Protein AF-0000000075708381 (afdb_homodimer)

Solvent-accessible surface area (backbone atoms only — not comparable to full-atom values): 40534 Å² total; per-residue (Å²): 134,83,78,74,68,80,77,70,70,53,79,58,69,74,66,65,50,57,57,73,77,46,51,72,67,40,28,51,31,21,21,29,15,35,40,36,51,61,50,32,32,35,39,34,37,26,31,60,67,79,34,85,86,51,59,45,77,50,74,77,26,81,30,55,39,35,65,50,54,56,59,46,47,54,48,47,49,50,54,30,59,76,69,57,42,32,56,55,13,19,21,38,25,27,48,57,70,62,53,97,57,34,34,50,38,75,69,30,90,56,57,75,78,41,27,43,43,54,59,85,72,51,56,52,73,64,40,32,84,93,29,53,48,78,41,28,33,64,49,22,23,51,41,12,51,53,47,31,49,77,66,69,44,44,73,78,33,38,43,64,57,60,90,49,92,73,75,60,78,93,66,81,73,58,21,32,33,39,36,34,42,35,93,45,32,48,36,33,35,39,33,69,45,91,86,45,96,53,74,42,75,45,60,31,44,42,26,67,24,73,49,76,79,68,49,81,86,42,92,58,26,69,59,48,52,52,50,49,50,49,49,10,37,74,74,47,71,59,76,40,73,44,31,36,29,62,38,37,8,49,62,16,29,35,49,41,34,51,49,59,37,43,75,73,70,51,79,71,94,66,81,65,49,64,68,58,39,48,52,30,30,76,66,65,72,31,72,56,34,44,49,15,50,53,54,22,46,40,47,40,28,45,50,46,52,38,56,32,23,48,56,54,34,45,32,36,40,38,34,44,73,58,41,29,70,45,43,83,56,42,75,80,46,29,67,62,36,48,51,50,42,38,68,51,92,60,30,75,65,46,61,69,37,46,46,30,33,28,60,45,91,71,63,31,38,54,50,7,24,38,48,49,14,34,53,51,37,51,52,51,53,54,51,62,71,72,103,135,81,77,73,69,82,74,70,83,51,70,68,58,75,65,64,59,56,54,73,77,46,50,70,67,40,27,50,31,21,23,30,15,36,39,37,51,62,52,33,33,36,40,36,37,25,31,62,68,79,34,87,86,51,58,44,77,51,74,74,39,80,30,56,41,35,66,50,54,57,59,42,47,54,43,49,50,51,52,29,58,75,69,57,41,31,54,55,13,19,21,37,25,28,48,55,70,63,54,96,56,35,34,51,38,75,70,30,90,56,56,74,80,39,27,44,45,52,58,85,73,50,56,52,71,64,39,32,88,92,30,52,47,77,41,27,34,64,51,23,23,52,42,12,52,53,49,32,50,78,67,68,44,45,74,77,32,39,42,65,57,59,90,47,92,72,72,59,78,93,64,80,73,60,22,32,34,40,37,33,43,35,94,45,30,45,37,32,34,40,34,68,46,92,87,44,97,51,74,42,73,44,61,32,46,41,26,68,23,72,48,75,78,69,48,81,85,41,91,56,26,69,59,51,51,53,50,50,50,50,48,12,38,74,75,47,72,59,76,39,72,44,30,36,30,62,38,37,7,49,63,16,30,35,48,42,34,52,48,60,37,42,76,71,68,49,81,71,95,64,81,65,50,64,68,58,38,48,50,30,30,76,66,65,71,30,73,57,34,43,49,14,51,53,54,23,46,41,49,40,28,46,50,47,52,41,56,33,24,48,58,55,36,44,31,35,40,38,36,43,73,58,41,30,71,45,45,83,56,43,76,81,45,29,68,62,37,48,52,48,42,38,68,50,95,59,31,74,65,46,62,71,37,47,45,29,34,28,60,45,93,72,63,33,37,53,50,7,22,38,49,49,14,32,53,50,37,53,52,51,52,55,52,55,68,71,98

Structure (mmCIF, N/CA/C/O backbone):
data_AF-0000000075708381-model_v1
#
loop_
_entity.id
_entity.type
_entity.pdbx_description
1 polymer 'Uncharacterized protein'
#
loop_
_atom_site.group_PDB
_atom_site.id
_atom_site.type_symbol
_atom_site.label_atom_id
_atom_site.label_alt_id
_atom_site.label_comp_id
_atom_site.label_asym_id
_atom_site.label_entity_id
_atom_site.label_seq_id
_atom_site.pdbx_PDB_ins_code
_atom_site.Cartn_x
_atom_site.Cartn_y
_atom_site.Cartn_z
_atom_site.occupancy
_atom_site.B_iso_or_equiv
_atom_site.auth_seq_id
_atom_site.auth_comp_id
_atom_site.auth_asym_id
_atom_site.auth_atom_id
_atom_site.pdbx_PDB_model_num
ATOM 1 N N . MET A 1 1 ? -8.891 58.406 8.219 1 24.89 1 MET A N 1
ATOM 2 C CA . MET A 1 1 ? -8.266 57.344 9.008 1 24.89 1 MET A CA 1
ATOM 3 C C . MET A 1 1 ? -7.633 56.281 8.102 1 24.89 1 MET A C 1
ATOM 5 O O . MET A 1 1 ? -8.32 55.656 7.293 1 24.89 1 MET A O 1
ATOM 9 N N . ASN A 1 2 ? -6.406 56.562 7.586 1 24.08 2 ASN A N 1
ATOM 10 C CA . ASN A 1 2 ? -5.543 55.875 6.625 1 24.08 2 ASN A CA 1
ATOM 11 C C . ASN A 1 2 ? -5.27 54.438 7.047 1 24.08 2 ASN A C 1
ATOM 13 O O . ASN A 1 2 ? -4.719 54.188 8.125 1 24.08 2 ASN A O 1
ATOM 17 N N . PHE A 1 3 ? -6.18 53.469 6.691 1 25.67 3 PHE A N 1
ATOM 18 C CA . PHE A 1 3 ? -6.148 52.031 6.973 1 25.67 3 PHE A CA 1
ATOM 19 C C . PHE A 1 3 ? -4.773 51.438 6.68 1 25.67 3 PHE A C 1
ATOM 21 O O . PHE A 1 3 ? -4.297 51.5 5.543 1 25.67 3 PHE A O 1
ATOM 28 N N . GLY A 1 4 ? -3.811 51.656 7.57 1 26.77 4 GLY A N 1
ATOM 29 C CA . GLY A 1 4 ? -2.479 51.062 7.551 1 26.77 4 GLY A CA 1
ATOM 30 C C . GLY A 1 4 ? -2.455 49.656 7.004 1 26.77 4 GLY A C 1
ATOM 31 O O . GLY A 1 4 ? -3.279 48.812 7.387 1 26.77 4 GLY A O 1
ATOM 32 N N . GLY A 1 5 ? -2.041 49.5 5.805 1 28.27 5 GLY A N 1
ATOM 33 C CA . GLY A 1 5 ? -1.905 48.312 4.973 1 28.27 5 GLY A CA 1
ATOM 34 C C . GLY A 1 5 ? -1.371 47.094 5.727 1 28.27 5 GLY A C 1
ATOM 35 O O . GLY A 1 5 ? -0.687 47.25 6.742 1 28.27 5 GLY A O 1
ATOM 36 N N . ALA A 1 6 ? -2.148 46.125 5.797 1 33.56 6 ALA A N 1
ATOM 37 C CA . ALA A 1 6 ? -1.763 44.812 6.316 1 33.56 6 ALA A CA 1
ATOM 38 C C . ALA A 1 6 ? -0.282 44.562 6.07 1 33.56 6 ALA A C 1
ATOM 40 O O . ALA A 1 6 ? 0.17 44.531 4.922 1 33.56 6 ALA A O 1
ATOM 41 N N . ARG A 1 7 ? 0.598 44.906 6.887 1 35 7 ARG A N 1
ATOM 42 C CA . ARG A 1 7 ? 2.012 44.531 6.879 1 35 7 ARG A CA 1
ATOM 43 C C . ARG A 1 7 ? 2.201 43.094 6.441 1 35 7 ARG A C 1
ATOM 45 O O . ARG A 1 7 ? 1.681 42.188 7.078 1 35 7 ARG A O 1
ATOM 52 N N . THR A 1 8 ? 2.391 42.781 5.215 1 37.25 8 THR A N 1
ATOM 53 C CA . THR A 1 8 ? 2.787 41.531 4.602 1 37.25 8 THR A CA 1
ATOM 54 C C . THR A 1 8 ? 3.91 40.875 5.398 1 37.25 8 THR A C 1
ATOM 56 O O . THR A 1 8 ? 4.953 41.5 5.637 1 37.25 8 THR A O 1
ATOM 59 N N . ALA A 1 9 ? 3.682 40.125 6.41 1 37.41 9 ALA A N 1
ATOM 60 C CA . ALA A 1 9 ? 4.645 39.375 7.203 1 37.41 9 ALA A CA 1
ATOM 61 C C . ALA A 1 9 ? 5.828 38.938 6.355 1 37.41 9 ALA A C 1
ATOM 63 O O . ALA A 1 9 ? 5.664 38.188 5.395 1 37.41 9 ALA A O 1
ATOM 64 N N . SER A 1 10 ? 6.676 39.875 5.801 1 43.28 10 SER A N 1
ATOM 65 C CA . SER A 1 10 ? 7.953 39.625 5.148 1 43.28 10 SER A CA 1
ATOM 66 C C . SER A 1 10 ? 8.859 38.75 6.023 1 43.28 10 SER A C 1
ATOM 68 O O . SER A 1 10 ? 8.703 38.719 7.246 1 43.28 10 SER A O 1
ATOM 70 N N . PHE A 1 11 ? 9.383 37.594 5.488 1 48.47 11 PHE A N 1
ATOM 71 C CA . PHE A 1 11 ? 10.477 36.938 6.203 1 48.47 11 PHE A CA 1
ATOM 72 C C . PHE A 1 11 ? 11.32 37.969 6.949 1 48.47 11 PHE A C 1
ATOM 74 O O . PHE A 1 11 ? 12.172 38.625 6.352 1 48.47 11 PHE A O 1
ATOM 81 N N . CYS A 1 12 ? 10.602 38.906 7.555 1 42.19 12 CYS A N 1
ATOM 82 C CA . CYS A 1 12 ? 11.242 40 8.258 1 42.19 12 CYS A CA 1
ATOM 83 C C . CYS A 1 12 ? 12.539 39.562 8.914 1 42.19 12 CYS A C 1
ATOM 85 O O . CYS A 1 12 ? 12.734 38.375 9.164 1 42.19 12 CYS A O 1
ATOM 87 N N . ASP A 1 13 ? 13.516 40.5 9.422 1 44.38 13 ASP A N 1
ATOM 88 C CA . ASP A 1 13 ? 14.867 40.781 9.883 1 44.38 13 ASP A CA 1
ATOM 89 C C . ASP A 1 13 ? 15.273 39.812 11.008 1 44.38 13 ASP A C 1
ATOM 91 O O . ASP A 1 13 ? 16.453 39.562 11.195 1 44.38 13 ASP A O 1
ATOM 95 N N . THR A 1 14 ? 14.367 39.531 11.797 1 48.94 14 THR A N 1
ATOM 96 C CA . THR A 1 14 ? 14.953 39.188 13.094 1 48.94 14 THR A CA 1
ATOM 97 C C . THR A 1 14 ? 15.57 37.781 13.062 1 48.94 14 THR A C 1
ATOM 99 O O . THR A 1 14 ? 16.641 37.562 13.617 1 48.94 14 THR A O 1
ATOM 102 N N . LYS A 1 15 ? 15.031 36.75 12.25 1 62.66 15 LYS A N 1
ATOM 103 C CA . LYS A 1 15 ? 15.648 35.438 12.477 1 62.66 15 LYS A CA 1
ATOM 104 C C . LYS A 1 15 ? 16.75 35.188 11.453 1 62.66 15 LYS A C 1
ATOM 106 O O . LYS A 1 15 ? 17.703 34.469 11.742 1 62.66 15 LYS A O 1
ATOM 111 N N . VAL A 1 16 ? 16.641 35.969 10.344 1 65.38 16 VAL A N 1
ATOM 112 C CA . VAL A 1 16 ? 17.719 35.812 9.375 1 65.38 16 VAL A CA 1
ATOM 113 C C . VAL A 1 16 ? 19 36.438 9.914 1 65.38 16 VAL A C 1
ATOM 115 O O . VAL A 1 16 ? 20.094 36.125 9.461 1 65.38 16 VAL A O 1
ATOM 118 N N . ASP A 1 17 ? 18.75 37.156 10.93 1 70.88 17 ASP A N 1
ATOM 119 C CA . ASP A 1 17 ? 19.906 37.781 11.539 1 70.88 17 ASP A CA 1
ATOM 120 C C . ASP A 1 17 ? 20.828 36.75 12.18 1 70.88 17 ASP A C 1
ATOM 122 O O . ASP A 1 17 ? 22.031 36.938 12.273 1 70.88 17 ASP A O 1
ATOM 126 N N . ALA A 1 18 ? 20.188 35.656 12.477 1 78.06 18 ALA A N 1
ATOM 127 C CA . ALA A 1 18 ? 20.969 34.562 13.086 1 78.06 18 ALA A CA 1
ATOM 128 C C . ALA A 1 18 ? 22.016 34.031 12.102 1 78.06 18 ALA A C 1
ATOM 130 O O . ALA A 1 18 ? 23 33.438 12.516 1 78.06 18 ALA A O 1
ATOM 131 N N . LEU A 1 19 ? 21.828 34.312 10.859 1 84.5 19 LEU A N 1
ATOM 132 C CA . LEU A 1 19 ? 22.734 33.844 9.82 1 84.5 19 LEU A CA 1
ATOM 133 C C . LEU A 1 19 ? 24.109 34.5 9.953 1 84.5 19 LEU A C 1
ATOM 135 O O . LEU A 1 19 ? 25.109 33.969 9.516 1 84.5 19 LEU A O 1
ATOM 139 N N . LYS A 1 20 ? 24.109 35.656 10.602 1 80.5 20 LYS A N 1
ATOM 140 C CA . LYS A 1 20 ? 25.359 36.406 10.766 1 80.5 20 LYS A CA 1
ATOM 141 C C . LYS A 1 20 ? 26.344 35.625 11.625 1 80.5 20 LYS A C 1
ATOM 143 O O . LYS A 1 20 ? 27.562 35.812 11.492 1 80.5 20 LYS A O 1
ATOM 148 N N . ASP A 1 21 ? 25.766 34.781 12.438 1 84.38 21 ASP A N 1
ATOM 149 C CA . ASP A 1 21 ? 26.594 34.031 13.367 1 84.38 21 ASP A CA 1
ATOM 150 C C . ASP A 1 21 ? 27.125 32.75 12.719 1 84.38 21 ASP A C 1
ATOM 152 O O . ASP A 1 21 ? 27.922 32.031 13.32 1 84.38 21 ASP A O 1
ATOM 156 N N . TRP A 1 22 ? 26.672 32.469 11.516 1 89.19 22 TRP A N 1
ATOM 157 C CA . TRP A 1 22 ? 27.172 31.281 10.789 1 89.19 22 TRP A CA 1
ATOM 158 C C . TRP A 1 22 ? 28.516 31.562 10.148 1 89.19 22 TRP A C 1
ATOM 160 O O . TRP A 1 22 ? 28.812 32.719 9.766 1 89.19 22 TRP A O 1
ATOM 170 N N . THR A 1 23 ? 29.344 30.547 10.047 1 91.31 23 THR A N 1
ATOM 171 C CA . THR A 1 23 ? 30.594 30.672 9.289 1 91.31 23 THR A CA 1
ATOM 172 C C . THR A 1 23 ? 30.297 30.812 7.801 1 91.31 23 THR A C 1
ATOM 174 O O . THR A 1 23 ? 29.188 30.516 7.348 1 91.31 23 THR A O 1
ATOM 177 N N . GLU A 1 24 ? 31.312 31.281 7.133 1 91.88 24 GLU A N 1
ATOM 178 C CA . GLU A 1 24 ? 31.172 31.406 5.684 1 91.88 24 GLU A CA 1
ATOM 179 C C . GLU A 1 24 ? 30.859 30.062 5.047 1 91.88 24 GLU A C 1
ATOM 181 O O . GLU A 1 24 ? 30.047 29.969 4.129 1 91.88 24 GLU A O 1
ATOM 186 N N . GLU A 1 25 ? 31.469 29.062 5.531 1 91.5 25 GLU A N 1
ATOM 187 C CA . GLU A 1 25 ? 31.234 27.719 5.012 1 91.5 25 GLU A CA 1
ATOM 188 C C . GLU A 1 25 ? 29.781 27.281 5.238 1 91.5 25 GLU A C 1
ATOM 190 O O . GLU A 1 25 ? 29.172 26.672 4.355 1 91.5 25 GLU A O 1
ATOM 195 N N . GLU A 1 26 ? 29.312 27.578 6.375 1 91.5 26 GLU A N 1
ATOM 196 C CA . GLU A 1 26 ? 27.938 27.219 6.707 1 91.5 26 GLU A CA 1
ATOM 197 C C . GLU A 1 26 ? 26.938 27.984 5.828 1 91.5 26 GLU A C 1
ATOM 199 O O . GLU A 1 26 ? 25.969 27.406 5.352 1 91.5 26 GLU A O 1
ATOM 204 N N . ARG A 1 27 ? 27.219 29.234 5.602 1 92 27 ARG A N 1
ATOM 205 C CA . ARG A 1 27 ? 26.328 30.078 4.797 1 92 27 ARG A CA 1
ATOM 206 C C . ARG A 1 27 ? 26.344 29.641 3.336 1 92 27 ARG A C 1
ATOM 208 O O . ARG A 1 27 ? 25.328 29.719 2.652 1 92 27 ARG A O 1
ATOM 215 N N . LYS A 1 28 ? 27.438 29.094 2.906 1 93.25 28 LYS A N 1
ATOM 216 C CA . LYS A 1 28 ? 27.578 28.688 1.512 1 93.25 28 LYS A CA 1
ATOM 217 C C . LYS A 1 28 ? 27.031 27.266 1.291 1 93.25 28 LYS A C 1
ATOM 219 O O . LYS A 1 28 ? 26.922 26.812 0.151 1 93.25 28 LYS A O 1
ATOM 224 N N . ASN A 1 29 ? 26.719 26.609 2.406 1 92.88 29 ASN A N 1
ATOM 225 C CA . ASN A 1 29 ? 26.172 25.25 2.357 1 92.88 29 ASN A CA 1
ATOM 226 C C . ASN A 1 29 ? 24.844 25.172 3.121 1 92.88 29 ASN A C 1
ATOM 228 O O . ASN A 1 29 ? 24.703 24.344 4.023 1 92.88 29 ASN A O 1
ATOM 232 N N . LEU A 1 30 ? 23.938 25.938 2.635 1 93.25 30 LEU A N 1
ATOM 233 C CA . LEU A 1 30 ? 22.672 26.094 3.322 1 93.25 30 LEU A CA 1
ATOM 234 C C . LEU A 1 30 ? 21.625 25.141 2.762 1 93.25 30 LEU A C 1
ATOM 236 O O . LEU A 1 30 ? 21.5 25 1.543 1 93.25 30 LEU A O 1
ATOM 240 N N . CYS A 1 31 ? 20.922 24.438 3.66 1 95.31 31 CYS A N 1
ATOM 241 C CA . CYS A 1 31 ? 19.734 23.656 3.32 1 95.31 31 CYS A CA 1
ATOM 242 C C . CYS A 1 31 ? 18.469 24.375 3.746 1 95.31 31 CYS A C 1
ATOM 244 O O . CYS A 1 31 ? 18.422 24.984 4.816 1 95.31 31 CYS A O 1
ATOM 246 N N . ILE A 1 32 ? 17.484 24.344 2.889 1 94.88 32 ILE A N 1
ATOM 247 C CA . ILE A 1 32 ? 16.25 25.062 3.191 1 94.88 32 ILE A CA 1
ATOM 248 C C . ILE A 1 32 ? 15.055 24.156 2.938 1 94.88 32 ILE A C 1
ATOM 250 O O . ILE A 1 32 ? 15.125 23.234 2.107 1 94.88 32 ILE A O 1
ATOM 254 N N . THR A 1 33 ? 14.031 24.297 3.73 1 96.12 33 THR A N 1
ATOM 255 C CA . THR A 1 33 ? 12.734 23.672 3.48 1 96.12 33 THR A CA 1
ATOM 256 C C . THR A 1 33 ? 11.617 24.703 3.623 1 96.12 33 THR A C 1
ATOM 258 O O . THR A 1 33 ? 11.703 25.609 4.449 1 96.12 33 THR A O 1
ATOM 261 N N . ILE A 1 34 ? 10.672 24.609 2.758 1 95.25 34 ILE A N 1
ATOM 262 C CA . ILE A 1 34 ? 9.492 25.469 2.781 1 95.25 34 ILE A CA 1
ATOM 263 C C . ILE A 1 34 ? 8.234 24.609 2.828 1 95.25 34 ILE A C 1
ATOM 265 O O . ILE A 1 34 ? 8.078 23.688 2.023 1 95.25 34 ILE A O 1
ATOM 269 N N . TRP A 1 35 ? 7.371 24.859 3.744 1 94.44 35 TRP A N 1
ATOM 270 C CA . TRP A 1 35 ? 6.094 24.172 3.879 1 94.44 35 TRP A CA 1
ATOM 271 C C . TRP A 1 35 ? 4.93 25.109 3.611 1 94.44 35 TRP A C 1
ATOM 273 O O . TRP A 1 35 ? 4.762 26.109 4.316 1 94.44 35 TRP A O 1
ATOM 283 N N . VAL A 1 36 ? 4.16 24.812 2.588 1 92.06 36 VAL A N 1
ATOM 284 C CA . VAL A 1 36 ? 2.994 25.609 2.221 1 92.06 36 VAL A CA 1
ATOM 285 C C . VAL A 1 36 ? 1.718 24.828 2.518 1 92.06 36 VAL A C 1
ATOM 287 O O . VAL A 1 36 ? 1.463 23.781 1.907 1 92.06 36 VAL A O 1
ATOM 290 N N . ASP A 1 37 ? 0.934 25.266 3.445 1 85.94 37 ASP A N 1
ATOM 291 C CA . ASP A 1 37 ? -0.351 24.625 3.736 1 85.94 37 ASP A CA 1
ATOM 292 C C . ASP A 1 37 ? -1.51 25.5 3.25 1 85.94 37 ASP A C 1
ATOM 294 O O . ASP A 1 37 ? -1.344 26.312 2.34 1 85.94 37 ASP A O 1
ATOM 298 N N . SER A 1 38 ? -2.725 25.297 3.682 1 81.81 38 SER A N 1
ATOM 299 C CA . SER A 1 38 ? -3.914 25.969 3.158 1 81.81 38 SER A CA 1
ATOM 300 C C . SER A 1 38 ? -3.949 27.438 3.566 1 81.81 38 SER A C 1
ATOM 302 O O . SER A 1 38 ? -4.668 28.234 2.965 1 81.81 38 SER A O 1
ATOM 304 N N . LYS A 1 39 ? -3.111 27.797 4.547 1 84.88 39 LYS A N 1
ATOM 305 C CA . LYS A 1 39 ? -3.24 29.156 5.066 1 84.88 39 LYS A CA 1
ATOM 306 C C . LYS A 1 39 ? -1.877 29.828 5.188 1 84.88 39 LYS A C 1
ATOM 308 O O . LYS A 1 39 ? -1.789 31.062 5.23 1 84.88 39 LYS A O 1
ATOM 313 N N . ASN A 1 40 ? -0.876 29.016 5.262 1 87.94 40 ASN A N 1
ATOM 314 C CA . ASN A 1 40 ? 0.412 29.578 5.641 1 87.94 40 ASN A CA 1
ATOM 315 C C . ASN A 1 40 ? 1.561 28.938 4.871 1 87.94 40 ASN A C 1
ATOM 317 O O . ASN A 1 40 ? 1.396 27.859 4.297 1 87.94 40 ASN A O 1
ATOM 321 N N . MET A 1 41 ? 2.561 29.672 4.879 1 91.62 41 MET A N 1
ATOM 322 C CA . MET A 1 41 ? 3.863 29.156 4.473 1 91.62 41 MET A CA 1
ATOM 323 C C . MET A 1 41 ? 4.867 29.25 5.613 1 91.62 41 MET A C 1
ATOM 325 O O . MET A 1 41 ? 4.859 30.219 6.371 1 91.62 41 MET A O 1
ATOM 329 N N . ARG A 1 42 ? 5.684 28.281 5.809 1 92 42 ARG A N 1
ATOM 330 C CA . ARG A 1 42 ? 6.734 28.234 6.816 1 92 42 ARG A CA 1
ATOM 331 C C . ARG A 1 42 ? 8.078 27.859 6.195 1 92 42 ARG A C 1
ATOM 333 O O . ARG A 1 42 ? 8.125 27.109 5.219 1 92 42 ARG A O 1
ATOM 340 N N . VAL A 1 43 ? 9.117 28.406 6.82 1 92.69 43 VAL A N 1
ATOM 341 C CA . VAL A 1 43 ? 10.453 28.188 6.281 1 92.69 43 VAL A CA 1
ATOM 342 C C . VAL A 1 43 ? 11.398 27.766 7.402 1 92.69 43 VAL A C 1
ATOM 344 O O . VAL A 1 43 ? 11.312 28.266 8.523 1 92.69 43 VAL A O 1
ATOM 347 N N . ALA A 1 44 ? 12.219 26.812 7.121 1 91.88 44 ALA A N 1
ATOM 348 C CA . ALA A 1 44 ? 13.312 26.438 8.016 1 91.88 44 ALA A CA 1
ATOM 349 C C . ALA A 1 44 ? 14.617 26.25 7.238 1 91.88 44 ALA A C 1
ATOM 351 O O . ALA A 1 44 ? 14.602 25.859 6.066 1 91.88 44 ALA A O 1
ATOM 352 N N . LEU A 1 45 ? 15.75 26.562 7.852 1 92.5 45 LEU A N 1
ATOM 353 C CA . LEU A 1 45 ? 17.062 26.438 7.211 1 92.5 45 LEU A CA 1
ATOM 354 C C . LEU A 1 45 ? 18.094 25.922 8.195 1 92.5 45 LEU A C 1
ATOM 356 O O . LEU A 1 45 ? 17.984 26.125 9.398 1 92.5 45 LEU A O 1
ATOM 360 N N . CYS A 1 46 ? 19.047 25.266 7.699 1 92.06 46 CYS A N 1
ATOM 361 C CA . CYS A 1 46 ? 20.172 24.781 8.484 1 92.06 46 CYS A CA 1
ATOM 362 C C . CYS A 1 46 ? 21.406 24.578 7.609 1 92.06 46 CYS A C 1
ATOM 364 O O . CYS A 1 46 ? 21.297 24.453 6.387 1 92.06 46 CYS A O 1
ATOM 366 N N . PRO A 1 47 ? 22.547 24.609 8.266 1 91.5 47 PRO A N 1
ATOM 367 C CA . PRO A 1 47 ? 23.734 24.219 7.5 1 91.5 47 PRO A CA 1
ATOM 368 C C . PRO A 1 47 ? 23.766 22.734 7.176 1 91.5 47 PRO A C 1
ATOM 370 O O . PRO A 1 47 ? 23.141 21.922 7.879 1 91.5 47 PRO A O 1
ATOM 373 N N . THR A 1 48 ? 24.406 22.359 6.141 1 89.81 48 THR A N 1
ATOM 374 C CA . THR A 1 48 ? 24.516 20.969 5.73 1 89.81 48 THR A CA 1
ATOM 375 C C . THR A 1 48 ? 25.219 20.141 6.801 1 89.81 48 THR A C 1
ATOM 377 O O . THR A 1 48 ? 24.812 19.016 7.094 1 89.81 48 THR A O 1
ATOM 380 N N . LYS A 1 49 ? 26.219 20.734 7.293 1 81.56 49 LYS A N 1
ATOM 381 C CA . LYS A 1 49 ? 27 20.047 8.32 1 81.56 49 LYS A CA 1
ATOM 382 C C . LYS A 1 49 ? 26.609 20.516 9.719 1 81.56 49 LYS A C 1
ATOM 384 O O . LYS A 1 49 ? 26.359 21.719 9.93 1 81.56 49 LYS A O 1
ATOM 389 N N . GLU A 1 50 ? 26.5 19.688 10.672 1 69.06 50 GLU A N 1
ATOM 390 C CA . GLU A 1 50 ? 26.281 19.938 12.094 1 69.06 50 GLU A CA 1
ATOM 391 C C . GLU A 1 50 ? 25.047 20.797 12.32 1 69.06 50 GLU A C 1
ATOM 393 O O . GLU A 1 50 ? 25.125 21.875 12.906 1 69.06 50 GLU A O 1
ATOM 398 N N . PRO A 1 51 ? 23.891 20.297 11.891 1 66 51 PRO A N 1
ATOM 399 C CA . PRO A 1 51 ? 22.672 21.125 11.898 1 66 51 PRO A CA 1
ATOM 400 C C . PRO A 1 51 ? 22.156 21.375 13.312 1 66 51 PRO A C 1
ATOM 402 O O . PRO A 1 51 ? 21.391 22.312 13.531 1 66 51 PRO A O 1
ATOM 405 N N . LYS A 1 52 ? 22.406 20.547 14.266 1 63.47 52 LYS A N 1
ATOM 406 C CA . LYS A 1 52 ? 21.672 20.5 15.523 1 63.47 52 LYS A CA 1
ATOM 407 C C . LYS A 1 52 ? 21.656 21.875 16.188 1 63.47 52 LYS A C 1
ATOM 409 O O . LYS A 1 52 ? 20.625 22.297 16.719 1 63.47 52 LYS A O 1
ATOM 414 N N . LYS A 1 53 ? 22.719 22.594 16.125 1 64.75 53 LYS A N 1
ATOM 415 C CA . LYS A 1 53 ? 22.703 23.812 16.938 1 64.75 53 LYS A CA 1
ATOM 416 C C . LYS A 1 53 ? 22.469 25.031 16.062 1 64.75 53 LYS A C 1
ATOM 418 O O . LYS A 1 53 ? 22.359 26.156 16.578 1 64.75 53 LYS A O 1
ATOM 423 N N . LYS A 1 54 ? 22.031 24.719 14.891 1 79.62 54 LYS A N 1
ATOM 424 C CA . LYS A 1 54 ? 22.031 25.922 14.07 1 79.62 54 LYS A CA 1
ATOM 425 C C . LYS A 1 54 ? 20.797 25.984 13.172 1 79.62 54 LYS A C 1
ATOM 427 O O . LYS A 1 54 ? 20.688 26.844 12.305 1 79.62 54 LYS A O 1
ATOM 432 N N . THR A 1 55 ? 19.859 25.125 13.469 1 85.62 55 THR A N 1
ATOM 433 C CA . THR A 1 55 ? 18.641 25.156 12.664 1 85.62 55 THR A CA 1
ATOM 434 C C . THR A 1 55 ? 17.812 26.391 12.992 1 85.62 55 THR A C 1
ATOM 436 O O . THR A 1 55 ? 17.625 26.719 14.164 1 85.62 55 THR A O 1
ATOM 439 N N . ILE A 1 56 ? 17.328 27.109 11.984 1 85.94 56 ILE A N 1
ATOM 440 C CA . ILE A 1 56 ? 16.484 28.281 12.133 1 85.94 56 ILE A CA 1
ATOM 441 C C . ILE A 1 56 ? 15.078 27.969 11.625 1 85.94 56 ILE A C 1
ATOM 443 O O . ILE A 1 56 ? 14.914 27.484 10.508 1 85.94 56 ILE A O 1
ATOM 447 N N . TYR A 1 57 ? 14.125 28.172 12.43 1 83.88 57 TYR A N 1
ATOM 448 C CA . TYR A 1 57 ? 12.719 28.141 12.023 1 83.88 57 TYR A CA 1
ATOM 449 C C . TYR A 1 57 ? 12.164 29.547 11.883 1 83.88 57 TYR A C 1
ATOM 451 O O . TYR A 1 57 ? 12.172 30.328 12.836 1 83.88 57 TYR A O 1
ATOM 459 N N . MET A 1 58 ? 11.703 29.781 10.703 1 79.25 58 MET A N 1
ATOM 460 C CA . MET A 1 58 ? 11.219 31.141 10.445 1 79.25 58 MET A CA 1
ATOM 461 C C . MET A 1 58 ? 9.75 31.281 10.836 1 79.25 58 MET A C 1
ATOM 463 O O . MET A 1 58 ? 9.078 30.281 11.094 1 79.25 58 MET A O 1
ATOM 467 N N . GLN A 1 59 ? 9.328 32.5 10.938 1 73.94 59 GLN A N 1
ATOM 468 C CA . GLN A 1 59 ? 7.949 32.812 11.32 1 73.94 59 GLN A CA 1
ATOM 469 C C . GLN A 1 59 ? 6.965 32.312 10.258 1 73.94 59 GLN A C 1
ATOM 471 O O . GLN A 1 59 ? 7.285 32.312 9.07 1 73.94 59 GLN A O 1
ATOM 476 N N . LYS A 1 60 ? 5.883 32.062 10.68 1 84.44 60 LYS A N 1
ATOM 477 C CA . LYS A 1 60 ? 4.754 31.688 9.828 1 84.44 60 LYS A CA 1
ATOM 478 C C . LYS A 1 60 ? 4.246 32.875 9.031 1 84.44 60 LYS A C 1
ATOM 480 O O . LYS A 1 60 ? 4.109 33.969 9.578 1 84.44 60 LYS A O 1
ATOM 485 N N . ILE A 1 61 ? 4.094 32.688 7.715 1 88.31 61 ILE A N 1
ATOM 486 C CA . ILE A 1 61 ? 3.609 33.75 6.832 1 88.31 61 ILE A CA 1
ATOM 487 C C . ILE A 1 61 ? 2.283 33.312 6.203 1 88.31 61 ILE A C 1
ATOM 489 O O . ILE A 1 61 ? 2.172 32.25 5.641 1 88.31 61 ILE A O 1
ATOM 493 N N . ARG A 1 62 ? 1.344 34.188 6.242 1 90.06 62 ARG A N 1
ATOM 494 C CA . ARG A 1 62 ? 0.047 33.906 5.637 1 90.06 62 ARG A CA 1
ATOM 495 C C . ARG A 1 62 ? 0.133 33.969 4.113 1 90.06 62 ARG A C 1
ATOM 497 O O . ARG A 1 62 ? 0.686 34.906 3.545 1 90.06 62 ARG A O 1
ATOM 504 N N . VAL A 1 63 ? -0.323 32.938 3.488 1 91.19 63 VAL A N 1
ATOM 505 C CA . VAL A 1 63 ? -0.396 32.875 2.033 1 91.19 63 VAL A CA 1
ATOM 506 C C . VAL A 1 63 ? -1.757 32.312 1.609 1 91.19 63 VAL A C 1
ATOM 508 O O . VAL A 1 63 ? -2.316 31.453 2.275 1 91.19 63 VAL A O 1
ATOM 511 N N . SER A 1 64 ? -2.34 32.875 0.489 1 91 64 SER A N 1
ATOM 512 C CA . SER A 1 64 ? -3.66 32.438 0.05 1 91 64 SER A CA 1
ATOM 513 C C . SER A 1 64 ? -3.689 32.188 -1.455 1 91 64 SER A C 1
ATOM 515 O O . SER A 1 64 ? -4.727 31.828 -2.008 1 91 64 SER A O 1
ATOM 517 N N . LYS A 1 65 ? -2.664 32.438 -2.096 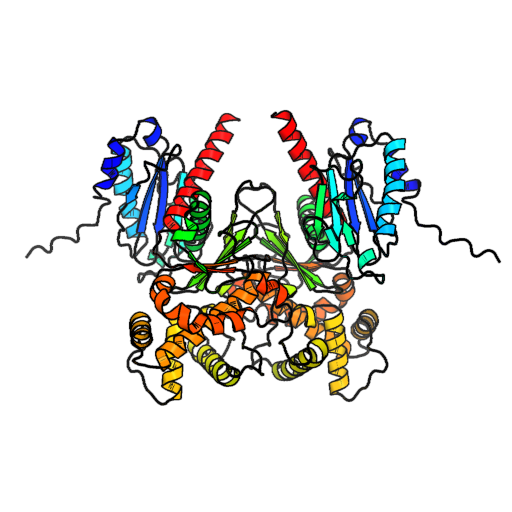1 92.62 65 LYS A N 1
ATOM 518 C CA . LYS A 1 65 ? -2.529 32.188 -3.529 1 92.62 65 LYS A CA 1
ATOM 519 C C . LYS A 1 65 ? -1.063 32.062 -3.928 1 92.62 65 LYS A C 1
ATOM 521 O O . LYS A 1 65 ? -0.168 32.375 -3.141 1 92.62 65 LYS A O 1
ATOM 526 N N . ALA A 1 66 ? -0.801 31.641 -5.16 1 91.69 66 ALA A N 1
ATOM 527 C CA . ALA A 1 66 ? 0.54 31.359 -5.668 1 91.69 66 ALA A CA 1
ATOM 528 C C . ALA A 1 66 ? 1.414 32.594 -5.625 1 91.69 66 ALA A C 1
ATOM 530 O O . ALA A 1 66 ? 2.592 32.531 -5.266 1 91.69 66 ALA A O 1
ATOM 531 N N . ASP A 1 67 ? 0.848 33.719 -5.898 1 90.75 67 ASP A N 1
ATOM 532 C CA . ASP A 1 67 ? 1.598 34.969 -5.926 1 90.75 67 ASP A CA 1
ATOM 533 C C . ASP A 1 67 ? 2.111 35.344 -4.535 1 90.75 67 ASP A C 1
ATOM 535 O O . ASP A 1 67 ? 3.188 35.906 -4.398 1 90.75 67 ASP A O 1
ATOM 539 N N . ASP A 1 68 ? 1.31 35 -3.525 1 90.5 68 ASP A N 1
ATOM 540 C CA . ASP A 1 68 ? 1.751 35.25 -2.154 1 90.5 68 ASP A CA 1
ATOM 541 C C . ASP A 1 68 ? 3.037 34.5 -1.852 1 90.5 68 ASP A C 1
ATOM 543 O O . ASP A 1 68 ? 3.941 35.031 -1.203 1 90.5 68 ASP A O 1
ATOM 547 N N . VAL A 1 69 ? 3.088 33.344 -2.332 1 89.5 69 VAL A N 1
ATOM 548 C CA . VAL A 1 69 ? 4.242 32.469 -2.088 1 89.5 69 VAL A CA 1
ATOM 549 C C . VAL A 1 69 ? 5.469 33.031 -2.803 1 89.5 69 VAL A C 1
ATOM 551 O O . VAL A 1 69 ? 6.527 33.219 -2.191 1 89.5 69 VAL A O 1
ATOM 554 N N . THR A 1 70 ? 5.363 33.375 -4.051 1 87.31 70 THR A N 1
ATOM 555 C CA . THR A 1 70 ? 6.469 33.844 -4.875 1 87.31 70 THR A CA 1
ATOM 556 C C . THR A 1 70 ? 7 35.188 -4.367 1 87.31 70 THR A C 1
ATOM 558 O O . THR A 1 70 ? 8.203 35.438 -4.402 1 87.31 70 THR A O 1
ATOM 561 N N . ASN A 1 71 ? 6.105 36.031 -3.947 1 87 71 ASN A N 1
ATOM 562 C CA . ASN A 1 71 ? 6.504 37.344 -3.418 1 87 71 ASN A CA 1
ATOM 563 C C . ASN A 1 71 ? 7.375 37.188 -2.174 1 87 71 ASN A C 1
ATOM 565 O O . ASN A 1 71 ? 8.258 38 -1.931 1 87 71 ASN A O 1
ATOM 569 N N . ASN A 1 72 ? 7.098 36.25 -1.469 1 88.06 72 ASN A N 1
ATOM 570 C CA . ASN A 1 72 ? 7.867 36 -0.252 1 88.06 72 ASN A CA 1
ATOM 571 C C . ASN A 1 72 ? 9.25 35.469 -0.563 1 88.06 72 ASN A C 1
ATOM 573 O O . ASN A 1 72 ? 10.172 35.562 0.253 1 88.06 72 ASN A O 1
ATOM 577 N N . PHE A 1 73 ? 9.461 34.906 -1.705 1 90.38 73 PHE A N 1
ATOM 578 C CA . PHE A 1 73 ? 10.766 34.375 -2.088 1 90.38 73 PHE A CA 1
ATOM 579 C C . PHE A 1 73 ? 11.758 35.531 -2.322 1 90.38 73 PHE A C 1
ATOM 581 O O . PHE A 1 73 ? 12.945 35.375 -2.031 1 90.38 73 PHE A O 1
ATOM 588 N N . ASP A 1 74 ? 11.281 36.625 -2.768 1 85.38 74 ASP A N 1
ATOM 589 C CA . ASP A 1 74 ? 12.156 37.75 -3.02 1 85.38 74 ASP A CA 1
ATOM 590 C C . ASP A 1 74 ? 12.797 38.25 -1.725 1 85.38 74 ASP A C 1
ATOM 592 O O . ASP A 1 74 ? 13.992 38.562 -1.69 1 85.38 74 ASP A O 1
ATOM 596 N N . SER A 1 75 ? 11.945 38.312 -0.751 1 82.19 75 SER A N 1
ATOM 597 C CA . SER A 1 75 ? 12.453 38.75 0.547 1 82.19 75 SER A CA 1
ATOM 598 C C . SER A 1 75 ? 13.508 37.781 1.071 1 82.19 75 SER A C 1
ATOM 600 O O . SER A 1 75 ? 14.531 38.188 1.621 1 82.19 75 SER A O 1
ATOM 602 N N . LEU A 1 76 ? 13.289 36.594 0.92 1 86.81 76 LEU A N 1
ATOM 603 C CA . LEU A 1 76 ? 14.211 35.562 1.368 1 86.81 76 LEU A CA 1
ATOM 604 C C . LEU A 1 76 ? 15.516 35.594 0.577 1 86.81 76 LEU A C 1
ATOM 606 O O . LEU A 1 76 ? 16.594 35.5 1.153 1 86.81 76 LEU A O 1
ATOM 610 N N . ARG A 1 77 ? 15.414 35.781 -0.644 1 90.19 77 ARG A N 1
ATOM 611 C CA . ARG A 1 77 ? 16.562 35.844 -1.533 1 90.19 77 ARG A CA 1
ATOM 612 C C . ARG A 1 77 ? 17.438 37.062 -1.185 1 90.19 77 ARG A C 1
ATOM 614 O O . ARG A 1 77 ? 18.672 36.938 -1.171 1 90.19 77 ARG A O 1
ATOM 621 N N . ASN A 1 78 ? 16.812 38.125 -0.938 1 86.81 78 ASN A N 1
ATOM 622 C CA . ASN A 1 78 ? 17.547 39.344 -0.559 1 86.81 78 ASN A CA 1
ATOM 623 C C . ASN A 1 78 ? 18.312 39.125 0.739 1 86.81 78 ASN A C 1
ATOM 625 O O . ASN A 1 78 ? 19.469 39.562 0.857 1 86.81 78 ASN A O 1
ATOM 629 N N . ALA A 1 79 ? 17.641 38.5 1.609 1 83.94 79 ALA A N 1
ATOM 630 C CA . ALA A 1 79 ? 18.297 38.219 2.881 1 83.94 79 ALA A CA 1
ATOM 631 C C . ALA A 1 79 ? 19.5 37.312 2.68 1 83.94 79 ALA A C 1
ATOM 633 O O . ALA A 1 79 ? 20.547 37.5 3.293 1 83.94 79 ALA A O 1
ATOM 634 N N . PHE A 1 80 ? 19.359 36.312 1.897 1 90.5 80 PHE A N 1
ATOM 635 C CA . PHE A 1 80 ? 20.438 35.375 1.632 1 90.5 80 PHE A CA 1
ATOM 636 C C . PHE A 1 80 ? 21.609 36.062 0.928 1 90.5 80 PHE A C 1
ATOM 638 O O . PHE A 1 80 ? 22.766 35.844 1.253 1 90.5 80 PHE A O 1
ATOM 645 N N . ALA A 1 81 ? 21.266 36.906 0.017 1 89.5 81 ALA A N 1
ATOM 646 C CA . ALA A 1 81 ? 22.297 37.656 -0.696 1 89.5 81 ALA A CA 1
ATOM 647 C C . ALA A 1 81 ? 23.062 38.594 0.255 1 89.5 81 ALA A C 1
ATOM 649 O O . ALA A 1 81 ? 24.281 38.688 0.157 1 89.5 81 ALA A O 1
ATOM 650 N N . ALA A 1 82 ? 22.391 39.188 1.141 1 87.75 82 ALA A N 1
ATOM 651 C CA . ALA A 1 82 ? 22.984 40.125 2.084 1 87.75 82 ALA A CA 1
ATOM 652 C C . ALA A 1 82 ? 23.984 39.406 3.004 1 87.75 82 ALA A C 1
ATOM 654 O O . ALA A 1 82 ? 24.969 40.031 3.438 1 87.75 82 ALA A O 1
ATOM 655 N N . HIS A 1 83 ? 23.797 38.188 3.258 1 89.62 83 HIS A N 1
ATOM 656 C CA . HIS A 1 83 ? 24.656 37.469 4.191 1 89.62 83 HIS A CA 1
ATOM 657 C C . HIS A 1 83 ? 25.562 36.469 3.461 1 89.62 83 HIS A C 1
ATOM 659 O O . HIS A 1 83 ? 26.25 35.688 4.094 1 89.62 83 HIS A O 1
ATOM 665 N N . GLY A 1 84 ? 25.453 36.5 2.139 1 91.31 84 GLY A N 1
ATOM 666 C CA . GLY A 1 84 ? 26.297 35.625 1.346 1 91.31 84 GLY A CA 1
ATOM 667 C C . GLY A 1 84 ? 25.938 34.156 1.466 1 91.31 84 GLY A C 1
ATOM 668 O O . GLY A 1 84 ? 26.812 33.281 1.536 1 91.31 84 GLY A O 1
ATOM 669 N N . CYS A 1 85 ? 24.672 33.906 1.551 1 92.5 85 CYS A N 1
ATOM 670 C CA . CYS A 1 85 ? 24.203 32.531 1.7 1 92.5 85 CYS A CA 1
ATOM 671 C C . CYS A 1 85 ? 23.969 31.875 0.341 1 92.5 85 CYS A C 1
ATOM 673 O O . CYS A 1 85 ? 23.547 32.531 -0.605 1 92.5 85 CYS A O 1
ATOM 675 N N . GLN A 1 86 ? 24.234 30.609 0.255 1 94.56 86 GLN A N 1
ATOM 676 C CA . GLN A 1 86 ? 23.969 29.797 -0.93 1 94.56 86 GLN A CA 1
ATOM 677 C C . GLN A 1 86 ? 23.203 28.531 -0.565 1 94.56 86 GLN A C 1
ATOM 679 O O . GLN A 1 86 ? 23.641 27.766 0.294 1 94.56 86 GLN A O 1
ATOM 684 N N . VAL A 1 87 ? 22.125 28.344 -1.256 1 95.5 87 VAL A N 1
ATOM 685 C CA . VAL A 1 87 ? 21.328 27.141 -1.025 1 95.5 87 VAL A CA 1
ATOM 686 C C . VAL A 1 87 ? 21.906 25.969 -1.803 1 95.5 87 VAL A C 1
ATOM 688 O O . VAL A 1 87 ? 22.094 26.047 -3.02 1 95.5 87 VAL A O 1
ATOM 691 N N . VAL A 1 88 ? 22.172 24.875 -1.122 1 95.25 88 VAL A N 1
ATOM 692 C CA . VAL A 1 88 ? 22.734 23.719 -1.793 1 95.25 88 VAL A CA 1
ATOM 693 C C . VAL A 1 88 ? 21.641 22.688 -2.082 1 95.25 88 VAL A C 1
ATOM 695 O O . VAL A 1 88 ? 21.781 21.875 -2.99 1 95.25 88 VAL A O 1
ATOM 698 N N . PHE A 1 89 ? 20.625 22.734 -1.262 1 96.06 89 PHE A N 1
ATOM 699 C CA . PHE A 1 89 ? 19.469 21.875 -1.53 1 96.06 89 PHE A CA 1
ATOM 700 C C . PHE A 1 89 ? 18.203 22.469 -0.916 1 96.06 89 PHE A C 1
ATOM 702 O O . PHE A 1 89 ? 18.234 23 0.197 1 96.06 89 PHE A O 1
ATOM 709 N N . ALA A 1 90 ? 17.156 22.344 -1.639 1 96.75 90 ALA A N 1
ATOM 710 C CA . ALA A 1 90 ? 15.883 22.906 -1.186 1 96.75 90 ALA A CA 1
ATOM 711 C C . ALA A 1 90 ? 14.758 21.891 -1.293 1 96.75 90 ALA A C 1
ATOM 713 O O . ALA A 1 90 ? 14.688 21.125 -2.268 1 96.75 90 ALA A O 1
ATOM 714 N N . THR A 1 91 ? 13.953 21.781 -0.29 1 96.31 91 THR A N 1
ATOM 715 C CA . THR A 1 91 ? 12.719 21.016 -0.365 1 96.31 91 THR A CA 1
ATOM 716 C C . THR A 1 91 ? 11.5 21.922 -0.157 1 96.31 91 THR A C 1
ATOM 718 O O . THR A 1 91 ? 11.594 22.938 0.515 1 96.31 91 THR A O 1
ATOM 721 N N . MET A 1 92 ? 10.461 21.578 -0.759 1 95.75 92 MET A N 1
ATOM 722 C CA . MET A 1 92 ? 9.195 22.266 -0.57 1 95.75 92 MET A CA 1
ATOM 723 C C . MET A 1 92 ? 8.039 21.281 -0.474 1 95.75 92 MET A C 1
ATOM 725 O O . MET A 1 92 ? 8 20.297 -1.22 1 95.75 92 MET A O 1
ATOM 729 N N . SER A 1 93 ? 7.215 21.438 0.483 1 95.25 93 SER A N 1
ATOM 730 C CA . SER A 1 93 ? 6.07 20.547 0.674 1 95.25 93 SER A CA 1
ATOM 731 C C . SER A 1 93 ? 4.758 21.328 0.642 1 95.25 93 SER A C 1
ATOM 733 O O . SER A 1 93 ? 4.723 22.5 0.996 1 95.25 93 SER A O 1
ATOM 735 N N . PHE A 1 94 ? 3.727 20.688 0.184 1 92.31 94 PHE A N 1
ATOM 736 C CA . PHE A 1 94 ? 2.445 21.328 -0.07 1 92.31 94 PHE A CA 1
ATOM 737 C C . PHE A 1 94 ? 1.294 20.469 0.441 1 92.31 94 PHE A C 1
ATOM 739 O O . PHE A 1 94 ? 1.4 19.25 0.485 1 92.31 94 PHE A O 1
ATOM 746 N N . ALA A 1 95 ? 0.201 21.188 0.737 1 84.38 95 ALA A N 1
ATOM 747 C CA . ALA A 1 95 ? -1.054 20.469 0.961 1 84.38 95 ALA A CA 1
ATOM 748 C C . ALA A 1 95 ? -1.636 19.953 -0.353 1 84.38 95 ALA A C 1
ATOM 750 O O . ALA A 1 95 ? -1.646 20.672 -1.356 1 84.38 95 ALA A O 1
ATOM 751 N N . GLY A 1 96 ? -1.956 18.672 -0.454 1 76.5 96 GLY A N 1
ATOM 752 C CA . GLY A 1 96 ? -2.57 18.125 -1.649 1 76.5 96 GLY A CA 1
ATOM 753 C C . GLY A 1 96 ? -1.595 17.344 -2.514 1 76.5 96 GLY A C 1
ATOM 754 O O . GLY A 1 96 ? -0.409 17.25 -2.191 1 76.5 96 GLY A O 1
ATOM 755 N N . PRO A 1 97 ? -2.088 16.922 -3.633 1 77.56 97 PRO A N 1
ATOM 756 C CA . PRO A 1 97 ? -1.253 16.125 -4.543 1 77.56 97 PRO A CA 1
ATOM 757 C C . PRO A 1 97 ? -0.22 16.969 -5.281 1 77.56 97 PRO A C 1
ATOM 759 O O . PRO A 1 97 ? -0.517 18.094 -5.688 1 77.56 97 PRO A O 1
ATOM 762 N N . VAL A 1 98 ? 0.963 16.484 -5.434 1 86.88 98 VAL A N 1
ATOM 763 C CA . VAL A 1 98 ? 2.059 17.188 -6.09 1 86.88 98 VAL A CA 1
ATOM 764 C C . VAL A 1 98 ? 2.391 16.5 -7.414 1 86.88 98 VAL A C 1
ATOM 766 O O . VAL A 1 98 ? 2.648 15.289 -7.449 1 86.88 98 VAL A O 1
ATOM 769 N N . SER A 1 99 ? 2.344 17.25 -8.477 1 84.12 99 SER A N 1
ATOM 770 C CA . SER A 1 99 ? 2.744 16.781 -9.805 1 84.12 99 SER A CA 1
ATOM 771 C C . SER A 1 99 ? 4.234 17 -10.039 1 84.12 99 SER A C 1
ATOM 773 O O . SER A 1 99 ? 4.895 17.703 -9.266 1 84.12 99 SER A O 1
ATOM 775 N N . PRO A 1 100 ? 4.766 16.406 -11.094 1 80.94 100 PRO A N 1
ATOM 776 C CA . PRO A 1 100 ? 6.191 16.562 -11.383 1 80.94 100 PRO A CA 1
ATOM 777 C C . PRO A 1 100 ? 6.578 18.016 -11.68 1 80.94 100 PRO A C 1
ATOM 779 O O . PRO A 1 100 ? 7.695 18.438 -11.359 1 80.94 100 PRO A O 1
ATOM 782 N N . ASP A 1 101 ? 5.625 18.75 -12.227 1 89.88 101 ASP A N 1
ATOM 783 C CA . ASP A 1 101 ? 6.051 20.062 -12.703 1 89.88 101 ASP A CA 1
ATOM 784 C C . ASP A 1 101 ? 5.281 21.172 -12 1 89.88 101 ASP A C 1
ATOM 786 O O . ASP A 1 101 ? 5.617 22.344 -12.141 1 89.88 101 ASP A O 1
ATOM 790 N N . HIS A 1 102 ? 4.258 20.781 -11.305 1 91.94 102 HIS A N 1
ATOM 791 C CA . HIS A 1 102 ? 3.453 21.797 -10.648 1 91.94 102 HIS A CA 1
ATOM 792 C C . HIS A 1 102 ? 2.676 21.219 -9.477 1 91.94 102 HIS A C 1
ATOM 794 O O . HIS A 1 102 ? 2.693 20.016 -9.25 1 91.94 102 HIS A O 1
ATOM 800 N N . VAL A 1 103 ? 2.111 22.109 -8.695 1 91.62 103 VAL A N 1
ATOM 801 C CA . VAL A 1 103 ? 1.18 21.734 -7.641 1 91.62 103 VAL A CA 1
ATOM 802 C C . VAL A 1 103 ? -0.043 22.656 -7.676 1 91.62 103 VAL A C 1
ATOM 804 O O . VAL A 1 103 ? 0.06 23.812 -8.055 1 91.62 103 VAL A O 1
ATOM 807 N N . VAL A 1 104 ? -1.162 22.109 -7.453 1 87.81 104 VAL A N 1
ATOM 808 C CA . VAL A 1 104 ? -2.398 22.859 -7.258 1 87.81 104 VAL A CA 1
ATOM 809 C C . VAL A 1 104 ? -2.805 22.812 -5.785 1 87.81 104 VAL A C 1
ATOM 811 O O . VAL A 1 104 ? -3.156 21.75 -5.266 1 87.81 104 VAL A O 1
ATOM 814 N N . VAL A 1 105 ? -2.748 23.922 -5.164 1 86.69 105 VAL A N 1
ATOM 815 C CA . VAL A 1 105 ? -3.193 23.984 -3.775 1 86.69 105 VAL A CA 1
ATOM 816 C C . VAL A 1 105 ? -4.703 24.203 -3.729 1 86.69 105 VAL A C 1
ATOM 818 O O . VAL A 1 105 ? -5.168 25.344 -3.793 1 86.69 105 VAL A O 1
ATOM 821 N N . THR A 1 106 ? -5.422 23.172 -3.484 1 76.25 106 THR A N 1
ATOM 822 C CA . THR A 1 106 ? -6.863 23.156 -3.721 1 76.25 106 THR A CA 1
ATOM 823 C C . THR A 1 106 ? -7.605 23.906 -2.619 1 76.25 106 THR A C 1
ATOM 825 O O . THR A 1 106 ? -8.703 24.422 -2.844 1 76.25 106 THR A O 1
ATOM 828 N N . ASN A 1 107 ? -7.016 24.062 -1.505 1 78.19 107 ASN A N 1
ATOM 829 C CA . ASN A 1 107 ? -7.742 24.625 -0.367 1 78.19 107 ASN A CA 1
ATOM 830 C C . ASN A 1 107 ? -7.691 26.141 -0.362 1 78.19 107 ASN A C 1
ATOM 832 O O . ASN A 1 107 ? -8.352 26.797 0.454 1 78.19 107 ASN A O 1
ATOM 836 N N . TRP A 1 108 ? -6.91 26.734 -1.229 1 85.5 108 TRP A N 1
ATOM 837 C CA . TRP A 1 108 ? -6.875 28.203 -1.312 1 85.5 108 TRP A CA 1
ATOM 838 C C . TRP A 1 108 ? -8.164 28.734 -1.929 1 85.5 108 TRP A C 1
ATOM 840 O O . TRP A 1 108 ? -8.633 28.234 -2.949 1 85.5 108 TRP A O 1
ATOM 850 N N . LYS A 1 109 ? -8.727 29.688 -1.199 1 83.81 109 LYS A N 1
ATOM 851 C CA . LYS A 1 109 ? -9.961 30.312 -1.678 1 83.81 109 LYS A CA 1
ATOM 852 C C . LYS A 1 109 ? -9.656 31.406 -2.688 1 83.81 109 LYS A C 1
ATOM 854 O O . LYS A 1 109 ? -9.82 32.594 -2.387 1 83.81 109 LYS A O 1
ATOM 859 N N . CYS A 1 110 ? -9.172 31.141 -3.789 1 88.69 110 CYS A N 1
ATOM 860 C CA . CYS A 1 110 ? -8.852 32.062 -4.883 1 88.69 110 CYS A CA 1
ATOM 861 C C . CYS A 1 110 ? -9.195 31.422 -6.23 1 88.69 110 CYS A C 1
ATOM 863 O O . CYS A 1 110 ? -9.797 30.359 -6.285 1 88.69 110 CYS A O 1
ATOM 865 N N . GLU A 1 111 ? -8.93 32.156 -7.246 1 87.62 111 GLU A N 1
ATOM 866 C CA . GLU A 1 111 ? -9.203 31.641 -8.578 1 87.62 111 GLU A CA 1
ATOM 867 C C . GLU A 1 111 ? -8.336 30.422 -8.883 1 87.62 111 GLU A C 1
ATOM 869 O O . GLU A 1 111 ? -7.219 30.297 -8.375 1 87.62 111 GLU A O 1
ATOM 874 N N . ALA A 1 112 ? -8.867 29.531 -9.688 1 85.75 112 ALA A N 1
ATOM 875 C CA . ALA A 1 112 ? -8.219 28.25 -10 1 85.75 112 ALA A CA 1
ATOM 876 C C . ALA A 1 112 ? -6.789 28.469 -10.484 1 85.75 112 ALA A C 1
ATOM 878 O O . ALA A 1 112 ? -5.867 27.766 -10.07 1 85.75 112 ALA A O 1
ATOM 879 N N . ARG A 1 113 ? -6.66 29.406 -11.312 1 88 113 ARG A N 1
ATOM 880 C CA . ARG A 1 113 ? -5.352 29.672 -11.898 1 88 113 ARG A CA 1
ATOM 881 C C . ARG A 1 113 ? -4.367 30.172 -10.844 1 88 113 ARG A C 1
ATOM 883 O O . ARG A 1 113 ? -3.154 30 -10.984 1 88 113 ARG A O 1
ATOM 890 N N . GLU A 1 114 ? -4.887 30.812 -9.797 1 91.5 114 GLU A N 1
ATOM 891 C CA . GLU A 1 114 ? -4.059 31.391 -8.742 1 91.5 114 GLU A CA 1
ATOM 892 C C . GLU A 1 114 ? -3.643 30.328 -7.73 1 91.5 114 GLU A C 1
ATOM 894 O O . GLU A 1 114 ? -2.83 30.609 -6.84 1 91.5 114 GLU A O 1
ATOM 899 N N . ARG A 1 115 ? -4.141 29.141 -7.965 1 91.56 115 ARG A N 1
ATOM 900 C CA . ARG A 1 115 ? -3.857 28.062 -7.02 1 91.56 115 ARG A CA 1
ATOM 901 C C . ARG A 1 115 ? -2.674 27.219 -7.484 1 91.56 115 ARG A C 1
ATOM 903 O O . ARG A 1 115 ? -2.225 26.328 -6.77 1 91.56 115 ARG A O 1
ATOM 910 N N . VAL A 1 116 ? -2.145 27.578 -8.641 1 92.62 116 VAL A N 1
ATOM 911 C CA . VAL A 1 116 ? -1.145 26.703 -9.258 1 92.62 116 VAL A CA 1
ATOM 912 C C . VAL A 1 116 ? 0.248 27.297 -9.055 1 92.62 116 VAL A C 1
ATOM 914 O O . VAL A 1 116 ? 0.477 28.469 -9.359 1 92.62 116 VAL A O 1
ATOM 917 N N . ILE A 1 117 ? 1.138 26.594 -8.547 1 92 117 ILE A N 1
ATOM 918 C CA . ILE A 1 117 ? 2.557 26.938 -8.484 1 92 117 ILE A CA 1
ATOM 919 C C . ILE A 1 117 ? 3.334 26.062 -9.469 1 92 117 ILE A C 1
ATOM 921 O O . ILE A 1 117 ? 3.396 24.844 -9.312 1 92 117 ILE A O 1
ATOM 925 N N . HIS A 1 118 ? 3.873 26.656 -10.422 1 93.25 118 HIS A N 1
ATOM 926 C CA . HIS A 1 118 ? 4.715 25.953 -11.375 1 93.25 118 HIS A CA 1
ATOM 927 C C . HIS A 1 118 ? 6.164 25.906 -10.906 1 93.25 118 HIS A C 1
ATOM 929 O O . HIS A 1 118 ? 6.781 26.938 -10.672 1 93.25 118 HIS A O 1
ATOM 935 N N . PHE A 1 119 ? 6.75 24.766 -10.883 1 92.94 119 PHE A N 1
ATOM 936 C CA . PHE A 1 119 ? 8.078 24.578 -10.297 1 92.94 119 PHE A CA 1
ATOM 937 C C . PHE A 1 119 ? 9.148 25.219 -11.18 1 92.94 119 PHE A C 1
ATOM 939 O O . PHE A 1 119 ? 10.203 25.609 -10.688 1 92.94 119 PHE A O 1
ATOM 946 N N . THR A 1 120 ? 8.891 25.312 -12.469 1 90.62 120 THR A N 1
ATOM 947 C CA . THR A 1 120 ? 9.844 25.875 -13.414 1 90.62 120 THR A CA 1
ATOM 948 C C . THR A 1 120 ? 10 27.375 -13.195 1 90.62 120 THR A C 1
ATOM 950 O O . THR A 1 120 ? 10.984 27.969 -13.641 1 90.62 120 THR A O 1
ATOM 953 N N . THR A 1 121 ? 9.062 27.969 -12.531 1 90.5 121 THR A N 1
ATOM 954 C CA . THR A 1 121 ? 9.094 29.422 -12.352 1 90.5 121 THR A CA 1
ATOM 955 C C . THR A 1 121 ? 9.773 29.781 -11.039 1 90.5 121 THR A C 1
ATOM 957 O O . THR A 1 121 ? 9.984 30.969 -10.75 1 90.5 121 THR A O 1
ATOM 960 N N . LEU A 1 122 ? 10.062 28.859 -10.25 1 93.69 122 LEU A N 1
ATOM 961 C CA . LEU A 1 122 ? 10.695 29.125 -8.969 1 93.69 122 LEU A CA 1
ATOM 962 C C . LEU A 1 122 ? 12.133 29.594 -9.156 1 93.69 122 LEU A C 1
ATOM 964 O O . LEU A 1 122 ? 12.828 29.141 -10.07 1 93.69 122 LEU A O 1
ATOM 968 N N . PRO A 1 123 ? 12.555 30.484 -8.336 1 94.38 123 PRO A N 1
ATOM 969 C CA . PRO A 1 123 ? 13.898 31.047 -8.523 1 94.38 123 PRO A CA 1
ATOM 970 C C . PRO A 1 123 ? 14.992 30 -8.32 1 94.38 123 PRO A C 1
ATOM 972 O O . PRO A 1 123 ? 15.031 29.328 -7.281 1 94.38 123 PRO A O 1
ATOM 975 N N . PHE A 1 124 ? 16.016 29.984 -9.102 1 92.94 124 PHE A N 1
ATOM 976 C CA . PHE A 1 124 ? 17.047 28.938 -9.141 1 92.94 124 PHE A CA 1
ATOM 977 C C . PHE A 1 124 ? 18.016 29.109 -7.977 1 92.94 124 PHE A C 1
ATOM 979 O O . PHE A 1 124 ? 18.688 28.141 -7.582 1 92.94 124 PHE A O 1
ATOM 986 N N . ASP A 1 125 ? 18.156 30.344 -7.539 1 93.5 125 ASP A N 1
ATOM 987 C CA . ASP A 1 125 ? 19.078 30.562 -6.426 1 93.5 125 ASP A CA 1
ATOM 988 C C . ASP A 1 125 ? 18.5 30 -5.129 1 93.5 125 ASP A C 1
ATOM 990 O O . ASP A 1 125 ? 19.25 29.656 -4.211 1 93.5 125 ASP A O 1
ATOM 994 N N . LEU A 1 126 ? 17.188 29.875 -5.039 1 93.62 126 LEU A N 1
ATOM 995 C CA . LEU A 1 126 ? 16.531 29.297 -3.877 1 93.62 126 LEU A CA 1
ATOM 996 C C . LEU A 1 126 ? 16.25 27.812 -4.105 1 93.62 126 LEU A C 1
ATOM 998 O O . LEU A 1 126 ? 16.344 27 -3.172 1 93.62 126 LEU A O 1
ATOM 1002 N N . PHE A 1 127 ? 15.875 27.516 -5.367 1 95.12 127 PHE A N 1
ATOM 1003 C CA . PHE A 1 127 ? 15.547 26.156 -5.762 1 95.12 127 PHE A CA 1
ATOM 1004 C C . PHE A 1 127 ? 16.406 25.703 -6.941 1 95.12 127 PHE A C 1
ATOM 1006 O O . PHE A 1 127 ? 15.93 25.641 -8.078 1 95.12 127 PHE A O 1
ATOM 1013 N N . PRO A 1 128 ? 17.594 25.312 -6.609 1 92.5 128 PRO A N 1
ATOM 1014 C CA . PRO A 1 128 ? 18.453 24.906 -7.715 1 92.5 128 PRO A CA 1
ATOM 1015 C C . PRO A 1 128 ? 17.891 23.703 -8.484 1 92.5 128 PRO A C 1
ATOM 1017 O O . PRO A 1 128 ? 17.359 22.781 -7.875 1 92.5 128 PRO A O 1
ATOM 1020 N N . LEU A 1 129 ? 17.906 23.594 -9.805 1 87.25 129 LEU A N 1
ATOM 1021 C CA . LEU A 1 129 ? 17.234 22.656 -10.695 1 87.25 129 LEU A CA 1
ATOM 1022 C C . LEU A 1 129 ? 17.578 21.219 -10.328 1 87.25 129 LEU A C 1
ATOM 1024 O O . LEU A 1 129 ? 16.703 20.359 -10.281 1 87.25 129 LEU A O 1
ATOM 1028 N N . ASP A 1 130 ? 18.797 20.828 -10 1 86.44 130 ASP A N 1
ATOM 1029 C CA . ASP A 1 130 ? 19.172 19.438 -9.742 1 86.44 130 ASP A CA 1
ATOM 1030 C C . ASP A 1 130 ? 19.344 19.188 -8.25 1 86.44 130 ASP A C 1
ATOM 1032 O O . ASP A 1 130 ? 19.828 18.125 -7.848 1 86.44 130 ASP A O 1
ATOM 1036 N N . ARG A 1 131 ? 18.844 20.125 -7.5 1 93.31 131 ARG A N 1
ATOM 1037 C CA . ARG A 1 131 ? 19.016 20.031 -6.055 1 93.31 131 ARG A CA 1
ATOM 1038 C C . ARG A 1 131 ? 17.781 20.578 -5.324 1 93.31 131 ARG A C 1
ATOM 1040 O O . ARG A 1 131 ? 17.906 21.406 -4.418 1 93.31 131 ARG A O 1
ATOM 1047 N N . ARG A 1 132 ? 16.656 20.125 -5.789 1 94.62 132 ARG A N 1
ATOM 1048 C CA . ARG A 1 132 ? 15.375 20.5 -5.219 1 94.62 132 ARG A CA 1
ATOM 1049 C C . ARG A 1 132 ? 14.422 19.312 -5.207 1 94.62 132 ARG A C 1
ATOM 1051 O O . ARG A 1 132 ? 14.539 18.406 -6.039 1 94.62 132 ARG A O 1
ATOM 1058 N N . LYS A 1 133 ? 13.562 19.25 -4.281 1 93.12 133 LYS A N 1
ATOM 1059 C CA . LYS A 1 133 ? 12.539 18.219 -4.195 1 93.12 133 LYS A CA 1
ATOM 1060 C C . LYS A 1 133 ? 11.203 18.797 -3.717 1 93.12 133 LYS A C 1
ATOM 1062 O O . LYS A 1 133 ? 11.164 19.531 -2.727 1 93.12 133 LYS A O 1
ATOM 1067 N N . PHE A 1 134 ? 10.195 18.516 -4.445 1 93.81 134 PHE A N 1
ATOM 1068 C CA . PHE A 1 134 ? 8.836 18.906 -4.102 1 93.81 134 PHE A CA 1
ATOM 1069 C C . PHE A 1 134 ? 8.023 17.688 -3.666 1 93.81 134 PHE A C 1
ATOM 1071 O O . PHE A 1 134 ? 8.141 16.609 -4.254 1 93.81 134 PHE A O 1
ATOM 1078 N N . MET A 1 135 ? 7.258 17.812 -2.604 1 91.94 135 MET A N 1
ATOM 1079 C CA . MET A 1 135 ? 6.535 16.656 -2.098 1 91.94 135 MET A CA 1
ATOM 1080 C C . MET A 1 135 ? 5.254 17.078 -1.386 1 91.94 135 MET A C 1
ATOM 1082 O O . MET A 1 135 ? 5.062 18.266 -1.095 1 91.94 135 MET A O 1
ATOM 1086 N N . ASN A 1 136 ? 4.375 16.172 -1.179 1 91.12 136 ASN A N 1
ATOM 1087 C CA . ASN A 1 136 ? 3.195 16.375 -0.341 1 91.12 136 ASN A CA 1
ATOM 1088 C C . ASN A 1 136 ? 3.576 16.562 1.125 1 91.12 136 ASN A C 1
ATOM 1090 O O . ASN A 1 136 ? 4.543 15.969 1.603 1 91.12 136 ASN A O 1
ATOM 1094 N N . ASP A 1 137 ? 2.781 17.344 1.824 1 91.5 137 ASP A N 1
ATOM 1095 C CA . ASP A 1 137 ? 3.098 17.688 3.203 1 91.5 137 ASP A CA 1
ATOM 1096 C C . ASP A 1 137 ? 3.117 16.453 4.102 1 91.5 137 ASP A C 1
ATOM 1098 O O . ASP A 1 137 ? 3.879 16.406 5.066 1 91.5 137 ASP A O 1
ATOM 1102 N N . LEU A 1 138 ? 2.285 15.492 3.812 1 93.75 138 LEU A N 1
ATOM 1103 C CA . LEU A 1 138 ? 2.32 14.289 4.641 1 93.75 138 LEU A CA 1
ATOM 1104 C C . LEU A 1 138 ? 3.586 13.477 4.371 1 93.75 138 LEU A C 1
ATOM 1106 O O . LEU A 1 138 ? 4.125 12.844 5.277 1 93.75 138 LEU A O 1
ATOM 1110 N N . GLU A 1 139 ? 3.979 13.453 3.117 1 92.88 139 GLU A N 1
ATOM 1111 C CA . GLU A 1 139 ? 5.277 12.852 2.828 1 92.88 139 GLU A CA 1
ATOM 1112 C C . GLU A 1 139 ? 6.383 13.531 3.637 1 92.88 139 GLU A C 1
ATOM 1114 O O . GLU A 1 139 ? 7.203 12.852 4.262 1 92.88 139 GLU A O 1
ATOM 1119 N N . ALA A 1 140 ? 6.41 14.836 3.631 1 94.81 140 ALA A N 1
ATOM 1120 C CA . ALA A 1 140 ? 7.391 15.586 4.418 1 94.81 140 ALA A CA 1
ATOM 1121 C C . ALA A 1 140 ? 7.262 15.266 5.902 1 94.81 140 ALA A C 1
ATOM 1123 O O . ALA A 1 140 ? 8.266 15.086 6.594 1 94.81 140 ALA A O 1
ATOM 1124 N N . ALA A 1 141 ? 6.066 15.227 6.34 1 95.25 141 ALA A N 1
ATOM 1125 C CA . ALA A 1 141 ? 5.824 14.914 7.746 1 95.25 141 ALA A CA 1
ATOM 1126 C C . ALA A 1 141 ? 6.344 13.523 8.094 1 95.25 141 ALA A C 1
ATOM 1128 O O . ALA A 1 141 ? 6.863 13.312 9.195 1 95.25 141 ALA A O 1
ATOM 1129 N N . SER A 1 142 ? 6.16 12.578 7.23 1 96.38 142 SER A N 1
ATOM 1130 C CA . SER A 1 142 ? 6.664 11.227 7.453 1 96.38 142 SER A CA 1
ATOM 1131 C C . SER A 1 142 ? 8.188 11.211 7.562 1 96.38 142 SER A C 1
ATOM 1133 O O . SER A 1 142 ? 8.742 10.484 8.383 1 96.38 142 SER A O 1
ATOM 1135 N N . TYR A 1 143 ? 8.836 11.984 6.73 1 94.12 143 TYR A N 1
ATOM 1136 C CA . TYR A 1 143 ? 10.273 12.141 6.887 1 94.12 143 TYR A CA 1
ATOM 1137 C C . TYR A 1 143 ? 10.609 12.789 8.227 1 94.12 143 TYR A C 1
ATOM 1139 O O . TYR A 1 143 ? 11.664 12.516 8.805 1 94.12 143 TYR A O 1
ATOM 1147 N N . GLY A 1 144 ? 9.719 13.68 8.664 1 95 144 GLY A N 1
ATOM 1148 C CA . GLY A 1 144 ? 9.883 14.227 10 1 95 144 GLY A CA 1
ATOM 1149 C C . GLY A 1 144 ? 9.883 13.172 11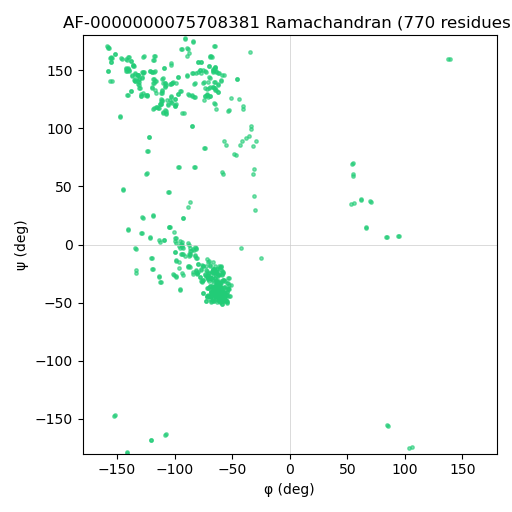.086 1 95 144 GLY A C 1
ATOM 1150 O O . GLY A 1 144 ? 10.672 13.242 12.031 1 95 144 GLY A O 1
ATOM 1151 N N . ILE A 1 145 ? 9.023 12.227 10.953 1 95.94 145 ILE A N 1
ATOM 1152 C CA . ILE A 1 145 ? 8.977 11.109 11.891 1 95.94 145 ILE A CA 1
ATOM 1153 C C . ILE A 1 145 ? 10.305 10.359 11.859 1 95.94 145 ILE A C 1
ATOM 1155 O O . ILE A 1 145 ? 10.852 10 12.906 1 95.94 145 ILE A O 1
ATOM 1159 N N . ILE A 1 146 ? 10.82 10.102 10.672 1 93.88 146 ILE A N 1
ATOM 1160 C CA . ILE A 1 146 ? 12.117 9.453 10.523 1 93.88 146 ILE A CA 1
ATOM 1161 C C . ILE A 1 146 ? 13.188 10.266 11.242 1 93.88 146 ILE A C 1
ATOM 1163 O O . ILE A 1 146 ? 13.992 9.719 12 1 93.88 146 ILE A O 1
ATOM 1167 N N . ALA A 1 147 ? 13.172 11.594 11.062 1 91.62 147 ALA A N 1
ATOM 1168 C CA . ALA A 1 147 ? 14.148 12.477 11.68 1 91.62 147 ALA A CA 1
ATOM 1169 C C . ALA A 1 147 ? 14.062 12.414 13.203 1 91.62 147 ALA A C 1
ATOM 1171 O O . ALA A 1 147 ? 15.086 12.352 13.883 1 91.62 147 ALA A O 1
ATOM 1172 N N . HIS A 1 148 ? 12.906 12.445 13.703 1 92.69 148 HIS A N 1
ATOM 1173 C CA . HIS A 1 148 ? 12.703 12.383 15.148 1 92.69 148 HIS A CA 1
ATOM 1174 C C . HIS A 1 148 ? 13.133 11.031 15.703 1 92.69 148 HIS A C 1
ATOM 1176 O O . HIS A 1 148 ? 13.617 10.945 16.844 1 92.69 148 HIS A O 1
ATOM 1182 N N . ASN A 1 149 ? 12.844 10.008 14.938 1 92.25 149 ASN A N 1
ATOM 1183 C CA . ASN A 1 149 ? 13.328 8.688 15.352 1 92.25 149 ASN A CA 1
ATOM 1184 C C . ASN A 1 149 ? 14.844 8.672 15.508 1 92.25 149 ASN A C 1
ATOM 1186 O O . ASN A 1 149 ? 15.367 8.141 16.484 1 92.25 149 ASN A O 1
ATOM 1190 N N . LEU A 1 150 ? 15.547 9.203 14.562 1 88.5 150 LEU A N 1
ATOM 1191 C CA . LEU A 1 150 ? 17.016 9.234 14.57 1 88.5 150 LEU A CA 1
ATOM 1192 C C . LEU A 1 150 ? 17.531 10.039 15.75 1 88.5 150 LEU A C 1
ATOM 1194 O O . LEU A 1 150 ? 18.609 9.758 16.266 1 88.5 150 LEU A O 1
ATOM 1198 N N . ARG A 1 151 ? 16.703 10.977 16.219 1 88 151 ARG A N 1
ATOM 1199 C CA . ARG A 1 151 ? 17.078 11.797 17.375 1 88 151 ARG A CA 1
ATOM 1200 C C . ARG A 1 151 ? 16.531 11.211 18.672 1 88 151 ARG A C 1
ATOM 1202 O O . ARG A 1 151 ? 16.641 11.82 19.734 1 88 151 ARG A O 1
ATOM 1209 N N . GLN A 1 152 ? 15.844 10.117 18.594 1 91 152 GLN A N 1
ATOM 1210 C CA . GLN A 1 152 ? 15.289 9.398 19.734 1 91 152 GLN A CA 1
ATOM 1211 C C . GLN A 1 152 ? 14.273 10.266 20.5 1 91 152 GLN A C 1
ATOM 1213 O O . GLN A 1 152 ? 14.211 10.227 21.719 1 91 152 GLN A O 1
ATOM 1218 N N . SER A 1 153 ? 13.492 11.023 19.719 1 91.75 153 SER A N 1
ATOM 1219 C CA . SER A 1 153 ? 12.562 11.953 20.359 1 91.75 153 SER A CA 1
ATOM 1220 C C . SER A 1 153 ? 11.117 11.547 20.109 1 91.75 153 SER A C 1
ATOM 1222 O O . SER A 1 153 ? 10.195 12.234 20.562 1 91.75 153 SER A O 1
ATOM 1224 N N . LEU A 1 154 ? 10.844 10.445 19.469 1 93.56 154 LEU A N 1
ATOM 1225 C CA . LEU A 1 154 ? 9.484 10.023 19.141 1 93.56 154 LEU A CA 1
ATOM 1226 C C . LEU A 1 154 ? 8.656 9.805 20.406 1 93.56 154 LEU A C 1
ATOM 1228 O O . LEU A 1 154 ? 7.48 10.172 20.438 1 93.56 154 LEU A O 1
ATOM 1232 N N . PRO A 1 155 ? 9.297 9.297 21.5 1 92.44 155 PRO A N 1
ATOM 1233 C CA . PRO A 1 155 ? 8.484 9.031 22.688 1 92.44 155 PRO A CA 1
ATOM 1234 C C . PRO A 1 155 ? 7.934 10.305 23.312 1 92.44 155 PRO A C 1
ATOM 1236 O O . PRO A 1 155 ? 6.969 10.242 24.094 1 92.44 155 PRO A O 1
ATOM 1239 N N . SER A 1 156 ? 8.57 11.414 23.016 1 92.75 156 SER A N 1
ATOM 1240 C CA . SER A 1 156 ? 8.078 12.68 23.547 1 92.75 156 SER A CA 1
ATOM 1241 C C . SER A 1 156 ? 6.906 13.219 22.734 1 92.75 156 SER A C 1
ATOM 1243 O O . SER A 1 156 ? 6.199 14.125 23.172 1 92.75 156 SER A O 1
ATOM 1245 N N . ILE A 1 157 ? 6.648 12.656 21.578 1 95.06 157 ILE A N 1
ATOM 1246 C CA . ILE A 1 157 ? 5.664 13.195 20.656 1 95.06 157 ILE A CA 1
ATOM 1247 C C . ILE A 1 157 ? 4.48 12.242 20.547 1 95.06 157 ILE A C 1
ATOM 1249 O O . ILE A 1 157 ? 3.342 12.672 20.328 1 95.06 157 ILE A O 1
ATOM 1253 N N . PHE A 1 158 ? 4.773 10.945 20.688 1 95.69 158 PHE A N 1
ATOM 1254 C CA . PHE A 1 158 ? 3.762 9.922 20.453 1 95.69 158 PHE A CA 1
ATOM 1255 C C . PHE A 1 158 ? 3.52 9.094 21.703 1 95.69 158 PHE A C 1
ATOM 1257 O O . PHE A 1 158 ? 4.434 8.891 22.5 1 95.69 158 PHE A O 1
ATOM 1264 N N . VAL A 1 159 ? 2.324 8.656 21.828 1 93.88 159 VAL A N 1
ATOM 1265 C CA . VAL A 1 159 ? 1.961 7.703 22.875 1 93.88 159 VAL A CA 1
ATOM 1266 C C . VAL A 1 159 ? 1.15 6.555 22.281 1 93.88 159 VAL A C 1
ATOM 1268 O O . VAL A 1 159 ? 0.438 6.746 21.281 1 93.88 159 VAL A O 1
ATOM 1271 N N . PRO A 1 160 ? 1.307 5.363 22.797 1 94.75 160 PRO A N 1
ATOM 1272 C CA . PRO A 1 160 ? 0.471 4.266 22.297 1 94.75 160 PRO A CA 1
ATOM 1273 C C . PRO A 1 160 ? -1.012 4.473 22.609 1 94.75 160 PRO A C 1
ATOM 1275 O O . PRO A 1 160 ? -1.368 4.93 23.688 1 94.75 160 PRO A O 1
ATOM 1278 N N . LEU A 1 161 ? -1.854 4.273 21.641 1 96 161 LEU A N 1
ATOM 1279 C CA . LEU A 1 161 ? -3.297 4.367 21.828 1 96 161 LEU A CA 1
ATOM 1280 C C . LEU A 1 161 ? -3.779 3.324 22.828 1 96 161 LEU A C 1
ATOM 1282 O O . LEU A 1 161 ? -4.695 3.586 23.609 1 96 161 LEU A O 1
ATOM 1286 N N . TRP A 1 162 ? -3.186 2.164 22.828 1 93.38 162 TRP A N 1
ATOM 1287 C CA . TRP A 1 162 ? -3.326 1.116 23.844 1 93.38 162 TRP A CA 1
ATOM 1288 C C . TRP A 1 162 ? -2.018 0.353 24.016 1 93.38 162 TRP A C 1
ATOM 1290 O O . TRP A 1 162 ? -1.124 0.435 23.172 1 93.38 162 TRP A O 1
ATOM 1300 N N . VAL A 1 163 ? -1.899 -0.294 25.109 1 83.62 163 VAL A N 1
ATOM 1301 C CA . VAL A 1 163 ? -0.656 -0.99 25.438 1 83.62 163 VAL A CA 1
ATOM 1302 C C . VAL A 1 163 ? -0.664 -2.377 24.797 1 83.62 163 VAL A C 1
ATOM 1304 O O . VAL A 1 163 ? -1.679 -3.078 24.828 1 83.62 163 VAL A O 1
ATOM 1307 N N . THR A 1 164 ? 0.426 -2.643 24.078 1 78.06 164 THR A N 1
ATOM 1308 C CA . THR A 1 164 ? 0.621 -3.98 23.531 1 78.06 164 THR A CA 1
ATOM 1309 C C . THR A 1 164 ? 1.642 -4.758 24.359 1 78.06 164 THR A C 1
ATOM 1311 O O . THR A 1 164 ? 2.422 -4.168 25.109 1 78.06 164 THR A O 1
ATOM 1314 N N . PRO A 1 165 ? 1.553 -6.027 24.328 1 66.88 165 PRO A N 1
ATOM 1315 C CA . PRO A 1 165 ? 2.51 -6.836 25.078 1 66.88 165 PRO A CA 1
ATOM 1316 C C . PRO A 1 165 ? 3.959 -6.547 24.703 1 66.88 165 PRO A C 1
ATOM 1318 O O . PRO A 1 165 ? 4.863 -6.73 25.516 1 66.88 165 PRO A O 1
ATOM 1321 N N . THR A 1 166 ? 4.207 -6.203 23.547 1 62.09 166 THR A N 1
ATOM 1322 C CA . THR A 1 166 ? 5.566 -5.969 23.062 1 62.09 166 THR A CA 1
ATOM 1323 C C . THR A 1 166 ? 5.992 -4.527 23.344 1 62.09 166 THR A C 1
ATOM 1325 O O . THR A 1 166 ? 6.926 -4.023 22.719 1 62.09 166 THR A O 1
ATOM 1328 N N . CYS A 1 167 ? 5.637 -3.963 24.375 1 60.25 167 CYS A N 1
ATOM 1329 C CA . CYS A 1 167 ? 5.816 -2.533 24.594 1 60.25 167 CYS A CA 1
ATOM 1330 C C . CYS A 1 167 ? 7.285 -2.143 24.484 1 60.25 167 CYS A C 1
ATOM 1332 O O . CYS A 1 167 ? 7.988 -2.049 25.484 1 60.25 167 CYS A O 1
ATOM 1334 N N . ALA A 1 168 ? 7.91 -2.34 23.375 1 63.94 168 ALA A N 1
ATOM 1335 C CA . ALA A 1 168 ? 9.258 -1.898 23.031 1 63.94 168 ALA A CA 1
ATOM 1336 C C . ALA A 1 168 ? 9.281 -0.411 22.688 1 63.94 168 ALA A C 1
ATOM 1338 O O . ALA A 1 168 ? 8.234 0.179 22.391 1 63.94 168 ALA A O 1
ATOM 1339 N N . PRO A 1 169 ? 10.422 0.203 23.031 1 78.25 169 PRO A N 1
ATOM 1340 C CA . PRO A 1 169 ? 10.562 1.591 22.578 1 78.25 169 PRO A CA 1
ATOM 1341 C C . PRO A 1 169 ? 10.172 1.783 21.109 1 78.25 169 PRO A C 1
ATOM 1343 O O . PRO A 1 169 ? 10.281 0.852 20.312 1 78.25 169 PRO A O 1
ATOM 1346 N N . ILE A 1 170 ? 9.555 2.91 20.859 1 86.06 170 ILE A N 1
ATOM 1347 C CA . ILE A 1 170 ? 9.172 3.217 19.484 1 86.06 170 ILE A CA 1
ATOM 1348 C C . ILE A 1 170 ? 10.383 3.096 18.578 1 86.06 170 ILE A C 1
ATOM 1350 O O . ILE A 1 170 ? 11.43 3.697 18.828 1 86.06 170 ILE A O 1
ATOM 1354 N N . SER A 1 171 ? 10.336 2.158 17.672 1 82.94 171 SER A N 1
ATOM 1355 C CA . SER A 1 171 ? 11.367 1.971 16.656 1 82.94 171 SER A CA 1
ATOM 1356 C C . SER A 1 171 ? 10.766 1.894 15.258 1 82.94 171 SER A C 1
ATOM 1358 O O . SER A 1 171 ? 9.656 1.388 15.086 1 82.94 171 SER A O 1
ATOM 1360 N N . LEU A 1 172 ? 11.516 2.457 14.328 1 89.25 172 LEU A N 1
ATOM 1361 C CA . LEU A 1 172 ? 11.023 2.428 12.953 1 89.25 172 LEU A CA 1
ATOM 1362 C C . LEU A 1 172 ? 11.562 1.21 12.211 1 89.25 172 LEU A C 1
ATOM 1364 O O . LEU A 1 172 ? 11.711 1.243 10.984 1 89.25 172 LEU A O 1
ATOM 1368 N N . GLU A 1 173 ? 11.938 0.199 12.977 1 83.81 173 GLU A N 1
ATOM 1369 C CA . GLU A 1 173 ? 12.242 -1.063 12.312 1 83.81 173 GLU A CA 1
ATOM 1370 C C . GLU A 1 173 ? 11.016 -1.628 11.602 1 83.81 173 GLU A C 1
ATOM 1372 O O . GLU A 1 173 ? 9.93 -1.673 12.172 1 83.81 173 GLU A O 1
ATOM 1377 N N . GLY A 1 174 ? 11.234 -2 10.352 1 86.25 174 GLY A N 1
ATOM 1378 C CA . GLY A 1 174 ? 10.094 -2.43 9.562 1 86.25 174 GLY A CA 1
ATOM 1379 C C . GLY A 1 174 ? 9.352 -1.278 8.914 1 86.25 174 GLY A C 1
ATOM 1380 O O . GLY A 1 174 ? 9.953 -0.249 8.594 1 86.25 174 GLY A O 1
ATOM 1381 N N . SER A 1 175 ? 8.133 -1.501 8.641 1 91.81 175 SER A N 1
ATOM 1382 C CA . SER A 1 175 ? 7.336 -0.497 7.938 1 91.81 175 SER A CA 1
ATOM 1383 C C . SER A 1 175 ? 6.305 0.138 8.859 1 91.81 175 SER A C 1
ATOM 1385 O O . SER A 1 175 ? 5.906 -0.463 9.859 1 91.81 175 SER A O 1
ATOM 1387 N N . SER A 1 176 ? 5.957 1.357 8.57 1 96.12 176 SER A N 1
ATOM 1388 C CA . SER A 1 176 ? 4.965 2.1 9.336 1 96.12 176 SER A CA 1
ATOM 1389 C C . SER A 1 176 ? 3.922 2.738 8.422 1 96.12 176 SER A C 1
ATOM 1391 O O . SER A 1 176 ? 4.246 3.188 7.324 1 96.12 176 SER A O 1
ATOM 1393 N N . LEU A 1 177 ? 2.721 2.711 8.922 1 97.38 177 LEU A N 1
ATOM 1394 C CA . LEU A 1 177 ? 1.646 3.488 8.312 1 97.38 177 LEU A CA 1
ATOM 1395 C C . LEU A 1 177 ? 1.461 4.82 9.039 1 97.38 177 LEU A C 1
ATOM 1397 O O . LEU A 1 177 ? 1.425 4.863 10.266 1 97.38 177 LEU A O 1
ATOM 1401 N N . VAL A 1 178 ? 1.435 5.922 8.289 1 98 178 VAL A N 1
ATOM 1402 C CA . VAL A 1 178 ? 1.165 7.238 8.859 1 98 178 VAL A CA 1
ATOM 1403 C C . VAL A 1 178 ? -0.187 7.746 8.359 1 98 178 VAL A C 1
ATOM 1405 O O . VAL A 1 178 ? -0.416 7.84 7.152 1 98 178 VAL A O 1
ATOM 1408 N N . LEU A 1 179 ? -1.062 8.008 9.273 1 98.19 179 LEU A N 1
ATOM 1409 C CA . LEU A 1 179 ? -2.385 8.555 8.977 1 98.19 179 LEU A CA 1
ATOM 1410 C C . LEU A 1 179 ? -2.506 9.984 9.484 1 98.19 179 LEU A C 1
ATOM 1412 O O . LEU A 1 179 ? -2.121 10.289 10.617 1 98.19 179 LEU A O 1
ATOM 1416 N N . SER A 1 180 ? -2.955 10.836 8.648 1 96.5 180 SER A N 1
ATOM 1417 C CA . SER A 1 180 ? -3.154 12.227 9.039 1 96.5 180 SER A CA 1
ATOM 1418 C C . SER A 1 180 ? -4.621 12.633 8.922 1 96.5 180 SER A C 1
ATOM 1420 O O . SER A 1 180 ? -5.18 12.648 7.824 1 96.5 180 SER A O 1
ATOM 1422 N N . ILE A 1 181 ? -5.23 12.977 10.062 1 96.25 181 ILE A N 1
ATOM 1423 C CA . ILE A 1 181 ? -6.625 13.406 10.109 1 96.25 181 ILE A CA 1
ATOM 1424 C C . ILE A 1 181 ? -6.703 14.93 9.977 1 96.25 181 ILE A C 1
ATOM 1426 O O . ILE A 1 181 ? -6.215 15.656 10.844 1 96.25 181 ILE A O 1
ATOM 1430 N N . GLY A 1 182 ? -7.234 15.445 8.938 1 91.38 182 GLY A N 1
ATOM 1431 C CA . GLY A 1 182 ? -7.406 16.859 8.695 1 91.38 182 GLY A CA 1
ATOM 1432 C C . GLY A 1 182 ? -8.586 17.172 7.793 1 91.38 182 GLY A C 1
ATOM 1433 O O . GLY A 1 182 ? -9.625 16.531 7.879 1 91.38 182 GLY A O 1
ATOM 1434 N N . SER A 1 183 ? -8.383 18.297 6.98 1 88 183 SER A N 1
ATOM 1435 C CA . SER A 1 183 ? -9.414 18.562 5.98 1 88 183 SER A CA 1
ATOM 1436 C C . SER A 1 183 ? -9.664 17.328 5.109 1 88 183 SER A C 1
ATOM 1438 O O . SER A 1 183 ? -10.789 17.109 4.652 1 88 183 SER A O 1
ATOM 1440 N N . GLY A 1 184 ? -8.68 16.641 4.902 1 90.44 184 GLY A N 1
ATOM 1441 C CA . GLY A 1 184 ? -8.758 15.328 4.273 1 90.44 184 GLY A CA 1
ATOM 1442 C C . GLY A 1 184 ? -8.219 14.211 5.145 1 90.44 184 GLY A C 1
ATOM 1443 O O . GLY A 1 184 ? -8.156 14.352 6.367 1 90.44 184 GLY A O 1
ATOM 1444 N N . PHE A 1 185 ? -8.047 13.102 4.598 1 95 185 PHE A N 1
ATOM 1445 C CA . PHE A 1 185 ? -7.492 11.93 5.27 1 95 185 PHE A CA 1
ATOM 1446 C C . PHE A 1 185 ? -6.254 11.43 4.543 1 95 185 PHE A C 1
ATOM 1448 O O . PHE A 1 185 ? -6.352 10.586 3.645 1 95 185 PHE A O 1
ATOM 1455 N N . GLY A 1 186 ? -5.109 11.922 4.984 1 94.38 186 GLY A N 1
ATOM 1456 C CA . GLY A 1 186 ? -3.848 11.602 4.336 1 94.38 186 GLY A CA 1
ATOM 1457 C C . GLY A 1 186 ? -3.25 10.289 4.816 1 94.38 186 GLY A C 1
ATOM 1458 O O . GLY A 1 186 ? -3.377 9.938 5.992 1 94.38 186 GLY A O 1
ATOM 1459 N N . THR A 1 187 ? -2.588 9.648 3.91 1 96.19 187 THR A N 1
ATOM 1460 C CA . THR A 1 187 ? -1.911 8.398 4.23 1 96.19 187 THR A CA 1
ATOM 1461 C C . THR A 1 187 ? -0.522 8.359 3.6 1 96.19 187 THR A C 1
ATOM 1463 O O . THR A 1 187 ? -0.297 8.945 2.541 1 96.19 187 THR A O 1
ATOM 1466 N N . SER A 1 188 ? 0.411 7.773 4.234 1 95.44 188 SER A N 1
ATOM 1467 C CA . SER A 1 188 ? 1.751 7.52 3.713 1 95.44 188 SER A CA 1
ATOM 1468 C C . SER A 1 188 ? 2.396 6.324 4.402 1 95.44 188 SER A C 1
ATOM 1470 O O . SER A 1 188 ? 1.935 5.887 5.457 1 95.44 188 SER A O 1
ATOM 1472 N N . TYR A 1 189 ? 3.387 5.762 3.807 1 94.5 189 TYR A N 1
ATOM 1473 C CA . TYR A 1 189 ? 4.117 4.633 4.375 1 94.5 189 TYR A CA 1
ATOM 1474 C C . TYR A 1 189 ? 5.586 4.988 4.586 1 94.5 189 TYR A C 1
ATOM 1476 O O . TYR A 1 189 ? 6.199 5.648 3.746 1 94.5 189 TYR A O 1
ATOM 1484 N N . ILE A 1 190 ? 6.105 4.648 5.699 1 93.62 190 ILE A N 1
ATOM 1485 C CA . ILE A 1 190 ? 7.543 4.629 5.945 1 93.62 190 ILE A CA 1
ATOM 1486 C C . ILE A 1 190 ? 8.07 3.203 5.809 1 93.62 190 ILE A C 1
ATOM 1488 O O . ILE A 1 190 ? 7.586 2.287 6.477 1 93.62 190 ILE A O 1
ATOM 1492 N N . CYS A 1 191 ? 8.961 2.979 4.945 1 87.75 191 CYS A N 1
ATOM 1493 C CA . CYS A 1 191 ? 9.438 1.617 4.738 1 87.75 191 CYS A CA 1
ATOM 1494 C C . CYS A 1 191 ? 10.953 1.596 4.574 1 87.75 191 CYS A C 1
ATOM 1496 O O . CYS A 1 191 ? 11.578 2.643 4.391 1 87.75 191 CYS A O 1
ATOM 1498 N N . ARG A 1 192 ? 11.5 0.395 4.859 1 76.75 192 ARG A N 1
ATOM 1499 C CA . ARG A 1 192 ? 12.922 0.156 4.621 1 76.75 192 ARG A CA 1
ATOM 1500 C C . ARG A 1 192 ? 13.133 -0.598 3.314 1 76.75 192 ARG A C 1
ATOM 1502 O O . ARG A 1 192 ? 12.422 -1.561 3.021 1 76.75 192 ARG A O 1
ATOM 1509 N N . VAL A 1 193 ? 13.922 -0.053 2.471 1 66.88 193 VAL A N 1
ATOM 1510 C CA . VAL A 1 193 ? 14.289 -0.739 1.235 1 66.88 193 VAL A CA 1
ATOM 1511 C C . VAL A 1 193 ? 15.742 -1.194 1.305 1 66.88 193 VAL A C 1
ATOM 1513 O O . VAL A 1 193 ? 16.594 -0.5 1.871 1 66.88 193 VAL A O 1
ATOM 1516 N N . ASP A 1 194 ? 16 -2.355 0.846 1 62.59 194 ASP A N 1
ATOM 1517 C CA . ASP A 1 194 ? 17.328 -2.98 0.949 1 62.59 194 ASP A CA 1
ATOM 1518 C C . ASP A 1 194 ? 18.406 -2.059 0.41 1 62.59 194 ASP A C 1
ATOM 1520 O O . ASP A 1 194 ? 19.516 -2.016 0.95 1 62.59 194 ASP A O 1
ATOM 1524 N N . SER A 1 195 ? 18.094 -1.352 -0.547 1 60.94 195 SER A N 1
ATOM 1525 C CA . SER A 1 195 ? 19.094 -0.569 -1.248 1 60.94 195 SER A CA 1
ATOM 1526 C C . SER A 1 195 ? 19.375 0.752 -0.536 1 60.94 195 SER A C 1
ATOM 1528 O O . SER A 1 195 ? 20.266 1.504 -0.927 1 60.94 195 SER A O 1
ATOM 1530 N N . SER A 1 196 ? 18.578 1.007 0.543 1 64.88 196 SER A N 1
ATOM 1531 C CA . SER A 1 196 ? 18.734 2.303 1.196 1 64.88 196 SER A CA 1
ATOM 1532 C C . SER A 1 196 ? 19.234 2.146 2.631 1 64.88 196 SER A C 1
ATOM 1534 O O . SER A 1 196 ? 18.844 1.208 3.328 1 64.88 196 SER A O 1
ATOM 1536 N N . GLU A 1 197 ? 20.109 3.051 2.99 1 66.44 197 GLU A N 1
ATOM 1537 C CA . GLU A 1 197 ? 20.594 3.061 4.363 1 66.44 197 GLU A CA 1
ATOM 1538 C C . GLU A 1 197 ? 19.547 3.584 5.328 1 66.44 197 GLU A C 1
ATOM 1540 O O . GLU A 1 197 ? 19.594 3.311 6.531 1 66.44 197 GLU A O 1
ATOM 1545 N N . HIS A 1 198 ? 18.688 4.383 4.785 1 73 198 HIS A N 1
ATOM 1546 C CA . HIS A 1 198 ? 17.656 4.988 5.621 1 73 198 HIS A CA 1
ATOM 1547 C C . HIS A 1 198 ? 16.266 4.551 5.188 1 73 198 HIS A C 1
ATOM 1549 O O . HIS A 1 198 ? 16.078 4.031 4.086 1 73 198 HIS A O 1
ATOM 1555 N N . ASN A 1 199 ? 15.375 4.762 6.113 1 85.25 199 ASN A N 1
ATOM 1556 C CA . ASN A 1 199 ? 13.977 4.555 5.762 1 85.25 199 ASN A CA 1
ATOM 1557 C C . ASN A 1 199 ? 13.531 5.5 4.648 1 85.25 199 ASN A C 1
ATOM 1559 O O . ASN A 1 199 ? 14.055 6.613 4.531 1 85.25 199 ASN A O 1
ATOM 1563 N N . CYS A 1 200 ? 12.703 5.094 3.875 1 85.62 200 CYS A N 1
ATOM 1564 C CA . CYS A 1 200 ? 12.125 5.906 2.807 1 85.62 200 CYS A CA 1
ATOM 1565 C C . CYS A 1 200 ? 10.625 6.062 2.992 1 85.62 200 CYS A C 1
ATOM 1567 O O . CYS A 1 200 ? 10 5.312 3.75 1 85.62 200 CYS A O 1
ATOM 1569 N N . VAL A 1 201 ? 10.125 7.098 2.359 1 90.88 201 VAL A N 1
ATOM 1570 C CA . VAL A 1 201 ? 8.695 7.379 2.439 1 90.88 201 VAL A CA 1
ATOM 1571 C C . VAL A 1 201 ? 8.047 7.125 1.082 1 90.88 201 VAL A C 1
ATOM 1573 O O . VAL A 1 201 ? 8.602 7.484 0.042 1 90.88 201 VAL A O 1
ATOM 1576 N N . VAL A 1 202 ? 6.957 6.422 1.125 1 88.44 202 VAL A N 1
ATOM 1577 C CA . VAL A 1 202 ? 6.148 6.211 -0.071 1 88.44 202 VAL A CA 1
ATOM 1578 C C . VAL A 1 202 ? 4.809 6.926 0.078 1 88.44 202 VAL A C 1
ATOM 1580 O O . VAL A 1 202 ? 4.07 6.676 1.034 1 88.44 202 VAL A O 1
ATOM 1583 N N . SER A 1 203 ? 4.562 7.836 -0.861 1 87.56 203 SER A N 1
ATOM 1584 C CA . SER A 1 203 ? 3.283 8.539 -0.861 1 87.56 203 SER A CA 1
ATOM 1585 C C . SER A 1 203 ? 2.131 7.582 -1.161 1 87.56 203 SER A C 1
ATOM 1587 O O . SER A 1 203 ? 2.309 6.586 -1.866 1 87.56 203 SER A O 1
ATOM 1589 N N . SER A 1 204 ? 0.976 7.895 -0.617 1 91.88 204 SER A N 1
ATOM 1590 C CA . SER A 1 204 ? -0.175 7.004 -0.72 1 91.88 204 SER A CA 1
ATOM 1591 C C . SER A 1 204 ? -1.461 7.785 -0.966 1 91.88 204 SER A C 1
ATOM 1593 O O . SER A 1 204 ? -1.59 8.93 -0.528 1 91.88 204 SER A O 1
ATOM 1595 N N . GLU A 1 205 ? -2.408 7.188 -1.662 1 90.94 205 GLU A N 1
ATOM 1596 C CA . GLU A 1 205 ? -3.758 7.711 -1.847 1 90.94 205 GLU A CA 1
ATOM 1597 C C . GLU A 1 205 ? -4.805 6.766 -1.267 1 90.94 205 GLU A C 1
ATOM 1599 O O . GLU A 1 205 ? -5.961 6.773 -1.694 1 90.94 205 GLU A O 1
ATOM 1604 N N . ALA A 1 206 ? -4.398 5.953 -0.303 1 95.19 206 ALA A N 1
ATOM 1605 C CA . ALA A 1 206 ? -5.262 4.926 0.269 1 95.19 206 ALA A CA 1
ATOM 1606 C C . ALA A 1 206 ? -6.477 5.543 0.955 1 95.19 206 ALA A C 1
ATOM 1608 O O . ALA A 1 206 ? -7.492 4.875 1.154 1 95.19 206 ALA A O 1
ATOM 1609 N N . GLY A 1 207 ? -6.398 6.793 1.321 1 95.56 207 GLY A N 1
ATOM 1610 C CA . GLY A 1 207 ? -7.543 7.469 1.91 1 95.56 207 GLY A CA 1
ATOM 1611 C C . GLY A 1 207 ? -8.742 7.523 0.985 1 95.56 207 GLY A C 1
ATOM 1612 O O . GLY A 1 207 ? -9.875 7.688 1.44 1 95.56 207 GLY A O 1
ATOM 1613 N N . HIS A 1 208 ? -8.492 7.332 -0.277 1 94.31 208 HIS A N 1
ATOM 1614 C CA . HIS A 1 208 ? -9.555 7.406 -1.275 1 94.31 208 HIS A CA 1
ATOM 1615 C C . HIS A 1 208 ? -10.055 6.016 -1.65 1 94.31 208 HIS A C 1
ATOM 1617 O O . HIS A 1 208 ? -10.898 5.875 -2.541 1 94.31 208 HIS A O 1
ATOM 1623 N N . ALA A 1 209 ? -9.625 4.988 -1.029 1 95.12 209 ALA A N 1
ATOM 1624 C CA . ALA A 1 209 ? -10.188 3.654 -1.233 1 95.12 209 ALA A CA 1
ATOM 1625 C C . ALA A 1 209 ? -11.602 3.564 -0.662 1 95.12 209 ALA A C 1
ATOM 1627 O O . ALA A 1 209 ? -11.992 4.387 0.168 1 95.12 209 ALA A O 1
ATOM 1628 N N . GLN A 1 210 ? -12.32 2.588 -1.093 1 93.75 210 GLN A N 1
ATOM 1629 C CA . GLN A 1 210 ? -13.703 2.404 -0.662 1 93.75 210 GLN A CA 1
ATOM 1630 C C . GLN A 1 210 ? -13.773 1.996 0.807 1 93.75 210 GLN A C 1
ATOM 1632 O O . GLN A 1 210 ? -13.07 1.077 1.235 1 93.75 210 GLN A O 1
ATOM 1637 N N . ALA A 1 211 ? -14.562 2.73 1.512 1 96 211 ALA A N 1
ATOM 1638 C CA . ALA A 1 211 ? -14.859 2.326 2.885 1 96 211 ALA A CA 1
ATOM 1639 C C . ALA A 1 211 ? -15.875 1.187 2.912 1 96 211 ALA A C 1
ATOM 1641 O O . ALA A 1 211 ? -16.578 0.949 1.928 1 96 211 ALA A O 1
ATOM 1642 N N . TYR A 1 212 ? -15.883 0.432 3.986 1 93.62 212 TYR A N 1
ATOM 1643 C CA . TYR A 1 212 ? -16.844 -0.651 4.125 1 93.62 212 TYR A CA 1
ATOM 1644 C C . TYR A 1 212 ? -17.375 -0.734 5.551 1 93.62 212 TYR A C 1
ATOM 1646 O O . TYR A 1 212 ? -16.781 -0.18 6.477 1 93.62 212 TYR A O 1
ATOM 1654 N N . LEU A 1 213 ? -18.484 -1.397 5.699 1 93.12 213 LEU A N 1
ATOM 1655 C CA . LEU A 1 213 ? -19.203 -1.516 6.961 1 93.12 213 LEU A CA 1
ATOM 1656 C C . LEU A 1 213 ? -18.562 -2.572 7.859 1 93.12 213 LEU A C 1
ATOM 1658 O O . LEU A 1 213 ? -17.812 -3.428 7.379 1 93.12 213 LEU A O 1
ATOM 1662 N N . CYS A 1 214 ? -18.828 -2.418 9.133 1 92.06 214 CYS A N 1
ATOM 1663 C CA . CYS A 1 214 ? -18.469 -3.477 10.07 1 92.06 214 CYS A CA 1
ATOM 1664 C C . CYS A 1 214 ? -19.266 -4.742 9.805 1 92.06 214 CYS A C 1
ATOM 1666 O O . CYS A 1 214 ? -20.203 -4.73 8.984 1 92.06 214 CYS A O 1
ATOM 1668 N N . ASP A 1 215 ? -18.859 -5.773 10.492 1 85.94 215 ASP A N 1
ATOM 1669 C CA . ASP A 1 215 ? -19.547 -7.055 10.359 1 85.94 215 ASP A CA 1
ATOM 1670 C C . ASP A 1 215 ? -21.016 -6.938 10.742 1 85.94 215 ASP A C 1
ATOM 1672 O O . ASP A 1 215 ? -21.359 -6.266 11.711 1 85.94 215 ASP A O 1
ATOM 1676 N N . PRO A 1 216 ? -21.906 -7.633 10.008 1 85.44 216 PRO A N 1
ATOM 1677 C CA . PRO A 1 216 ? -23.344 -7.555 10.289 1 85.44 216 PRO A CA 1
ATOM 1678 C C . PRO A 1 216 ? -23.688 -7.965 11.719 1 85.44 216 PRO A C 1
ATOM 1680 O O . PRO A 1 216 ? -24.719 -7.547 12.258 1 85.44 216 PRO A O 1
ATOM 1683 N N . SER A 1 217 ? -22.828 -8.773 12.328 1 85.25 217 SER A N 1
ATOM 1684 C CA . SER A 1 217 ? -23.094 -9.227 13.695 1 85.25 217 SER A CA 1
ATOM 1685 C C . SER A 1 217 ? -22.656 -8.172 14.711 1 85.25 217 SER A C 1
ATOM 1687 O O . SER A 1 217 ? -22.984 -8.281 15.891 1 85.25 217 SER A O 1
ATOM 1689 N N . ASP A 1 218 ? -21.953 -7.117 14.25 1 90.5 218 ASP A N 1
ATOM 1690 C CA . ASP A 1 218 ? -21.531 -6.035 15.133 1 90.5 218 ASP A CA 1
ATOM 1691 C C . ASP A 1 218 ? -22.734 -5.246 15.648 1 90.5 218 ASP A C 1
ATOM 1693 O O . ASP A 1 218 ? -23.672 -4.957 14.883 1 90.5 218 ASP A O 1
ATOM 1697 N N . PRO A 1 219 ? -22.75 -4.934 16.969 1 92.62 219 PRO A N 1
ATOM 1698 C CA . PRO A 1 219 ? -23.891 -4.199 17.531 1 92.62 219 PRO A CA 1
ATOM 1699 C C . PRO A 1 219 ? -24.094 -2.832 16.875 1 92.62 219 PRO A C 1
ATOM 1701 O O . PRO A 1 219 ? -25.188 -2.27 16.938 1 92.62 219 PRO A O 1
ATOM 1704 N N . ASN A 1 220 ? -23.094 -2.309 16.203 1 93.62 220 ASN A N 1
ATOM 1705 C CA . ASN A 1 220 ? -23.172 -0.986 15.602 1 93.62 220 ASN A CA 1
ATOM 1706 C C . ASN A 1 220 ? -23.578 -1.069 14.133 1 93.62 220 ASN A C 1
ATOM 1708 O O . ASN A 1 220 ? -23.703 -0.045 13.461 1 93.62 220 ASN A O 1
ATOM 1712 N N . TYR A 1 221 ? -23.859 -2.227 13.602 1 93.69 221 TYR A N 1
ATOM 1713 C CA . TYR A 1 221 ? -24.047 -2.43 12.172 1 93.69 221 TYR A CA 1
ATOM 1714 C C . TYR A 1 221 ? -25.203 -1.606 11.656 1 93.69 221 TYR A C 1
ATOM 1716 O O . TYR A 1 221 ? -25.094 -0.916 10.641 1 93.69 221 TYR A O 1
ATOM 1724 N N . ASP A 1 222 ? -26.359 -1.618 12.375 1 96 222 ASP A N 1
ATOM 1725 C CA . ASP A 1 222 ? -27.562 -0.932 11.906 1 96 222 ASP A CA 1
ATOM 1726 C C . ASP A 1 222 ? -27.328 0.573 11.797 1 96 222 ASP A C 1
ATOM 1728 O O . ASP A 1 222 ? -27.688 1.192 10.797 1 96 222 ASP A O 1
ATOM 1732 N N . PHE A 1 223 ? -26.797 1.061 12.797 1 96.81 223 PHE A N 1
ATOM 1733 C CA . PHE A 1 223 ? -26.469 2.484 12.773 1 96.81 223 PHE A CA 1
ATOM 1734 C C . PHE A 1 223 ? -25.516 2.805 11.633 1 96.81 223 PHE A C 1
ATOM 1736 O O . PHE A 1 223 ? -25.734 3.758 10.883 1 96.81 223 PHE A O 1
ATOM 1743 N N . GLU A 1 224 ? -24.406 2.072 11.508 1 96.06 224 GLU A N 1
ATOM 1744 C CA . GLU A 1 224 ? -23.391 2.326 10.5 1 96.06 224 GLU A CA 1
ATOM 1745 C C . GLU A 1 224 ? -23.953 2.213 9.086 1 96.06 224 GLU A C 1
ATOM 1747 O O . GLU A 1 224 ? -23.547 2.961 8.195 1 96.06 224 GLU A O 1
ATOM 1752 N N . TYR A 1 225 ? -24.859 1.245 8.977 1 94.62 225 TYR A N 1
ATOM 1753 C CA . TYR A 1 225 ? -25.484 1.077 7.672 1 94.62 225 TYR A CA 1
ATOM 1754 C C . TYR A 1 225 ? -26.25 2.334 7.27 1 94.62 225 TYR A C 1
ATOM 1756 O O . TYR A 1 225 ? -26.109 2.822 6.145 1 94.62 225 TYR A O 1
ATOM 1764 N N . ARG A 1 226 ? -27.031 2.842 8.195 1 96.38 226 ARG A N 1
ATOM 1765 C CA . ARG A 1 226 ? -27.797 4.055 7.918 1 96.38 226 ARG A CA 1
ATOM 1766 C C . ARG A 1 226 ? -26.859 5.246 7.695 1 96.38 226 ARG A C 1
ATOM 1768 O O . ARG A 1 226 ? -27.109 6.07 6.809 1 96.38 226 ARG A O 1
ATOM 1775 N N . PHE A 1 227 ? -25.875 5.312 8.5 1 97.44 227 PHE A N 1
ATOM 1776 C CA . PHE A 1 227 ? -24.906 6.395 8.367 1 97.44 227 PHE A CA 1
ATOM 1777 C C . PHE A 1 227 ? -24.188 6.324 7.02 1 97.44 227 PHE A C 1
ATOM 1779 O O . PHE A 1 227 ? -23.969 7.348 6.375 1 97.44 227 PHE A O 1
ATOM 1786 N N . PHE A 1 228 ? -23.844 5.09 6.613 1 95.44 228 PHE A N 1
ATOM 1787 C CA . PHE A 1 228 ? -23.188 4.832 5.332 1 95.44 228 PHE A CA 1
ATOM 1788 C C . PHE A 1 228 ? -24.062 5.312 4.18 1 95.44 228 PHE A C 1
ATOM 1790 O O . PHE A 1 228 ? -23.578 5.969 3.258 1 95.44 228 PHE A O 1
ATOM 1797 N N . GLN A 1 229 ? -25.344 5.062 4.246 1 93.81 229 GLN A N 1
ATOM 1798 C CA . GLN A 1 229 ? -26.281 5.492 3.223 1 93.81 229 GLN A CA 1
ATOM 1799 C C . GLN A 1 229 ? -26.422 7.012 3.205 1 93.81 229 GLN A C 1
ATOM 1801 O O . GLN A 1 229 ? -26.484 7.621 2.137 1 93.81 229 GLN A O 1
ATOM 1806 N N . HIS A 1 230 ? -26.484 7.551 4.355 1 95.56 230 HIS A N 1
ATOM 1807 C CA . HIS A 1 230 ? -26.578 9 4.477 1 95.56 230 HIS A CA 1
ATOM 1808 C C . HIS A 1 230 ? -25.375 9.688 3.848 1 95.56 230 HIS A C 1
ATOM 1810 O O . HIS A 1 230 ? -25.531 10.656 3.094 1 95.56 230 HIS A O 1
ATOM 1816 N N . ALA A 1 231 ? -24.203 9.172 4.184 1 95.88 231 ALA A N 1
ATOM 1817 C CA . ALA A 1 231 ? -22.969 9.734 3.645 1 95.88 231 ALA A CA 1
ATOM 1818 C C . ALA A 1 231 ? -22.922 9.609 2.125 1 95.88 231 ALA A C 1
ATOM 1820 O O . ALA A 1 231 ? -22.547 10.555 1.427 1 95.88 231 ALA A O 1
ATOM 1821 N N . SER A 1 232 ? -23.281 8.438 1.625 1 93.75 232 SER A N 1
ATOM 1822 C CA . SER A 1 232 ? -23.312 8.219 0.183 1 93.75 232 SER A CA 1
ATOM 1823 C C . SER A 1 232 ? -24.234 9.211 -0.516 1 93.75 232 SER A C 1
ATOM 1825 O O . SER A 1 232 ? -23.859 9.797 -1.532 1 93.75 232 SER A O 1
ATOM 1827 N N . GLN A 1 233 ? -25.391 9.391 0.033 1 93.5 233 GLN A N 1
ATOM 1828 C CA . GLN A 1 233 ? -26.375 10.297 -0.546 1 93.5 233 GLN A CA 1
ATOM 1829 C C . GLN A 1 233 ? -25.891 11.742 -0.484 1 93.5 233 GLN A C 1
ATOM 1831 O O . GLN A 1 233 ? -25.953 12.469 -1.48 1 93.5 233 GLN A O 1
ATOM 1836 N N . LYS A 1 234 ? -25.453 12.141 0.602 1 93.31 234 LYS A N 1
ATOM 1837 C CA . LYS A 1 234 ? -25.078 13.531 0.839 1 93.31 234 LYS A CA 1
ATOM 1838 C C . LYS A 1 234 ? -23.844 13.906 0.036 1 93.31 234 LYS A C 1
ATOM 1840 O O . LYS A 1 234 ? -23.75 15.016 -0.492 1 93.31 234 LYS A O 1
ATOM 1845 N N . LEU A 1 235 ? -22.891 12.992 -0.022 1 92.44 235 LEU A N 1
ATOM 1846 C CA . LEU A 1 235 ? -21.578 13.344 -0.56 1 92.44 235 LEU A CA 1
ATOM 1847 C C . LEU A 1 235 ? -21.453 12.906 -2.014 1 92.44 235 LEU A C 1
ATOM 1849 O O . LEU A 1 235 ? -20.688 13.5 -2.781 1 92.44 235 LEU A O 1
ATOM 1853 N N . HIS A 1 236 ? -22.172 11.867 -2.393 1 89.12 236 HIS A N 1
ATOM 1854 C CA . HIS A 1 236 ? -21.969 11.305 -3.721 1 89.12 236 HIS A CA 1
ATOM 1855 C C . HIS A 1 236 ? -23.281 11.172 -4.48 1 89.12 236 HIS A C 1
ATOM 1857 O O . HIS A 1 236 ? -23.344 10.508 -5.516 1 89.12 236 HIS A O 1
ATOM 1863 N N . GLY A 1 237 ? -24.344 11.727 -3.969 1 88.69 237 GLY A N 1
ATOM 1864 C CA . GLY A 1 237 ? -25.641 11.688 -4.633 1 88.69 237 GLY A CA 1
ATOM 1865 C C . GLY A 1 237 ? -26.219 10.281 -4.723 1 88.69 237 GLY A C 1
ATOM 1866 O O . GLY A 1 237 ? -27.078 10.016 -5.566 1 88.69 237 GLY A O 1
ATOM 1867 N N . GLY A 1 238 ? -25.672 9.344 -3.955 1 85.56 238 GLY A N 1
ATOM 1868 C CA . GLY A 1 238 ? -26.156 7.973 -3.939 1 85.56 238 GLY A CA 1
ATOM 1869 C C . GLY A 1 238 ? -25.578 7.117 -5.051 1 85.56 238 GLY A C 1
ATOM 1870 O O . GLY A 1 238 ? -25.922 5.938 -5.172 1 85.56 238 GLY A O 1
ATOM 1871 N N . SER A 1 239 ? -24.672 7.586 -5.781 1 81.56 239 SER A N 1
ATOM 1872 C CA . SER A 1 239 ? -24.188 6.91 -6.98 1 81.56 239 SER A CA 1
ATOM 1873 C C . SER A 1 239 ? -22.969 6.035 -6.672 1 81.56 239 SER A C 1
ATOM 1875 O O . SER A 1 239 ? -22.672 5.094 -7.41 1 81.56 239 SER A O 1
ATOM 1877 N N . HIS A 1 240 ? -22.266 6.371 -5.625 1 84.81 240 HIS A N 1
ATOM 1878 C CA . HIS A 1 240 ? -21.062 5.629 -5.254 1 84.81 240 HIS A CA 1
ATOM 1879 C C . HIS A 1 240 ? -21.016 5.375 -3.75 1 84.81 240 HIS A C 1
ATOM 1881 O O . HIS A 1 240 ? -21.594 6.133 -2.969 1 84.81 240 HIS A O 1
ATOM 1887 N N . GLN A 1 241 ? -20.328 4.32 -3.479 1 88.94 241 GLN A N 1
ATOM 1888 C CA . GLN A 1 241 ? -20.062 4.062 -2.07 1 88.94 241 GLN A CA 1
ATOM 1889 C C . GLN A 1 241 ? -19.016 5.039 -1.528 1 88.94 241 GLN A C 1
ATOM 1891 O O . GLN A 1 241 ? -18.141 5.492 -2.268 1 88.94 241 GLN A O 1
ATOM 1896 N N . PRO A 1 242 ? -19.125 5.367 -0.243 1 94.5 242 PRO A N 1
ATOM 1897 C CA . PRO A 1 242 ? -18.188 6.316 0.359 1 94.5 242 PRO A CA 1
ATOM 1898 C C . PRO A 1 242 ? -16.75 5.789 0.397 1 94.5 242 PRO A C 1
ATOM 1900 O O . PRO A 1 242 ? -16.531 4.574 0.387 1 94.5 242 PRO A O 1
ATOM 1903 N N . GLU A 1 243 ? -15.852 6.703 0.387 1 96.06 243 GLU A N 1
ATOM 1904 C CA . GLU A 1 243 ? -14.438 6.418 0.59 1 96.06 243 GLU A CA 1
ATOM 1905 C C . GLU A 1 243 ? -14.039 6.586 2.055 1 96.06 243 GLU A C 1
ATOM 1907 O O . GLU A 1 243 ? -14.797 7.156 2.844 1 96.06 243 GLU A O 1
ATOM 1912 N N . TRP A 1 244 ? -12.844 6.129 2.424 1 97.62 244 TRP A N 1
ATOM 1913 C CA . TRP A 1 244 ? -12.383 6.27 3.799 1 97.62 244 TRP A CA 1
ATOM 1914 C C . TRP A 1 244 ? -12.367 7.734 4.223 1 97.62 244 TRP A C 1
ATOM 1916 O O . TRP A 1 244 ? -12.766 8.062 5.344 1 97.62 244 TRP A O 1
ATOM 1926 N N . GLU A 1 245 ? -11.922 8.633 3.342 1 96.19 245 GLU A N 1
ATOM 1927 C CA . GLU A 1 245 ? -11.82 10.055 3.648 1 96.19 245 GLU A CA 1
ATOM 1928 C C . GLU A 1 245 ? -13.164 10.633 4.062 1 96.19 245 GLU A C 1
ATOM 1930 O O . GLU A 1 245 ? -13.234 11.547 4.891 1 96.19 245 GLU A O 1
ATOM 1935 N N . ASP A 1 246 ? -14.266 10.109 3.562 1 97.25 246 ASP A N 1
ATOM 1936 C CA . ASP A 1 246 ? -15.609 10.602 3.857 1 97.25 246 ASP A CA 1
ATOM 1937 C C . ASP A 1 246 ? -15.945 10.43 5.336 1 97.25 246 ASP A C 1
ATOM 1939 O O . ASP A 1 246 ? -16.812 11.133 5.871 1 97.25 246 ASP A O 1
ATOM 1943 N N . PHE A 1 247 ? -15.297 9.5 5.996 1 98.31 247 PHE A N 1
ATOM 1944 C CA . PHE A 1 247 ? -15.609 9.195 7.387 1 98.31 247 PHE A CA 1
ATOM 1945 C C . PHE A 1 247 ? -14.445 9.57 8.297 1 98.31 247 PHE A C 1
ATOM 1947 O O . PHE A 1 247 ? -14.641 9.875 9.477 1 98.31 247 PHE A O 1
ATOM 1954 N N . CYS A 1 248 ? -13.211 9.547 7.734 1 98.56 248 CYS A N 1
ATOM 1955 C CA . CYS A 1 248 ? -12.023 9.602 8.578 1 98.56 248 CYS A CA 1
ATOM 1956 C C . CYS A 1 248 ? -11.445 11.016 8.617 1 98.56 248 CYS A C 1
ATOM 1958 O O . CYS A 1 248 ? -10.547 11.305 9.406 1 98.56 248 CYS A O 1
ATOM 1960 N N . SER A 1 249 ? -11.984 11.93 7.812 1 97.19 249 SER A N 1
ATOM 1961 C CA . SER A 1 249 ? -11.602 13.336 7.852 1 97.19 249 SER A CA 1
ATOM 1962 C C . SER A 1 249 ? -12.367 14.086 8.938 1 97.19 249 SER A C 1
ATOM 1964 O O . SER A 1 249 ? -13.266 13.531 9.57 1 97.19 249 SER A O 1
ATOM 1966 N N . ILE A 1 250 ? -11.992 15.336 9.117 1 96.75 250 ILE A N 1
ATOM 1967 C CA . ILE A 1 250 ? -12.688 16.172 10.086 1 96.75 250 ILE A CA 1
ATOM 1968 C C . ILE A 1 250 ? -14.141 16.359 9.656 1 96.75 250 ILE A C 1
ATOM 1970 O O . ILE A 1 250 ? -15.055 16.328 10.492 1 96.75 250 ILE A O 1
ATOM 1974 N N . SER A 1 251 ? -14.352 16.578 8.391 1 96.12 251 SER A N 1
ATOM 1975 C CA . SER A 1 251 ? -15.719 16.688 7.887 1 96.12 251 SER A CA 1
ATOM 1976 C C . SER A 1 251 ? -16.5 15.414 8.141 1 96.12 251 SER A C 1
ATOM 1978 O O . SER A 1 251 ? -17.719 15.453 8.336 1 96.12 251 SER A O 1
ATOM 1980 N N . GLY A 1 252 ? -15.82 14.258 8.102 1 97.75 252 GLY A N 1
ATOM 1981 C CA . GLY A 1 252 ? -16.469 13 8.438 1 97.75 252 GLY A CA 1
ATOM 1982 C C . GLY A 1 252 ? -16.953 12.953 9.875 1 97.75 252 GLY A C 1
ATOM 1983 O O . GLY A 1 252 ? -18.047 12.445 10.141 1 97.75 252 GLY A O 1
ATOM 1984 N N . LEU A 1 253 ? -16.141 13.453 10.797 1 98.38 253 LEU A N 1
ATOM 1985 C CA . LEU A 1 253 ? -16.562 13.539 12.195 1 98.38 253 LEU A CA 1
ATOM 1986 C C . LEU A 1 253 ? -17.766 14.453 12.352 1 98.38 253 LEU A C 1
ATOM 1988 O O . LEU A 1 253 ? -18.719 14.133 13.078 1 98.38 253 LEU A O 1
ATOM 1992 N N . GLU A 1 254 ? -17.703 15.562 11.68 1 97.81 254 GLU A N 1
ATOM 1993 C CA . GLU A 1 254 ? -18.812 16.516 11.727 1 97.81 254 GLU A CA 1
ATOM 1994 C C . GLU A 1 254 ? -20.094 15.906 11.148 1 97.81 254 GLU A C 1
ATOM 1996 O O . GLU A 1 254 ? -21.172 16.109 11.68 1 97.81 254 GLU A O 1
ATOM 2001 N N . LEU A 1 255 ? -19.938 15.172 10.086 1 97.06 255 LEU A N 1
ATOM 2002 C CA . LEU A 1 255 ? -21.062 14.484 9.469 1 97.06 255 LEU A CA 1
ATOM 2003 C C . LEU A 1 255 ? -21.672 13.461 10.43 1 97.06 255 LEU A C 1
ATOM 2005 O O . LEU A 1 255 ? -22.891 13.32 10.5 1 97.06 255 LEU A O 1
ATOM 2009 N N . ALA A 1 256 ? -20.812 12.711 11.125 1 97.94 256 ALA A N 1
ATOM 2010 C CA . ALA A 1 256 ? -21.297 11.727 12.086 1 97.94 256 ALA A CA 1
ATOM 2011 C C . ALA A 1 256 ? -22.125 12.391 13.18 1 97.94 256 ALA A C 1
ATOM 2013 O O . ALA A 1 256 ? -23.203 11.906 13.531 1 97.94 256 ALA A O 1
ATOM 2014 N N . TYR A 1 257 ? -21.625 13.477 13.703 1 97.88 257 TYR A N 1
ATOM 2015 C CA . TYR A 1 257 ? -22.344 14.203 14.742 1 97.88 257 TYR A CA 1
ATOM 2016 C C . TYR A 1 257 ? -23.703 14.68 14.227 1 97.88 257 TYR A C 1
ATOM 2018 O O . TYR A 1 257 ? -24.719 14.492 14.891 1 97.88 257 TYR A O 1
ATOM 2026 N N . SER A 1 258 ? -23.688 15.289 13.102 1 96.38 258 SER A N 1
ATOM 2027 C CA . SER A 1 258 ? -24.938 15.781 12.5 1 96.38 258 SER A CA 1
ATOM 2028 C C . SER A 1 258 ? -25.922 14.648 12.281 1 96.38 258 SER A C 1
ATOM 2030 O O . SER A 1 258 ? -27.125 14.812 12.508 1 96.38 258 SER A O 1
ATOM 2032 N N . PHE A 1 259 ? -25.484 13.547 11.812 1 96.81 259 PHE A N 1
ATOM 2033 C CA . PHE A 1 259 ? -26.359 12.406 11.539 1 96.81 259 PHE A CA 1
ATOM 2034 C C . PHE A 1 259 ? -26.984 11.891 12.828 1 96.81 259 PHE A C 1
ATOM 2036 O O . PHE A 1 259 ? -28.172 11.555 12.852 1 96.81 259 PHE A O 1
ATOM 2043 N N . LEU A 1 260 ? -26.141 11.781 13.891 1 96.81 260 LEU A N 1
ATOM 2044 C CA . LEU A 1 260 ? -26.656 11.359 15.195 1 96.81 260 LEU A CA 1
ATOM 2045 C C . LEU A 1 260 ? -27.781 12.273 15.656 1 96.81 260 LEU A C 1
ATOM 2047 O O . LEU A 1 260 ? -28.766 11.797 16.219 1 96.81 260 LEU A O 1
ATOM 2051 N N . LYS A 1 261 ? -27.656 13.523 15.359 1 95.75 261 LYS A N 1
ATOM 2052 C CA . LYS A 1 261 ? -28.672 14.5 15.742 1 95.75 261 LYS A CA 1
ATOM 2053 C C . LYS A 1 261 ? -29.906 14.391 14.859 1 95.75 261 LYS A C 1
ATOM 2055 O O . LYS A 1 261 ? -31.031 14.453 15.352 1 95.75 261 LYS A O 1
ATOM 2060 N N . ILE A 1 262 ? -29.703 14.211 13.625 1 93.62 262 ILE A N 1
ATOM 2061 C CA . ILE A 1 262 ? -30.781 1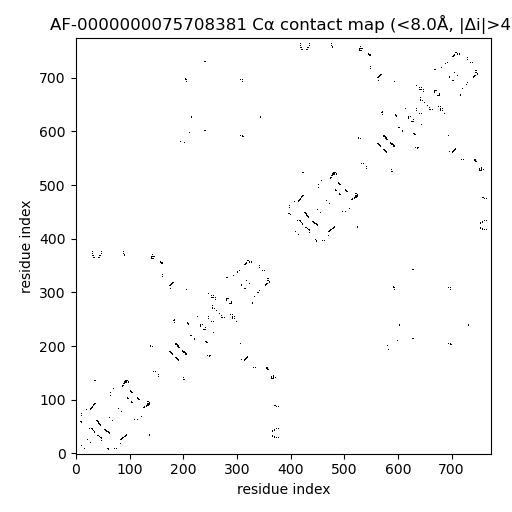4.094 12.664 1 93.62 262 ILE A CA 1
ATOM 2062 C C . ILE A 1 262 ? -31.641 12.875 12.992 1 93.62 262 ILE A C 1
ATOM 2064 O O . ILE A 1 262 ? -32.875 12.922 12.898 1 93.62 262 ILE A O 1
ATOM 2068 N N . GLU A 1 263 ? -30.953 11.828 13.32 1 94.5 263 GLU A N 1
ATOM 2069 C CA . GLU A 1 263 ? -31.672 10.602 13.672 1 94.5 263 GLU A CA 1
ATOM 2070 C C . GLU A 1 263 ? -32.594 10.82 14.859 1 94.5 263 GLU A C 1
ATOM 2072 O O . GLU A 1 263 ? -33.625 10.133 15 1 94.5 263 GLU A O 1
ATOM 2077 N N . LYS A 1 264 ? -32.344 11.797 15.648 1 93.88 264 LYS A N 1
ATOM 2078 C CA . LYS A 1 264 ? -33.156 12.102 16.828 1 93.88 264 LYS A CA 1
ATOM 2079 C C . LYS A 1 264 ? -34.125 13.234 16.547 1 93.88 264 LYS A C 1
ATOM 2081 O O . LYS A 1 264 ? -34.781 13.75 17.469 1 93.88 264 LYS A O 1
ATOM 2086 N N . GLY A 1 265 ? -34.125 13.688 15.375 1 92.88 265 GLY A N 1
ATOM 2087 C CA . GLY A 1 265 ? -35.125 14.672 14.953 1 92.88 265 GLY A CA 1
ATOM 2088 C C . GLY A 1 265 ? -34.625 16.094 15.094 1 92.88 265 GLY A C 1
ATOM 2089 O O . GLY A 1 265 ? -35.406 17.047 14.977 1 92.88 265 GLY A O 1
ATOM 2090 N N . GLU A 1 266 ? -33.406 16.266 15.398 1 90.06 266 GLU A N 1
ATOM 2091 C CA . GLU A 1 266 ? -32.844 17.609 15.547 1 90.06 266 GLU A CA 1
ATOM 2092 C C . GLU A 1 266 ? -32.469 18.203 14.188 1 90.06 266 GLU A C 1
ATOM 2094 O O . GLU A 1 266 ? -32.031 17.469 13.281 1 90.06 266 GLU A O 1
ATOM 2099 N N . LYS A 1 267 ? -32.75 19.453 14.016 1 84.31 267 LYS A N 1
ATOM 2100 C CA . LYS A 1 267 ? -32.375 20.172 12.805 1 84.31 267 LYS A CA 1
ATOM 2101 C C . LYS A 1 267 ? -31.266 21.188 13.102 1 84.31 267 LYS A C 1
ATOM 2103 O O . LYS A 1 267 ? -31.219 21.766 14.188 1 84.31 267 LYS A O 1
ATOM 2108 N N . PHE A 1 268 ? -30.328 21.203 12.125 1 80.19 268 PHE A N 1
ATOM 2109 C CA . PHE A 1 268 ? -29.25 22.172 12.281 1 80.19 268 PHE A CA 1
ATOM 2110 C C . PHE A 1 268 ? -29.422 23.328 11.305 1 80.19 268 PHE A C 1
ATOM 2112 O O . PHE A 1 268 ? -29.75 23.125 10.133 1 80.19 268 PHE A O 1
ATOM 2119 N N . GLU A 1 269 ? -29.453 24.516 11.867 1 76.75 269 GLU A N 1
ATOM 2120 C CA . GLU A 1 269 ? -29.297 25.641 10.945 1 76.75 269 GLU A CA 1
ATOM 2121 C C . GLU A 1 269 ? -27.891 25.688 10.359 1 76.75 269 GLU A C 1
ATOM 2123 O O . GLU A 1 269 ? -27.719 25.891 9.156 1 76.75 269 GLU A O 1
ATOM 2128 N N . HIS A 1 270 ? -26.906 25.5 11.281 1 84.31 270 HIS A N 1
ATOM 2129 C CA . HIS A 1 270 ? -25.5 25.438 10.898 1 84.31 270 HIS A CA 1
ATOM 2130 C C . HIS A 1 270 ? -24.828 24.203 11.484 1 84.31 270 HIS A C 1
ATOM 2132 O O . HIS A 1 270 ? -24.938 23.938 12.688 1 84.31 270 HIS A O 1
ATOM 2138 N N . GLN A 1 271 ? -24.172 23.469 10.672 1 87 271 GLN A N 1
ATOM 2139 C CA . GLN A 1 271 ? -23.453 22.281 11.141 1 87 271 GLN A CA 1
ATOM 2140 C C . GLN A 1 271 ? -22.312 22.672 12.094 1 87 271 GLN A C 1
ATOM 2142 O O . GLN A 1 271 ? -21.484 23.531 11.758 1 87 271 GLN A O 1
ATOM 2147 N N . PRO A 1 272 ? -22.344 22.172 13.32 1 92.12 272 PRO A N 1
ATOM 2148 C CA . PRO A 1 272 ? -21.219 22.453 14.227 1 92.12 272 PRO A CA 1
ATOM 2149 C C . PRO A 1 272 ? -19.875 22 13.664 1 92.12 272 PRO A C 1
ATOM 2151 O O . PRO A 1 272 ? -19.812 20.969 12.984 1 92.12 272 PRO A O 1
ATOM 2154 N N . ASP A 1 273 ? -18.859 22.766 13.984 1 95.62 273 ASP A N 1
ATOM 2155 C CA . ASP A 1 273 ? -17.531 22.422 13.508 1 95.62 273 ASP A CA 1
ATOM 2156 C C . ASP A 1 273 ? -16.797 21.516 14.516 1 95.62 273 ASP A C 1
ATOM 2158 O O . ASP A 1 273 ? -17.344 21.219 15.578 1 95.62 273 ASP A O 1
ATOM 2162 N N . TYR A 1 274 ? -15.664 21.125 14.156 1 96.81 274 TYR A N 1
ATOM 2163 C CA . TYR A 1 274 ? -14.859 20.188 14.93 1 96.81 274 TYR A CA 1
ATOM 2164 C C . TYR A 1 274 ? -14.672 20.672 16.359 1 96.81 274 TYR A C 1
ATOM 2166 O O . TYR A 1 274 ? -14.898 19.922 17.312 1 96.81 274 TYR A O 1
ATOM 2174 N N . GLU A 1 275 ? -14.289 21.938 16.5 1 96.56 275 GLU A N 1
ATOM 2175 C CA . GLU A 1 275 ? -13.969 22.469 17.828 1 96.56 275 GLU A CA 1
ATOM 2176 C C . GLU A 1 275 ? -15.195 22.484 18.734 1 96.56 275 GLU A C 1
ATOM 2178 O O . GLU A 1 275 ? -15.109 22.188 19.922 1 96.56 275 GLU A O 1
ATOM 2183 N N . THR A 1 276 ? -16.297 22.859 18.156 1 96.62 276 THR A N 1
ATOM 2184 C CA . THR A 1 276 ? -17.547 22.859 18.906 1 96.62 276 THR A CA 1
ATOM 2185 C C . THR A 1 276 ? -17.891 21.438 19.375 1 96.62 276 THR A C 1
ATOM 2187 O O . THR A 1 276 ? -18.203 21.234 20.547 1 96.62 276 THR A O 1
ATOM 2190 N N . ILE A 1 277 ? -17.797 20.453 18.5 1 97.88 277 ILE A N 1
ATOM 2191 C CA . ILE A 1 277 ? -18.125 19.062 18.828 1 97.88 277 ILE A CA 1
ATOM 2192 C C . ILE A 1 277 ? -17.156 18.531 19.875 1 97.88 277 ILE A C 1
ATOM 2194 O O . ILE A 1 277 ? -17.547 17.859 20.812 1 97.88 277 ILE A O 1
ATOM 2198 N N . ARG A 1 278 ? -15.891 18.859 19.703 1 97.69 278 ARG A N 1
ATOM 2199 C CA . ARG A 1 278 ? -14.859 18.422 20.656 1 97.69 278 ARG A CA 1
ATOM 2200 C C . ARG A 1 278 ? -15.141 18.953 22.047 1 97.69 278 ARG A C 1
ATOM 2202 O O . ARG A 1 278 ? -15.078 18.188 23.031 1 97.69 278 ARG A O 1
ATOM 2209 N N . GLN A 1 279 ? -15.477 20.203 22.125 1 97.12 279 GLN A N 1
ATOM 2210 C CA . GLN A 1 279 ? -15.766 20.812 23.422 1 97.12 279 GLN A CA 1
ATOM 2211 C C . GLN A 1 279 ? -16.984 20.156 24.078 1 97.12 279 GLN A C 1
ATOM 2213 O O . GLN A 1 279 ? -16.984 19.938 25.297 1 97.12 279 GLN A O 1
ATOM 2218 N N . LEU A 1 280 ? -17.953 19.891 23.297 1 96.62 280 LEU A N 1
ATOM 2219 C CA . LEU A 1 280 ? -19.141 19.219 23.797 1 96.62 280 LEU A CA 1
ATOM 2220 C C . LEU A 1 280 ? -18.797 17.844 24.344 1 96.62 280 LEU A C 1
ATOM 2222 O O . LEU A 1 280 ? -19.344 17.406 25.359 1 96.62 280 LEU A O 1
ATOM 2226 N N . ALA A 1 281 ? -17.906 17.125 23.688 1 97 281 ALA A N 1
ATOM 2227 C CA . ALA A 1 281 ? -17.5 15.781 24.109 1 97 281 ALA A CA 1
ATOM 2228 C C . ALA A 1 281 ? -16.672 15.82 25.375 1 97 281 ALA A C 1
ATOM 2230 O O . ALA A 1 281 ? -16.922 15.055 26.312 1 97 281 ALA A O 1
ATOM 2231 N N . ILE A 1 282 ? -15.719 16.734 25.453 1 95.75 282 ILE A N 1
ATOM 2232 C CA . ILE A 1 282 ? -14.797 16.828 26.562 1 95.75 282 ILE A CA 1
ATOM 2233 C C . ILE A 1 282 ? -15.547 17.234 27.828 1 95.75 282 ILE A C 1
ATOM 2235 O O . ILE A 1 282 ? -15.281 16.703 28.922 1 95.75 282 ILE A O 1
ATOM 2239 N N . ASN A 1 283 ? -16.516 18.094 27.625 1 94 283 ASN A N 1
ATOM 2240 C CA . ASN A 1 283 ? -17.25 18.625 28.766 1 94 283 ASN A CA 1
ATOM 2241 C C . ASN A 1 283 ? -18.438 17.719 29.125 1 94 283 ASN A C 1
ATOM 2243 O O . ASN A 1 283 ? -19.172 18.016 30.062 1 94 283 ASN A O 1
ATOM 2247 N N . SER A 1 284 ? -18.609 16.641 28.422 1 89 284 SER A N 1
ATOM 2248 C CA . SER A 1 284 ? -19.719 15.711 28.625 1 89 284 SER A CA 1
ATOM 2249 C C . SER A 1 284 ? -21.062 16.422 28.594 1 89 284 SER A C 1
ATOM 2251 O O . SER A 1 284 ? -21.953 16.109 29.391 1 89 284 SER A O 1
ATOM 2253 N N . ASN A 1 285 ? -21.062 17.344 27.797 1 89.25 285 ASN A N 1
ATOM 2254 C CA . ASN A 1 285 ? -22.281 18.141 27.688 1 89.25 285 ASN A CA 1
ATOM 2255 C C . ASN A 1 285 ? -23.266 17.531 26.688 1 89.25 285 ASN A C 1
ATOM 2257 O O . ASN A 1 285 ? -24.453 17.891 26.688 1 89.25 285 ASN A O 1
ATOM 2261 N N . ASP A 1 286 ? -22.75 16.719 25.875 1 91.31 286 ASP A N 1
ATOM 2262 C CA . ASP A 1 286 ? -23.562 16.094 24.844 1 91.31 286 ASP A CA 1
ATOM 2263 C C . ASP A 1 286 ? -23.078 14.68 24.531 1 91.31 286 ASP A C 1
ATOM 2265 O O . ASP A 1 286 ? -22.031 14.5 23.891 1 91.31 286 ASP A O 1
ATOM 2269 N N . PRO A 1 287 ? -23.812 13.742 24.891 1 94.69 287 PRO A N 1
ATOM 2270 C CA . PRO A 1 287 ? -23.375 12.359 24.672 1 94.69 287 PRO A CA 1
ATOM 2271 C C . PRO A 1 287 ? -23.172 12.039 23.188 1 94.69 287 PRO A C 1
ATOM 2273 O O . PRO A 1 287 ? -22.359 11.18 22.844 1 94.69 287 PRO A O 1
ATOM 2276 N N . ASP A 1 288 ? -23.875 12.766 22.344 1 96.38 288 ASP A N 1
ATOM 2277 C CA . ASP A 1 288 ? -23.75 12.516 20.906 1 96.38 288 ASP A CA 1
ATOM 2278 C C . ASP A 1 288 ? -22.391 12.984 20.391 1 96.38 288 ASP A C 1
ATOM 2280 O O . ASP A 1 288 ? -21.891 12.461 19.391 1 96.38 288 ASP A O 1
ATOM 2284 N N . ALA A 1 289 ? -21.844 13.984 21.031 1 97.19 289 ALA A N 1
ATOM 2285 C CA . ALA A 1 289 ? -20.531 14.453 20.641 1 97.19 289 ALA A CA 1
ATOM 2286 C C . ALA A 1 289 ? -19.469 13.375 20.859 1 97.19 289 ALA A C 1
ATOM 2288 O O . ALA A 1 289 ? -18.656 13.109 19.969 1 97.19 289 ALA A O 1
ATOM 2289 N N . LEU A 1 290 ? -19.516 12.758 22 1 97.12 290 LEU A N 1
ATOM 2290 C CA . LEU A 1 290 ? -18.594 11.664 22.266 1 97.12 290 LEU A CA 1
ATOM 2291 C C . LEU A 1 290 ? -18.844 10.492 21.312 1 97.12 290 LEU A C 1
ATOM 2293 O O . LEU A 1 290 ? -17.891 9.859 20.844 1 97.12 290 LEU A O 1
ATOM 2297 N N . GLN A 1 291 ? -20.125 10.219 21.094 1 97.19 291 GLN A N 1
ATOM 2298 C CA . GLN A 1 291 ? -20.484 9.141 20.172 1 97.19 291 GLN A CA 1
ATOM 2299 C C . GLN A 1 291 ? -19.953 9.414 18.766 1 97.19 291 GLN A C 1
ATOM 2301 O O . GLN A 1 291 ? -19.531 8.5 18.062 1 97.19 291 GLN A O 1
ATOM 2306 N N . ALA A 1 292 ? -19.984 10.641 18.344 1 97.94 292 ALA A N 1
ATOM 2307 C CA . ALA A 1 292 ? -19.453 11.016 17.031 1 97.94 292 ALA A CA 1
ATOM 2308 C C . ALA A 1 292 ? -17.953 10.703 16.938 1 97.94 292 ALA A C 1
ATOM 2310 O O . ALA A 1 292 ? -17.484 10.203 15.922 1 97.94 292 ALA A O 1
ATOM 2311 N N . PHE A 1 293 ? -17.234 10.984 18 1 98.25 293 PHE A N 1
ATOM 2312 C CA . PHE A 1 293 ? -15.82 10.656 18.047 1 98.25 293 PHE A CA 1
ATOM 2313 C C . PHE A 1 293 ? -15.602 9.148 17.984 1 98.25 293 PHE A C 1
ATOM 2315 O O . PHE A 1 293 ? -14.703 8.68 17.297 1 98.25 293 PHE A O 1
ATOM 2322 N N . LYS A 1 294 ? -16.422 8.406 18.672 1 97.81 294 LYS A N 1
ATOM 2323 C CA . LYS A 1 294 ? -16.312 6.953 18.641 1 97.81 294 LYS A CA 1
ATOM 2324 C C . LYS A 1 294 ? -16.531 6.418 17.219 1 97.81 294 LYS A C 1
ATOM 2326 O O . LYS A 1 294 ? -15.75 5.59 16.75 1 97.81 294 LYS A O 1
ATOM 2331 N N . VAL A 1 295 ? -17.547 6.922 16.562 1 98.12 295 VAL A N 1
ATOM 2332 C CA . VAL A 1 295 ? -17.859 6.504 15.211 1 98.12 295 VAL A CA 1
ATOM 2333 C C . VAL A 1 295 ? -16.703 6.852 14.281 1 98.12 295 VAL A C 1
ATOM 2335 O O . VAL A 1 295 ? -16.234 6.008 13.516 1 98.12 295 VAL A O 1
ATOM 2338 N N . HIS A 1 296 ? -16.25 8.078 14.398 1 98.56 296 HIS A N 1
ATOM 2339 C CA . HIS A 1 296 ? -15.164 8.586 13.562 1 98.56 296 HIS A CA 1
ATOM 2340 C C . HIS A 1 296 ? -13.914 7.734 13.703 1 98.56 296 HIS A C 1
ATOM 2342 O O . HIS A 1 296 ? -13.359 7.27 12.703 1 98.56 296 HIS A O 1
ATOM 2348 N N . TYR A 1 297 ? -13.516 7.43 14.859 1 98.56 297 TYR A N 1
ATOM 2349 C CA . TYR A 1 297 ? -12.25 6.73 15.086 1 98.56 297 TYR A CA 1
ATOM 2350 C C . TYR A 1 297 ? -12.406 5.234 14.836 1 98.56 297 TYR A C 1
ATOM 2352 O O . TYR A 1 297 ? -11.43 4.543 14.555 1 98.56 297 TYR A O 1
ATOM 2360 N N . ARG A 1 298 ? -13.594 4.695 14.961 1 98.12 298 ARG A N 1
ATOM 2361 C CA . ARG A 1 298 ? -13.812 3.318 14.523 1 98.12 298 ARG A CA 1
ATOM 2362 C C . ARG A 1 298 ? -13.523 3.158 13.039 1 98.12 298 ARG A C 1
ATOM 2364 O O . ARG A 1 298 ? -12.906 2.178 12.617 1 98.12 298 ARG A O 1
ATOM 2371 N N . PHE A 1 299 ? -14.008 4.105 12.273 1 98.44 299 PHE A N 1
ATOM 2372 C CA . PHE A 1 299 ? -13.703 4.078 10.844 1 98.44 299 PHE A CA 1
ATOM 2373 C C . PHE A 1 299 ? -12.203 4.246 10.609 1 98.44 299 PHE A C 1
ATOM 2375 O O . PHE A 1 299 ? -11.641 3.615 9.719 1 98.44 299 PHE A O 1
ATOM 2382 N N . VAL A 1 300 ? -11.539 5.109 11.406 1 98.69 300 VAL A N 1
ATOM 2383 C CA . VAL A 1 300 ? -10.102 5.301 11.281 1 98.69 300 VAL A CA 1
ATOM 2384 C C . VAL A 1 300 ? -9.383 3.984 11.562 1 98.69 300 VAL A C 1
ATOM 2386 O O . VAL A 1 300 ? -8.461 3.607 10.828 1 98.69 300 VAL A O 1
ATOM 2389 N N . MET A 1 301 ? -9.836 3.244 12.57 1 98.38 301 MET A N 1
ATOM 2390 C CA . MET A 1 301 ? -9.211 1.977 12.922 1 98.38 301 MET A CA 1
ATOM 2391 C C . MET A 1 301 ? -9.438 0.93 11.836 1 98.38 301 MET A C 1
ATOM 2393 O O . MET A 1 301 ? -8.547 0.134 11.539 1 98.38 301 MET A O 1
ATOM 2397 N N . ARG A 1 302 ? -10.586 0.901 11.32 1 96.88 302 ARG A N 1
ATOM 2398 C CA . ARG A 1 302 ? -10.883 -0.048 10.25 1 96.88 302 ARG A CA 1
ATOM 2399 C C . ARG A 1 302 ? -10.055 0.252 9.008 1 96.88 302 ARG A C 1
ATOM 2401 O O . ARG A 1 302 ? -9.555 -0.665 8.344 1 96.88 302 ARG A O 1
ATOM 2408 N N . ALA A 1 303 ? -9.969 1.54 8.672 1 98.06 303 ALA A N 1
ATOM 2409 C CA . ALA A 1 303 ? -9.094 1.948 7.57 1 98.06 303 ALA A CA 1
ATOM 2410 C C . ALA A 1 303 ? -7.656 1.515 7.828 1 98.06 303 ALA A C 1
ATOM 2412 O O . ALA A 1 303 ? -7.004 0.952 6.945 1 98.06 303 ALA A O 1
ATOM 2413 N N . ALA A 1 304 ? -7.188 1.801 9.016 1 98.38 304 ALA A N 1
ATOM 2414 C CA . ALA A 1 304 ? -5.828 1.423 9.391 1 98.38 304 ALA A CA 1
ATOM 2415 C C . ALA A 1 304 ? -5.613 -0.08 9.242 1 98.38 304 ALA A C 1
ATOM 2417 O O . ALA A 1 304 ? -4.582 -0.519 8.734 1 98.38 304 ALA A O 1
ATOM 2418 N N . GLN A 1 305 ? -6.566 -0.852 9.719 1 96.88 305 GLN A N 1
ATOM 2419 C CA . GLN A 1 305 ? -6.5 -2.307 9.633 1 96.88 305 GLN A CA 1
ATOM 2420 C C . GLN A 1 305 ? -6.289 -2.771 8.195 1 96.88 305 GLN A C 1
ATOM 2422 O O . GLN A 1 305 ? -5.465 -3.652 7.941 1 96.88 305 GLN A O 1
ATOM 2427 N N . SER A 1 306 ? -6.988 -2.189 7.344 1 95.62 306 SER A N 1
ATOM 2428 C CA . SER A 1 306 ? -6.875 -2.537 5.93 1 95.62 306 SER A CA 1
ATOM 2429 C C . SER A 1 306 ? -5.543 -2.074 5.348 1 95.62 306 SER A C 1
ATOM 2431 O O . SER A 1 306 ? -4.863 -2.836 4.66 1 95.62 306 SER A O 1
ATOM 2433 N N . MET A 1 307 ? -5.129 -0.891 5.648 1 97.12 307 MET A N 1
ATOM 2434 C CA . MET A 1 307 ? -4.004 -0.234 4.988 1 97.12 307 MET A CA 1
ATOM 2435 C C . MET A 1 307 ? -2.68 -0.82 5.457 1 97.12 307 MET A C 1
ATOM 2437 O O . MET A 1 307 ? -1.709 -0.863 4.699 1 97.12 307 MET A O 1
ATOM 2441 N N . VAL A 1 308 ? -2.619 -1.294 6.695 1 96.31 308 VAL A N 1
ATOM 2442 C CA . VAL A 1 308 ? -1.365 -1.819 7.227 1 96.31 308 VAL A CA 1
ATOM 2443 C C . VAL A 1 308 ? -0.96 -3.072 6.453 1 96.31 308 VAL A C 1
ATOM 2445 O O . VAL A 1 308 ? 0.216 -3.439 6.43 1 96.31 308 VAL A O 1
ATOM 2448 N N . LEU A 1 309 ? -1.893 -3.707 5.836 1 93.75 309 LEU A N 1
ATOM 2449 C CA . LEU A 1 309 ? -1.633 -4.961 5.133 1 93.75 309 LEU A CA 1
ATOM 2450 C C . LEU A 1 309 ? -1.014 -4.695 3.766 1 93.75 309 LEU A C 1
ATOM 2452 O O . LEU A 1 309 ? -0.47 -5.609 3.141 1 93.75 309 LEU A O 1
ATOM 2456 N N . ALA A 1 310 ? -1.115 -3.449 3.252 1 91.12 310 ALA A N 1
ATOM 2457 C CA . ALA A 1 310 ? -0.568 -3.123 1.938 1 91.12 310 ALA A CA 1
ATOM 2458 C C . ALA A 1 310 ? 0.922 -3.441 1.87 1 91.12 310 ALA A C 1
ATOM 2460 O O . ALA A 1 310 ? 1.385 -4.078 0.92 1 91.12 310 ALA A O 1
ATOM 2461 N N . ILE A 1 311 ? 1.697 -3.006 2.918 1 86 311 ILE A N 1
ATOM 2462 C CA . ILE A 1 311 ? 3.127 -3.299 2.906 1 86 311 ILE A CA 1
ATOM 2463 C C . ILE A 1 311 ? 3.529 -3.955 4.227 1 86 311 ILE A C 1
ATOM 2465 O O . ILE A 1 311 ? 4.68 -3.842 4.656 1 86 311 ILE A O 1
ATOM 2469 N N . HIS A 1 312 ? 2.588 -4.551 4.879 1 85.88 312 HIS A N 1
ATOM 2470 C CA . HIS A 1 312 ? 2.781 -5.289 6.121 1 85.88 312 HIS A CA 1
ATOM 2471 C C . HIS A 1 312 ? 3.469 -4.422 7.172 1 85.88 312 HIS A C 1
ATOM 2473 O O . HIS A 1 312 ? 4.574 -4.742 7.617 1 85.88 312 HIS A O 1
ATOM 2479 N N . CYS A 1 313 ? 2.818 -3.471 7.656 1 92.44 313 CYS A N 1
ATOM 2480 C CA . CYS A 1 313 ? 3.332 -2.516 8.633 1 92.44 313 CYS A CA 1
ATOM 2481 C C . CYS A 1 313 ? 3.352 -3.121 10.031 1 92.44 313 CYS A C 1
ATOM 2483 O O . CYS A 1 313 ? 2.502 -3.949 10.367 1 92.44 313 CYS A O 1
ATOM 2485 N N . GLN A 1 314 ? 4.277 -2.68 10.828 1 91.5 314 GLN A N 1
ATOM 2486 C CA . GLN A 1 314 ? 4.359 -3.102 12.227 1 91.5 314 GLN A CA 1
ATOM 2487 C C . GLN A 1 314 ? 3.727 -2.066 13.148 1 91.5 314 GLN A C 1
ATOM 2489 O O . GLN A 1 314 ? 3.443 -2.357 14.312 1 91.5 314 GLN A O 1
ATOM 2494 N N . ARG A 1 315 ? 3.486 -0.884 12.625 1 94.88 315 ARG A N 1
ATOM 2495 C CA . ARG A 1 315 ? 2.932 0.164 13.477 1 94.88 315 ARG A CA 1
ATOM 2496 C C . ARG A 1 315 ? 2.172 1.194 12.648 1 94.88 315 ARG A C 1
ATOM 2498 O O . ARG A 1 315 ? 2.387 1.311 11.438 1 94.88 315 ARG A O 1
ATOM 2505 N N . VAL A 1 316 ? 1.31 1.929 13.352 1 97.38 316 VAL A N 1
ATOM 2506 C CA . VAL A 1 316 ? 0.526 3.033 12.805 1 97.38 316 VAL A CA 1
ATOM 2507 C C . VAL A 1 316 ? 0.784 4.301 13.617 1 97.38 316 VAL A C 1
ATOM 2509 O O . VAL A 1 316 ? 0.805 4.258 14.852 1 97.38 316 VAL A O 1
ATOM 2512 N N . PHE A 1 317 ? 1.106 5.379 12.953 1 97.75 317 PHE A N 1
ATOM 2513 C CA . PHE A 1 317 ? 1.132 6.703 13.562 1 97.75 317 PHE A CA 1
ATOM 2514 C C . PHE A 1 317 ? -0.069 7.527 13.109 1 97.75 317 PHE A C 1
ATOM 2516 O O . PHE A 1 317 ? -0.272 7.738 11.914 1 97.75 317 PHE A O 1
ATOM 2523 N N . ILE A 1 318 ? -0.858 7.93 14.016 1 98 318 ILE A N 1
ATOM 2524 C CA . ILE A 1 318 ? -1.93 8.875 13.719 1 98 318 ILE A CA 1
ATOM 2525 C C . ILE A 1 318 ? -1.5 10.281 14.125 1 98 318 ILE A C 1
ATOM 2527 O O . ILE A 1 318 ? -1.26 10.555 15.305 1 98 318 ILE A O 1
ATOM 2531 N N . VAL A 1 319 ? -1.452 11.172 13.102 1 96.44 319 VAL A N 1
ATOM 2532 C CA . VAL A 1 319 ? -0.849 12.477 13.359 1 96.44 319 VAL A CA 1
ATOM 2533 C C . VAL A 1 319 ? -1.816 13.586 12.945 1 96.44 319 VAL A C 1
ATOM 2535 O O . VAL A 1 319 ? -2.812 13.328 12.266 1 96.44 319 VAL A O 1
ATOM 2538 N N . SER A 1 320 ? -1.605 14.781 13.422 1 93.69 320 SER A N 1
ATOM 2539 C CA . SER A 1 320 ? -2.229 16.047 13.062 1 93.69 320 SER A CA 1
ATOM 2540 C C . SER A 1 320 ? -2.543 16.875 14.312 1 93.69 320 SER A C 1
ATOM 2542 O O . SER A 1 320 ? -2.609 16.344 15.414 1 93.69 320 SER A O 1
ATOM 2544 N N . GLU A 1 321 ? -2.703 18.141 14.039 1 90.5 321 GLU A N 1
ATOM 2545 C CA . GLU A 1 321 ? -3.123 19.016 15.125 1 90.5 321 GLU A CA 1
ATOM 2546 C C . GLU A 1 321 ? -4.484 18.609 15.672 1 90.5 321 GLU A C 1
ATOM 2548 O O . GLU A 1 321 ? -4.742 18.734 16.875 1 90.5 321 GLU A O 1
ATOM 2553 N N . TYR A 1 322 ? -5.312 18.125 14.859 1 93.94 322 TYR A N 1
ATOM 2554 C CA . TYR A 1 322 ? -6.633 17.672 15.281 1 93.94 322 TYR A CA 1
ATOM 2555 C C . TYR A 1 322 ? -6.531 16.453 16.188 1 93.94 322 TYR A C 1
ATOM 2557 O O . TYR A 1 322 ? -7.27 16.344 17.172 1 93.94 322 TYR A O 1
ATOM 2565 N N . GLN A 1 323 ? -5.629 15.547 15.836 1 95.69 323 GLN A N 1
ATOM 2566 C CA . GLN A 1 323 ? -5.391 14.391 16.688 1 95.69 323 GLN A CA 1
ATOM 2567 C C . GLN A 1 323 ? -4.887 14.82 18.062 1 95.69 323 GLN A C 1
ATOM 2569 O O . GLN A 1 323 ? -5.316 14.281 19.094 1 95.69 323 GLN A O 1
ATOM 2574 N N . VAL A 1 324 ? -3.977 15.82 18.094 1 95.81 324 VAL A N 1
ATOM 2575 C CA . VAL A 1 324 ? -3.445 16.312 19.359 1 95.81 324 VAL A CA 1
ATOM 2576 C C . VAL A 1 324 ? -4.582 16.859 20.219 1 95.81 324 VAL A C 1
ATOM 2578 O O . VAL A 1 324 ? -4.688 16.531 21.406 1 95.81 324 VAL A O 1
ATOM 2581 N N . ARG A 1 325 ? -5.445 17.578 19.625 1 95.38 325 ARG A N 1
ATOM 2582 C CA . ARG A 1 325 ? -6.551 18.203 20.344 1 95.38 325 ARG A CA 1
ATOM 2583 C C . ARG A 1 325 ? -7.547 17.141 20.828 1 95.38 325 ARG A C 1
ATOM 2585 O O . ARG A 1 325 ? -8.203 17.328 21.859 1 95.38 325 ARG A O 1
ATOM 2592 N N . ALA A 1 326 ? -7.648 16.047 20.125 1 96.25 326 ALA A N 1
ATOM 2593 C CA . ALA A 1 326 ? -8.57 14.977 20.484 1 96.25 326 ALA A CA 1
ATOM 2594 C C . ALA A 1 326 ? -7.965 14.086 21.578 1 96.25 326 ALA A C 1
ATOM 2596 O O . ALA A 1 326 ? -8.625 13.172 22.062 1 96.25 326 ALA A O 1
ATOM 2597 N N . GLY A 1 327 ? -6.734 14.352 21.953 1 95.12 327 GLY A N 1
ATOM 2598 C CA . GLY A 1 327 ? -5.969 13.492 22.844 1 95.12 327 GLY A CA 1
ATOM 2599 C C . GLY A 1 327 ? -6.695 13.172 24.141 1 95.12 327 GLY A C 1
ATOM 2600 O O . GLY A 1 327 ? -6.645 12.039 24.609 1 95.12 327 GLY A O 1
ATOM 2601 N N . GLU A 1 328 ? -7.391 14.125 24.688 1 94.31 328 GLU A N 1
ATOM 2602 C CA . GLU A 1 328 ? -8.055 13.953 25.984 1 94.31 328 GLU A CA 1
ATOM 2603 C C . GLU A 1 328 ? -9.18 12.938 25.891 1 94.31 328 GLU A C 1
ATOM 2605 O O . GLU A 1 328 ? -9.555 12.32 26.891 1 94.31 328 GLU A O 1
ATOM 2610 N N . LEU A 1 329 ? -9.711 12.727 24.75 1 96.5 329 LEU A N 1
ATOM 2611 C CA . LEU A 1 329 ? -10.859 11.844 24.578 1 96.5 329 LEU A CA 1
ATOM 2612 C C . LEU A 1 329 ? -10.406 10.398 24.344 1 96.5 329 LEU A C 1
ATOM 2614 O O . LEU A 1 329 ? -11.203 9.469 24.5 1 96.5 329 LEU A O 1
ATOM 2618 N N . MET A 1 330 ? -9.164 10.172 23.953 1 96.75 330 MET A N 1
ATOM 2619 C CA . MET A 1 330 ? -8.68 8.898 23.406 1 96.75 330 MET A CA 1
ATOM 2620 C C . MET A 1 330 ? -8.711 7.809 24.469 1 96.75 330 MET A C 1
ATOM 2622 O O . MET A 1 330 ? -9.172 6.695 24.219 1 96.75 330 MET A O 1
ATOM 2626 N N . PRO A 1 331 ? -8.289 8.117 25.766 1 95 331 PRO A N 1
ATOM 2627 C CA . PRO A 1 331 ? -8.305 7.059 26.766 1 95 331 PRO A CA 1
ATOM 2628 C C . PRO A 1 331 ? -9.703 6.473 26.984 1 95 331 PRO A C 1
ATOM 2630 O O . PRO A 1 331 ? -9.844 5.27 27.219 1 95 331 PRO A O 1
ATOM 2633 N N . GLY A 1 332 ? -10.664 7.238 26.828 1 94.12 332 GLY A N 1
ATOM 2634 C CA . GLY A 1 332 ? -12.023 6.805 27.094 1 94.12 332 GLY A CA 1
ATOM 2635 C C . GLY A 1 332 ? -12.594 5.922 26 1 94.12 332 GLY A C 1
ATOM 2636 O O . GLY A 1 332 ? -13.562 5.195 26.219 1 94.12 332 GLY A O 1
ATOM 2637 N N . ILE A 1 333 ? -11.953 5.988 24.859 1 96.12 333 ILE A N 1
ATOM 2638 C CA . ILE A 1 333 ? -12.531 5.211 23.766 1 96.12 333 ILE A CA 1
ATOM 2639 C C . ILE A 1 333 ? -11.508 4.207 23.25 1 96.12 333 ILE A C 1
ATOM 2641 O O . ILE A 1 333 ? -11.766 3.484 22.281 1 96.12 333 ILE A O 1
ATOM 2645 N N . ALA A 1 334 ? -10.367 4.043 23.828 1 97.25 334 ALA A N 1
ATOM 2646 C CA . ALA A 1 334 ? -9.234 3.25 23.359 1 97.25 334 ALA A CA 1
ATOM 2647 C C . ALA A 1 334 ? -9.594 1.77 23.281 1 97.25 334 ALA A C 1
ATOM 2649 O O . ALA A 1 334 ? -9.227 1.083 22.328 1 97.25 334 ALA A O 1
ATOM 2650 N N . GLU A 1 335 ? -10.289 1.285 24.203 1 96.06 335 GLU A N 1
ATOM 2651 C CA . GLU A 1 335 ? -10.633 -0.134 24.219 1 96.06 335 GLU A CA 1
ATOM 2652 C C . GLU A 1 335 ? -11.547 -0.504 23.062 1 96.06 335 GLU A C 1
ATOM 2654 O O . GLU A 1 335 ? -11.398 -1.574 22.469 1 96.06 335 GLU A O 1
ATOM 2659 N N . ASP A 1 336 ? -12.477 0.336 22.812 1 95.25 336 ASP A N 1
ATOM 2660 C CA . ASP A 1 336 ? -13.367 0.12 21.672 1 95.25 336 ASP A CA 1
ATOM 2661 C C . ASP A 1 336 ? -12.594 0.143 20.359 1 95.25 336 ASP A C 1
ATOM 2663 O O . ASP A 1 336 ? -12.859 -0.655 19.469 1 95.25 336 ASP A O 1
ATOM 2667 N N . LEU A 1 337 ? -11.719 1.043 20.281 1 97.56 337 LEU A N 1
ATOM 2668 C CA . LEU A 1 337 ? -10.906 1.178 19.078 1 97.56 337 LEU A CA 1
ATOM 2669 C C . LEU A 1 337 ? -9.992 -0.03 18.891 1 97.56 337 LEU A C 1
ATOM 2671 O O . LEU A 1 337 ? -9.797 -0.505 17.766 1 97.56 337 LEU A O 1
ATOM 2675 N N . LYS A 1 338 ? -9.492 -0.545 20 1 97 338 LYS A N 1
ATOM 2676 C CA . LYS A 1 338 ? -8.68 -1.758 19.969 1 97 338 LYS A CA 1
ATOM 2677 C C . LYS A 1 338 ? -9.477 -2.945 19.438 1 97 338 LYS A C 1
ATOM 2679 O O . LYS A 1 338 ? -8.992 -3.699 18.594 1 97 338 LYS A O 1
ATOM 2684 N N . LYS A 1 339 ? -10.656 -3.078 19.922 1 95 339 LYS A N 1
ATOM 2685 C CA . LYS A 1 339 ? -11.531 -4.16 19.469 1 95 339 LYS A CA 1
ATOM 2686 C C . LYS A 1 339 ? -11.766 -4.078 17.953 1 95 339 LYS A C 1
ATOM 2688 O O . LYS A 1 339 ? -11.742 -5.098 17.266 1 95 339 LYS A O 1
ATOM 2693 N N . GLU A 1 340 ? -12 -2.891 17.516 1 95.38 340 GLU A N 1
ATOM 2694 C CA . GLU A 1 340 ? -12.203 -2.676 16.078 1 95.38 340 GLU A CA 1
ATOM 2695 C C . GLU A 1 340 ? -10.969 -3.057 15.281 1 95.38 340 GLU A C 1
ATOM 2697 O O . GLU A 1 340 ? -11.07 -3.742 14.258 1 95.38 340 GLU A O 1
ATOM 2702 N N . PHE A 1 341 ? -9.82 -2.641 15.742 1 96.5 341 PHE A N 1
ATOM 2703 C CA . PHE A 1 341 ? -8.562 -2.861 15.039 1 96.5 341 PHE A CA 1
ATOM 2704 C C . PHE A 1 341 ? -8.219 -4.348 15 1 96.5 341 PHE A C 1
ATOM 2706 O O . PHE A 1 341 ? -7.637 -4.828 14.023 1 96.5 341 PHE A O 1
ATOM 2713 N N . LEU A 1 342 ? -8.617 -5.094 16 1 94.31 342 LEU A N 1
ATOM 2714 C CA . LEU A 1 342 ? -8.258 -6.5 16.141 1 94.31 342 LEU A CA 1
ATOM 2715 C C . LEU A 1 342 ? -9.305 -7.395 15.484 1 94.31 342 LEU A C 1
ATOM 2717 O O . LEU A 1 342 ? -9.094 -8.602 15.336 1 94.31 342 LEU A O 1
ATOM 2721 N N . ASN A 1 343 ? -10.438 -6.801 15.086 1 92 343 ASN A N 1
ATOM 2722 C CA . ASN A 1 343 ? -11.539 -7.57 14.523 1 92 343 ASN A CA 1
ATOM 2723 C C . ASN A 1 343 ? -11.227 -8.031 13.102 1 92 343 ASN A C 1
ATOM 2725 O O . ASN A 1 343 ? -11.727 -7.449 12.133 1 92 343 ASN A O 1
ATOM 2729 N N . HIS A 1 344 ? -10.562 -9.062 12.992 1 90.88 344 HIS A N 1
ATOM 2730 C CA . HIS A 1 344 ? -10.086 -9.641 11.734 1 90.88 344 HIS A CA 1
ATOM 2731 C C . HIS A 1 344 ? -9.789 -11.125 11.891 1 90.88 344 HIS A C 1
ATOM 2733 O O . HIS A 1 344 ? -9.391 -11.578 12.961 1 90.88 344 HIS A O 1
ATOM 2739 N N . PRO A 1 345 ? -9.961 -11.898 10.789 1 87.06 345 PRO A N 1
ATOM 2740 C CA . PRO A 1 345 ? -9.633 -13.328 10.867 1 87.06 345 PRO A CA 1
ATOM 2741 C C . PRO A 1 345 ? -8.18 -13.578 11.258 1 87.06 345 PRO A C 1
ATOM 2743 O O . PRO A 1 345 ? -7.867 -14.617 11.844 1 87.06 345 PRO A O 1
ATOM 2746 N N . ARG A 1 346 ? -7.32 -12.695 10.992 1 88.81 346 ARG A N 1
ATOM 2747 C CA . ARG A 1 346 ? -5.902 -12.789 11.328 1 88.81 346 ARG A CA 1
ATOM 2748 C C . ARG A 1 346 ? -5.559 -11.891 12.516 1 88.81 346 ARG A C 1
ATOM 2750 O O . ARG A 1 346 ? -4.574 -11.156 12.477 1 88.81 346 ARG A O 1
ATOM 2757 N N . SER A 1 347 ? -6.328 -11.93 13.477 1 90.81 347 SER A N 1
ATOM 2758 C CA . SER A 1 347 ? -6.188 -11.055 14.641 1 90.81 347 SER A CA 1
ATOM 2759 C C . SER A 1 347 ? -4.785 -11.148 15.227 1 90.81 347 SER A C 1
ATOM 2761 O O . SER A 1 347 ? -4.273 -10.164 15.773 1 90.81 347 SER A O 1
ATOM 2763 N N . ASP A 1 348 ? -4.109 -12.289 15.078 1 90 348 ASP A N 1
ATOM 2764 C CA . ASP A 1 348 ? -2.775 -12.492 15.633 1 90 348 ASP A CA 1
ATOM 2765 C C . ASP A 1 348 ? -1.763 -11.555 14.992 1 90 348 ASP A C 1
ATOM 2767 O O . ASP A 1 348 ? -0.797 -11.133 15.633 1 90 348 ASP A O 1
ATOM 2771 N N . TRP A 1 349 ? -1.953 -11.219 13.758 1 89.62 349 TRP A N 1
ATOM 2772 C CA . TRP A 1 349 ? -1.079 -10.266 13.086 1 89.62 349 TRP A CA 1
ATOM 2773 C C . TRP A 1 349 ? -1.218 -8.875 13.703 1 89.62 349 TRP A C 1
ATOM 2775 O O . TRP A 1 349 ? -0.219 -8.195 13.945 1 89.62 349 TRP A O 1
ATOM 2785 N N . PHE A 1 350 ? -2.453 -8.492 14.023 1 93.25 350 PHE A N 1
ATOM 2786 C CA . PHE A 1 350 ? -2.756 -7.133 14.461 1 93.25 350 PHE A CA 1
ATOM 2787 C C . PHE A 1 350 ? -2.404 -6.941 15.93 1 93.25 350 PHE A C 1
ATOM 2789 O O . PHE A 1 350 ? -2.072 -5.836 16.359 1 93.25 350 PHE A O 1
ATOM 2796 N N . LYS A 1 351 ? -2.375 -8.023 16.656 1 92.44 351 LYS A N 1
ATOM 2797 C CA . LYS A 1 351 ? -2.006 -7.969 18.062 1 92.44 351 LYS A CA 1
ATOM 2798 C C . LYS A 1 351 ? -0.543 -7.566 18.234 1 92.44 351 LYS A C 1
ATOM 2800 O O . LYS A 1 351 ? -0.154 -7.055 19.297 1 92.44 351 LYS A O 1
ATOM 2805 N N . LYS A 1 352 ? 0.194 -7.773 17.203 1 88.38 352 LYS A N 1
ATOM 2806 C CA . LYS A 1 352 ? 1.623 -7.48 17.266 1 88.38 352 LYS A CA 1
ATOM 2807 C C . LYS A 1 352 ? 1.917 -6.066 16.781 1 88.38 352 LYS A C 1
ATOM 2809 O O . LYS A 1 352 ? 3.055 -5.598 16.859 1 88.38 352 LYS A O 1
ATOM 2814 N N . MET A 1 353 ? 0.928 -5.395 16.359 1 91.81 353 MET A N 1
ATOM 2815 C CA . MET A 1 353 ? 1.113 -4.059 15.797 1 91.81 353 MET A CA 1
ATOM 2816 C C . MET A 1 353 ? 0.84 -2.986 16.844 1 91.81 353 MET A C 1
ATOM 2818 O O . MET A 1 353 ? -0.047 -3.146 17.688 1 91.81 353 MET A O 1
ATOM 2822 N N . ASN A 1 354 ? 1.584 -1.936 16.781 1 94.19 354 ASN A N 1
ATOM 2823 C CA . ASN A 1 354 ? 1.378 -0.8 17.672 1 94.19 354 ASN A CA 1
ATOM 2824 C C . ASN A 1 354 ? 0.663 0.347 16.969 1 94.19 354 ASN A C 1
ATOM 2826 O O . ASN A 1 354 ? 0.919 0.611 15.789 1 94.19 354 ASN A O 1
ATOM 2830 N N . VAL A 1 355 ? -0.253 0.955 17.688 1 96.56 355 VAL A N 1
ATOM 2831 C CA . VAL A 1 355 ? -0.914 2.156 17.188 1 96.56 355 VAL A CA 1
ATOM 2832 C C . VAL A 1 355 ? -0.572 3.344 18.094 1 96.56 355 VAL A C 1
ATOM 2834 O O . VAL A 1 355 ? -0.901 3.348 19.281 1 96.56 355 VAL A O 1
ATOM 2837 N N . TYR A 1 356 ? 0.079 4.328 17.5 1 96.56 356 TYR A N 1
ATOM 2838 C CA . TYR A 1 356 ? 0.51 5.516 18.234 1 96.56 356 TYR A CA 1
ATOM 2839 C C . TYR A 1 356 ? -0.289 6.742 17.797 1 96.56 356 TYR A C 1
ATOM 2841 O O . TYR A 1 356 ? -0.614 6.898 16.625 1 96.56 356 TYR A O 1
ATOM 2849 N N . ILE A 1 357 ? -0.581 7.578 18.734 1 97.06 357 ILE A N 1
ATOM 2850 C CA . ILE A 1 357 ? -1.248 8.844 18.438 1 97.06 357 ILE A CA 1
ATOM 2851 C C . ILE A 1 357 ? -0.353 10.008 18.844 1 97.06 357 ILE A C 1
ATOM 2853 O O . ILE A 1 357 ? 0.357 9.93 19.859 1 97.06 357 ILE A O 1
ATOM 2857 N N . GLN A 1 358 ? -0.387 11.008 18.078 1 96.81 358 GLN A N 1
ATOM 2858 C CA . GLN A 1 358 ? 0.372 12.219 18.391 1 96.81 358 GLN A CA 1
ATOM 2859 C C . GLN A 1 358 ? -0.213 12.945 19.594 1 96.81 358 GLN A C 1
ATOM 2861 O O . GLN A 1 358 ? -1.428 13.133 19.688 1 96.81 358 GLN A O 1
ATOM 2866 N N . GLN A 1 359 ? 0.639 13.359 20.469 1 93.94 359 GLN A N 1
ATOM 2867 C CA . GLN A 1 359 ? 0.158 14.008 21.688 1 93.94 359 GLN A CA 1
ATOM 2868 C C . GLN A 1 359 ? 0.683 15.438 21.797 1 93.94 359 GLN A C 1
ATOM 2870 O O . GLN A 1 359 ? 0.176 16.234 22.594 1 93.94 359 GLN A O 1
ATOM 2875 N N . SER A 1 360 ? 1.701 15.711 21.125 1 91 360 SER A N 1
ATOM 2876 C CA . SER A 1 360 ? 2.248 17.062 21.172 1 91 360 SER A CA 1
ATOM 2877 C C . SER A 1 360 ? 2.408 17.641 19.766 1 91 360 SER A C 1
ATOM 2879 O O . SER A 1 360 ? 2.613 16.906 18.797 1 91 360 SER A O 1
ATOM 2881 N N . THR A 1 361 ? 2.23 18.969 19.797 1 82.56 361 THR A N 1
ATOM 2882 C CA . THR A 1 361 ? 2.375 19.641 18.516 1 82.56 361 THR A CA 1
ATOM 2883 C C . THR A 1 361 ? 3.812 19.531 18 1 82.56 361 THR A C 1
ATOM 2885 O O . THR A 1 361 ? 4.758 19.578 18.797 1 82.56 361 THR A O 1
ATOM 2888 N N . SER A 1 362 ? 3.893 19.219 16.797 1 76.81 362 SER A N 1
ATOM 2889 C CA . SER A 1 362 ? 5.199 19.141 16.156 1 76.81 362 SER A CA 1
ATOM 2890 C C . SER A 1 362 ? 5.137 19.656 14.711 1 76.81 362 SER A C 1
ATOM 2892 O O . SER A 1 362 ? 4.066 19.672 14.102 1 76.81 362 SER A O 1
ATOM 2894 N N . THR A 1 363 ? 6.238 20.141 14.273 1 82.81 363 THR A N 1
ATOM 2895 C CA . THR A 1 363 ? 6.355 20.594 12.891 1 82.81 363 THR A CA 1
ATOM 2896 C C . THR A 1 363 ? 6.988 19.5 12.023 1 82.81 363 THR A C 1
ATOM 2898 O O . THR A 1 363 ? 8 19.75 11.367 1 82.81 363 THR A O 1
ATOM 2901 N N . PHE A 1 364 ? 6.312 18.438 11.844 1 88.88 364 PHE A N 1
ATOM 2902 C CA . PHE A 1 364 ? 6.871 17.281 11.156 1 88.88 364 PHE A CA 1
ATOM 2903 C C . PHE A 1 364 ? 7.242 17.625 9.719 1 88.88 364 PHE A C 1
ATOM 2905 O O . PHE A 1 364 ? 8.281 17.188 9.219 1 88.88 364 PHE A O 1
ATOM 2912 N N . ALA A 1 365 ? 6.391 18.422 9.125 1 90.25 365 ALA A N 1
ATOM 2913 C CA . ALA A 1 365 ? 6.648 18.734 7.723 1 90.25 365 ALA A CA 1
ATOM 2914 C C . ALA A 1 365 ? 7.941 19.531 7.562 1 90.25 365 ALA A C 1
ATOM 2916 O O . ALA A 1 365 ? 8.727 19.266 6.648 1 90.25 365 ALA A O 1
ATOM 2917 N N . LEU A 1 366 ? 8.211 20.406 8.477 1 92 366 LEU A N 1
ATOM 2918 C CA . LEU A 1 366 ? 9.43 21.203 8.422 1 92 366 LEU A CA 1
ATOM 2919 C C . LEU A 1 366 ? 10.656 20.359 8.758 1 92 366 LEU A C 1
ATOM 2921 O O . LEU A 1 366 ? 11.664 20.406 8.047 1 92 366 LEU A O 1
ATOM 2925 N N . SER A 1 367 ? 10.516 19.641 9.844 1 91.88 367 SER A N 1
ATOM 2926 C CA . SER A 1 367 ? 11.648 18.797 10.234 1 91.88 367 SER A CA 1
ATOM 2927 C C . SER A 1 367 ? 11.969 17.766 9.164 1 91.88 367 SER A C 1
ATOM 2929 O O . SER A 1 367 ? 13.141 17.469 8.914 1 91.88 367 SER A O 1
ATOM 2931 N N . GLY A 1 368 ? 10.914 17.219 8.594 1 93.81 368 GLY A N 1
ATOM 2932 C CA . GLY A 1 368 ? 11.125 16.234 7.535 1 93.81 368 GLY A CA 1
ATOM 2933 C C . GLY A 1 368 ? 11.742 16.828 6.285 1 93.81 368 GLY A C 1
ATOM 2934 O O . GLY A 1 368 ? 12.656 16.234 5.699 1 93.81 368 GLY A O 1
ATOM 2935 N N . GLY A 1 369 ? 11.203 17.922 5.863 1 94.31 369 GLY A N 1
ATOM 2936 C CA . GLY A 1 369 ? 11.781 18.594 4.719 1 94.31 369 GLY A CA 1
ATOM 2937 C C . GLY A 1 369 ? 13.25 18.938 4.91 1 94.31 369 GLY A C 1
ATOM 2938 O O . GLY A 1 369 ? 14.055 18.766 3.996 1 94.31 369 GLY A O 1
ATOM 2939 N N . LEU A 1 370 ? 13.57 19.453 6.055 1 92.75 370 LEU A N 1
ATOM 2940 C CA . LEU A 1 370 ? 14.953 19.812 6.352 1 92.75 370 LEU A CA 1
ATOM 2941 C C . LEU A 1 370 ? 15.844 18.578 6.379 1 92.75 370 LEU A C 1
ATOM 2943 O O . LEU A 1 370 ? 16.984 18.609 5.902 1 92.75 370 LEU A O 1
ATOM 2947 N N . PHE A 1 371 ? 15.383 17.594 6.965 1 91.56 371 PHE A N 1
ATOM 2948 C CA . PHE A 1 371 ? 16.094 16.328 6.992 1 91.56 371 PHE A CA 1
ATOM 2949 C C . PHE A 1 371 ? 16.422 15.852 5.578 1 91.56 371 PHE A C 1
ATOM 2951 O O . PHE A 1 371 ? 17.562 15.508 5.281 1 91.56 371 PHE A O 1
ATOM 2958 N N . LEU A 1 372 ? 15.461 15.852 4.75 1 91.25 372 LEU A N 1
ATOM 2959 C CA . LEU A 1 372 ? 15.648 15.398 3.377 1 91.25 372 LEU A CA 1
ATOM 2960 C C . LEU A 1 372 ? 16.609 16.312 2.629 1 91.25 372 LEU A C 1
ATOM 2962 O O . LEU A 1 372 ? 17.438 15.844 1.848 1 91.25 372 LEU A O 1
ATOM 2966 N N . SER A 1 373 ? 16.375 17.578 2.857 1 93 373 SER A N 1
ATOM 2967 C CA . SER A 1 373 ? 17.281 18.531 2.23 1 93 373 SER A CA 1
ATOM 2968 C C . SER A 1 373 ? 18.734 18.234 2.586 1 93 373 SER A C 1
ATOM 2970 O O . SER A 1 373 ? 19.609 18.25 1.718 1 93 373 SER A O 1
ATOM 2972 N N . ARG A 1 374 ? 18.984 17.906 3.711 1 90.94 374 ARG A N 1
ATOM 2973 C CA . ARG A 1 374 ? 20.344 17.609 4.18 1 90.94 374 ARG A CA 1
ATOM 2974 C C . ARG A 1 374 ? 20.844 16.297 3.611 1 90.94 374 ARG A C 1
ATOM 2976 O O . ARG A 1 374 ? 22 16.188 3.191 1 90.94 374 ARG A O 1
ATOM 2983 N N . VAL A 1 375 ? 19.984 15.352 3.666 1 86.25 375 VAL A N 1
ATOM 2984 C CA . VAL A 1 375 ? 20.359 14.031 3.176 1 86.25 375 VAL A CA 1
ATOM 2985 C C . VAL A 1 375 ? 20.797 14.125 1.714 1 86.25 375 VAL A C 1
ATOM 2987 O O . VAL A 1 375 ? 21.844 13.586 1.33 1 86.25 375 VAL A O 1
ATOM 2990 N N . PHE A 1 376 ? 20.078 14.836 0.962 1 87.06 376 PHE A N 1
ATOM 2991 C CA . PHE A 1 376 ? 20.359 14.922 -0.464 1 87.06 376 PHE A CA 1
ATOM 2992 C C . PHE A 1 376 ? 21.547 15.844 -0.719 1 87.06 376 PHE A C 1
ATOM 2994 O O . PHE A 1 376 ? 22.328 15.625 -1.652 1 87.06 376 PHE A O 1
ATOM 3001 N N . ALA A 1 377 ? 21.688 16.828 0.126 1 89.69 377 ALA A N 1
ATOM 3002 C CA . ALA A 1 377 ? 22.844 17.719 0.003 1 89.69 377 ALA A CA 1
ATOM 3003 C C . ALA A 1 377 ? 24.141 16.938 0.221 1 89.69 377 ALA A C 1
ATOM 3005 O O . ALA A 1 377 ? 25.109 17.109 -0.522 1 89.69 377 ALA A O 1
ATOM 3006 N N . VAL A 1 378 ? 24.109 16.109 1.186 1 83.81 378 VAL A N 1
ATOM 3007 C CA . VAL A 1 378 ? 25.297 15.32 1.511 1 83.81 378 VAL A CA 1
ATOM 3008 C C . VAL A 1 378 ? 25.562 14.312 0.395 1 83.81 378 VAL A C 1
ATOM 3010 O O . VAL A 1 378 ? 26.719 14.102 0.005 1 83.81 378 VAL A O 1
ATOM 3013 N N . ALA A 1 379 ? 24.547 13.68 -0.061 1 78.38 379 ALA A N 1
ATOM 3014 C CA . ALA A 1 379 ? 24.703 12.711 -1.145 1 78.38 379 ALA A CA 1
ATOM 3015 C C . ALA A 1 379 ? 25.266 13.375 -2.398 1 78.38 379 ALA A C 1
ATOM 3017 O O . ALA A 1 379 ? 26.094 12.773 -3.102 1 78.38 379 ALA A O 1
ATOM 3018 N N . HIS A 1 380 ? 24.797 14.523 -2.674 1 79.5 380 HIS A N 1
ATOM 3019 C CA . HIS A 1 380 ? 25.25 15.266 -3.844 1 79.5 380 HIS A CA 1
ATOM 3020 C C . HIS A 1 380 ? 26.719 15.656 -3.709 1 79.5 380 HIS A C 1
ATOM 3022 O O . HIS A 1 380 ? 27.469 15.633 -4.691 1 79.5 380 HIS A O 1
ATOM 3028 N N . ALA A 1 381 ? 27.078 16.016 -2.574 1 76.69 381 ALA A N 1
ATOM 3029 C CA . ALA A 1 381 ? 28.469 16.391 -2.328 1 76.69 381 ALA A CA 1
ATOM 3030 C C . ALA A 1 381 ? 29.406 15.195 -2.518 1 76.69 381 ALA A C 1
ATOM 3032 O O . ALA A 1 381 ? 30.516 15.344 -3.039 1 76.69 381 ALA A O 1
ATOM 3033 N N . LYS A 1 382 ? 28.984 13.977 -2.152 1 68.94 382 LYS A N 1
ATOM 3034 C CA . LYS A 1 382 ? 29.766 12.758 -2.301 1 68.94 382 LYS A CA 1
ATOM 3035 C C . LYS A 1 382 ? 29.922 12.383 -3.771 1 68.94 382 LYS A C 1
ATOM 3037 O O . LYS A 1 382 ? 30.984 11.906 -4.184 1 68.94 382 LYS A O 1
ATOM 3042 N N . GLN A 1 383 ? 28.969 12.617 -4.523 1 66.44 383 GLN A N 1
ATOM 3043 C CA . GLN A 1 383 ? 29.016 12.305 -5.949 1 66.44 383 GLN A CA 1
ATOM 3044 C C . GLN A 1 383 ? 29.969 13.25 -6.684 1 66.44 383 GLN A C 1
ATOM 3046 O O . GLN A 1 383 ? 30.688 12.836 -7.594 1 66.44 383 GLN A O 1
ATOM 3051 N N . SER A 1 384 ? 29.922 14.461 -6.234 1 59.34 384 SER A N 1
ATOM 3052 C CA . SER A 1 384 ? 30.781 15.461 -6.871 1 59.34 384 SER A CA 1
ATOM 3053 C C . SER A 1 384 ? 32.25 15.203 -6.574 1 59.34 384 SER A C 1
ATOM 3055 O O . SER A 1 384 ? 33.125 15.547 -7.375 1 59.34 384 SER A O 1
ATOM 3057 N N . HIS A 1 385 ? 32.438 14.609 -5.465 1 53.34 385 HIS A N 1
ATOM 3058 C CA . HIS A 1 385 ? 33.844 14.305 -5.109 1 53.34 385 HIS A CA 1
ATOM 3059 C C . HIS A 1 385 ? 34.312 13.047 -5.816 1 53.34 385 HIS A C 1
ATOM 3061 O O . HIS A 1 385 ? 35.531 12.812 -5.918 1 53.34 385 HIS A O 1
ATOM 3067 N N . MET A 1 386 ? 33.406 12.25 -6.199 1 43.38 386 MET A N 1
ATOM 3068 C CA . MET A 1 386 ? 33.781 11.039 -6.926 1 43.38 386 MET A CA 1
ATOM 3069 C C . MET A 1 386 ? 33.969 11.328 -8.406 1 43.38 386 MET A C 1
ATOM 3071 O O . MET A 1 386 ? 34.688 10.594 -9.102 1 43.38 386 MET A O 1
ATOM 3075 N N . GLU A 1 387 ? 33.375 12.289 -8.938 1 41.53 387 GLU A N 1
ATOM 3076 C CA . GLU A 1 387 ? 33.656 12.727 -10.305 1 41.53 387 GLU A CA 1
ATOM 3077 C C . GLU A 1 387 ? 34.938 13.602 -10.344 1 41.53 387 GLU A C 1
ATOM 3079 O O . GLU A 1 387 ? 35.719 13.5 -11.281 1 41.53 387 GLU A O 1
ATOM 3084 N N . MET B 1 1 ? 11.414 -59.688 -5.738 1 25.16 1 MET B N 1
ATOM 3085 C CA . MET B 1 1 ? 11.25 -58.594 -6.66 1 25.16 1 MET B CA 1
ATOM 3086 C C . MET B 1 1 ? 11.672 -57.281 -6.004 1 25.16 1 MET B C 1
ATOM 3088 O O . MET B 1 1 ? 11.102 -56.875 -4.984 1 25.16 1 MET B O 1
ATOM 3092 N N . ASN B 1 2 ? 12.977 -56.969 -5.996 1 24.67 2 ASN B N 1
ATOM 3093 C CA . ASN B 1 2 ? 13.781 -55.906 -5.367 1 24.67 2 ASN B CA 1
ATOM 3094 C C . ASN B 1 2 ? 13.305 -54.531 -5.773 1 24.67 2 ASN B C 1
ATOM 3096 O O . ASN B 1 2 ? 13.273 -54.188 -6.961 1 24.67 2 ASN B O 1
ATOM 3100 N N . PHE B 1 3 ? 12.352 -53.969 -5.012 1 26.97 3 PHE B N 1
ATOM 3101 C CA . PHE B 1 3 ? 11.742 -52.656 -5.211 1 26.97 3 PHE B CA 1
ATOM 3102 C C . PHE B 1 3 ? 12.805 -51.562 -5.43 1 26.97 3 PHE B C 1
ATOM 3104 O O . PHE B 1 3 ? 13.656 -51.344 -4.57 1 26.97 3 PHE B O 1
ATOM 3111 N N . GLY B 1 4 ? 13.367 -51.5 -6.645 1 27.42 4 GLY B N 1
ATOM 3112 C CA . GLY B 1 4 ? 14.273 -50.438 -7.078 1 27.42 4 GLY B CA 1
ATOM 3113 C C . GLY B 1 4 ? 13.945 -49.094 -6.488 1 27.42 4 GLY B C 1
ATOM 3114 O O . GLY B 1 4 ? 12.789 -48.656 -6.523 1 27.42 4 GLY B O 1
ATOM 3115 N N . GLY B 1 5 ? 14.641 -48.719 -5.48 1 29.12 5 GLY B N 1
ATOM 3116 C CA . GLY B 1 5 ? 14.57 -47.5 -4.699 1 29.12 5 GLY B CA 1
ATOM 3117 C C . GLY B 1 5 ? 14.352 -46.25 -5.547 1 29.12 5 GLY B C 1
ATOM 3118 O O . GLY B 1 5 ? 14.664 -46.25 -6.738 1 29.12 5 GLY B O 1
ATOM 3119 N N . ALA B 1 6 ? 13.312 -45.625 -5.297 1 33.75 6 ALA B N 1
ATOM 3120 C CA . ALA B 1 6 ? 12.992 -44.312 -5.883 1 33.75 6 ALA B CA 1
ATOM 3121 C C . ALA B 1 6 ? 14.25 -43.5 -6.125 1 33.75 6 ALA B C 1
ATOM 3123 O O . ALA B 1 6 ? 14.992 -43.188 -5.188 1 33.75 6 ALA B O 1
ATOM 3124 N N . ARG B 1 7 ? 14.93 -43.656 -7.188 1 34.38 7 ARG B N 1
ATOM 3125 C CA . ARG B 1 7 ? 16.031 -42.812 -7.648 1 34.38 7 ARG B CA 1
ATOM 3126 C C . ARG B 1 7 ? 15.773 -41.344 -7.301 1 34.38 7 ARG B C 1
ATOM 3128 O O . ARG B 1 7 ? 14.758 -40.781 -7.699 1 34.38 7 ARG B O 1
ATOM 3135 N N . THR B 1 8 ? 16.234 -40.875 -6.238 1 36.16 8 THR B N 1
ATOM 3136 C CA . THR B 1 8 ? 16.297 -39.469 -5.797 1 36.16 8 THR B CA 1
ATOM 3137 C C . THR B 1 8 ? 16.688 -38.562 -6.949 1 36.16 8 THR B C 1
ATOM 3139 O O . THR B 1 8 ? 17.703 -38.812 -7.613 1 36.16 8 THR B O 1
ATOM 3142 N N . ALA B 1 9 ? 15.844 -38.031 -7.75 1 36.34 9 ALA B N 1
ATOM 3143 C CA . ALA B 1 9 ? 16.109 -37.094 -8.828 1 36.34 9 ALA B CA 1
ATOM 3144 C C . ALA B 1 9 ? 17.297 -36.188 -8.484 1 36.34 9 ALA B C 1
ATOM 3146 O O . ALA B 1 9 ? 17.234 -35.406 -7.539 1 36.34 9 ALA B O 1
ATOM 3147 N N . SER B 1 10 ? 18.5 -36.812 -8.273 1 42.94 10 SER B N 1
ATOM 3148 C CA . SER B 1 10 ? 19.766 -36.062 -8.188 1 42.94 10 SER B CA 1
ATOM 3149 C C . SER B 1 10 ? 19.875 -35 -9.273 1 42.94 10 SER B C 1
ATOM 3151 O O . SER B 1 10 ? 19.25 -35.125 -10.336 1 42.94 10 SER B O 1
ATOM 3153 N N . PHE B 1 11 ? 20.109 -33.719 -8.906 1 48.38 11 PHE B N 1
ATOM 3154 C CA . PHE B 1 11 ? 20.5 -32.781 -9.953 1 48.38 11 PHE B CA 1
ATOM 3155 C C . PHE B 1 11 ? 21.266 -33.5 -11.055 1 48.38 11 PHE B C 1
ATOM 3157 O O . PHE B 1 11 ? 22.5 -33.625 -10.977 1 48.38 11 PHE B O 1
ATOM 3164 N N . CYS B 1 12 ? 20.969 -34.781 -11.281 1 42.97 12 CYS B N 1
ATOM 3165 C CA . CYS B 1 12 ? 21.625 -35.531 -12.359 1 42.97 12 CYS B CA 1
ATOM 3166 C C . CYS B 1 12 ? 21.719 -34.656 -13.617 1 42.97 12 CYS B C 1
ATOM 3168 O O . CYS B 1 12 ? 21.844 -35.219 -14.719 1 42.97 12 CYS B O 1
ATOM 3170 N N . ASP B 1 13 ? 21.172 -33.438 -13.586 1 47.81 13 ASP B N 1
ATOM 3171 C CA . ASP B 1 13 ? 20.828 -32.781 -14.852 1 47.81 13 ASP B CA 1
ATOM 3172 C C . ASP B 1 13 ? 22.078 -32.5 -15.68 1 47.81 13 ASP B C 1
ATOM 3174 O O . ASP B 1 13 ? 23.078 -32.031 -15.141 1 47.81 13 ASP B O 1
ATOM 3178 N N . THR B 1 14 ? 22.188 -33.062 -16.766 1 49.88 14 THR B N 1
ATOM 3179 C CA . THR B 1 14 ? 22.906 -32.812 -18.016 1 49.88 14 THR B CA 1
ATOM 3180 C C . THR B 1 14 ? 23.203 -31.344 -18.203 1 49.88 14 THR B C 1
ATOM 3182 O O . THR B 1 14 ? 24.219 -30.969 -18.812 1 49.88 14 THR B O 1
ATOM 3185 N N . LYS B 1 15 ? 22.625 -30.438 -17.406 1 63.59 15 LYS B N 1
ATOM 3186 C CA . LYS B 1 15 ? 22.812 -29.031 -17.781 1 63.59 15 LYS B CA 1
ATOM 3187 C C . LYS B 1 15 ? 23.969 -28.406 -17.016 1 63.59 15 LYS B C 1
ATOM 3189 O O . LYS B 1 15 ? 24.609 -27.469 -17.484 1 63.59 15 LYS B O 1
ATOM 3194 N N . VAL B 1 16 ? 24.406 -29.156 -15.875 1 68.06 16 VAL B N 1
ATOM 3195 C CA . VAL B 1 16 ? 25.562 -28.609 -15.164 1 68.06 16 VAL B CA 1
ATOM 3196 C C . VAL B 1 16 ? 26.828 -28.828 -15.984 1 68.06 16 VAL B C 1
ATOM 3198 O O . VAL B 1 16 ? 27.812 -28.109 -15.82 1 68.06 16 VAL B O 1
ATOM 3201 N N . ASP B 1 17 ? 26.625 -29.734 -16.859 1 72.56 17 ASP B N 1
ATOM 3202 C CA . ASP B 1 17 ? 27.766 -29.984 -17.734 1 72.56 17 ASP B CA 1
ATOM 3203 C C . ASP B 1 17 ? 28.109 -28.75 -18.562 1 72.56 17 ASP B C 1
ATOM 3205 O O . ASP B 1 17 ? 29.266 -28.578 -18.969 1 72.56 17 ASP B O 1
ATOM 3209 N N . ALA B 1 18 ? 27.125 -27.922 -18.703 1 79.25 18 ALA B N 1
ATOM 3210 C CA . ALA B 1 18 ? 27.344 -26.703 -19.469 1 79.25 18 ALA B CA 1
ATOM 3211 C C . ALA B 1 18 ? 28.328 -25.781 -18.766 1 79.25 18 ALA B C 1
ATOM 3213 O O . ALA B 1 18 ? 28.922 -24.891 -19.406 1 79.25 18 ALA B O 1
ATOM 3214 N N . LEU B 1 19 ? 28.578 -26.031 -17.531 1 85.62 19 LEU B N 1
ATOM 3215 C CA . LEU B 1 19 ? 29.5 -25.219 -16.75 1 85.62 19 LEU B CA 1
ATOM 3216 C C . LEU B 1 19 ? 30.922 -25.391 -17.25 1 85.62 19 LEU B C 1
ATOM 3218 O O . LEU B 1 19 ? 31.766 -24.5 -17.078 1 85.62 19 LEU B O 1
ATOM 3222 N N . LYS B 1 20 ? 31.156 -26.516 -17.906 1 81.94 20 LYS B N 1
ATOM 3223 C CA . LYS B 1 20 ? 32.5 -26.797 -18.406 1 81.94 20 LYS B CA 1
ATOM 3224 C C . LYS B 1 20 ? 32.906 -25.781 -19.469 1 81.94 20 LYS B C 1
ATOM 3226 O O . LYS B 1 20 ? 34.094 -25.531 -19.656 1 81.94 20 LYS B O 1
ATOM 3231 N N . ASP B 1 21 ? 31.906 -25.219 -20.094 1 85.44 21 ASP B N 1
ATOM 3232 C CA . ASP B 1 21 ? 32.156 -24.281 -21.172 1 85.44 21 ASP B CA 1
ATOM 3233 C C . ASP B 1 21 ? 32.375 -22.875 -20.641 1 85.44 21 ASP B C 1
ATOM 3235 O O . ASP B 1 21 ? 32.719 -21.953 -21.406 1 85.44 21 ASP B O 1
ATOM 3239 N N . TRP B 1 22 ? 32.188 -22.703 -19.344 1 89.81 22 TRP B N 1
ATOM 3240 C CA . TRP B 1 22 ? 32.406 -21.391 -18.734 1 89.81 22 TRP B CA 1
ATOM 3241 C C . TRP B 1 22 ? 33.906 -21.172 -18.469 1 89.81 22 TRP B C 1
ATOM 3243 O O . TRP B 1 22 ? 34.625 -22.125 -18.219 1 89.81 22 TRP B O 1
ATOM 3253 N N . THR B 1 23 ? 34.312 -19.938 -18.562 1 91.69 23 THR B N 1
ATOM 3254 C CA . THR B 1 23 ? 35.656 -19.594 -18.156 1 91.69 23 THR B CA 1
ATOM 3255 C C . THR B 1 23 ? 35.844 -19.75 -16.641 1 91.69 23 THR B C 1
ATOM 3257 O O . THR B 1 23 ? 34.844 -19.828 -15.906 1 91.69 23 THR B O 1
ATOM 3260 N N . GLU B 1 24 ? 37.062 -19.828 -16.266 1 92.44 24 GLU B N 1
ATOM 3261 C CA . GLU B 1 24 ? 37.375 -19.922 -14.836 1 92.44 24 GLU B CA 1
ATOM 3262 C C . GLU B 1 24 ? 36.781 -18.719 -14.086 1 92.44 24 GLU B C 1
ATOM 3264 O O . GLU B 1 24 ? 36.25 -18.875 -12.984 1 92.44 24 GLU B O 1
ATOM 3269 N N . GLU B 1 25 ? 36.875 -17.594 -14.656 1 91.81 25 GLU B N 1
ATOM 3270 C CA . GLU B 1 25 ? 36.344 -16.391 -14.039 1 91.81 25 GLU B CA 1
ATOM 3271 C C . GLU B 1 25 ? 34.844 -16.469 -13.859 1 91.81 25 GLU B C 1
ATOM 3273 O O . GLU B 1 25 ? 34.312 -16.078 -12.82 1 91.81 25 GLU B O 1
ATOM 3278 N N . GLU B 1 26 ? 34.219 -16.969 -14.852 1 91.81 26 GLU B N 1
ATOM 3279 C CA . GLU B 1 26 ? 32.75 -17.109 -14.805 1 91.81 26 GLU B CA 1
ATOM 3280 C C . GLU B 1 26 ? 32.344 -18.125 -13.734 1 91.81 26 GLU B C 1
ATOM 3282 O O . GLU B 1 26 ? 31.391 -17.891 -13 1 91.81 26 GLU B O 1
ATOM 3287 N N . ARG B 1 27 ? 33.062 -19.188 -13.641 1 92.25 27 ARG B N 1
ATOM 3288 C CA . ARG B 1 27 ? 32.75 -20.234 -12.672 1 92.25 27 ARG B CA 1
ATOM 3289 C C . ARG B 1 27 ? 33 -19.75 -11.25 1 92.25 27 ARG B C 1
ATOM 3291 O O . ARG B 1 27 ? 32.281 -20.125 -10.328 1 92.25 27 ARG B O 1
ATOM 3298 N N . LYS B 1 28 ? 33.906 -18.844 -11.078 1 93.5 28 LYS B N 1
ATOM 3299 C CA . LYS B 1 28 ? 34.25 -18.359 -9.75 1 93.5 28 LYS B CA 1
ATOM 3300 C C . LYS B 1 28 ? 33.344 -17.203 -9.336 1 93.5 28 LYS B C 1
ATOM 3302 O O . LYS B 1 28 ? 33.375 -16.766 -8.188 1 93.5 28 LYS B O 1
ATOM 3307 N N . ASN B 1 29 ? 32.562 -16.719 -10.32 1 93.19 29 ASN B N 1
ATOM 3308 C CA . ASN B 1 29 ? 31.609 -15.641 -10.07 1 93.19 29 ASN B CA 1
ATOM 3309 C C . ASN B 1 29 ? 30.188 -16.047 -10.469 1 93.19 29 ASN B C 1
ATOM 3311 O O . ASN B 1 29 ? 29.547 -15.359 -11.273 1 93.19 29 ASN B O 1
ATOM 3315 N N . LEU B 1 30 ? 29.75 -17.047 -9.812 1 93.5 30 LEU B N 1
ATOM 3316 C CA . LEU B 1 30 ? 28.484 -17.672 -10.156 1 93.5 30 LEU B CA 1
ATOM 3317 C C . LEU B 1 30 ? 27.359 -17.094 -9.305 1 93.5 30 LEU B C 1
ATOM 3319 O O . LEU B 1 30 ? 27.5 -16.953 -8.086 1 93.5 30 LEU B O 1
ATOM 3323 N N . CYS B 1 31 ? 26.25 -16.719 -9.969 1 95.44 31 CYS B N 1
ATOM 3324 C CA . CYS B 1 31 ? 25 -16.359 -9.305 1 95.44 31 CYS B CA 1
ATOM 3325 C C . CYS B 1 31 ? 23.969 -17.484 -9.422 1 95.44 31 CYS B C 1
ATOM 3327 O O . CYS B 1 31 ? 23.875 -18.125 -10.469 1 95.44 31 CYS B O 1
ATOM 3329 N N . ILE B 1 32 ? 23.297 -17.719 -8.344 1 95.12 32 ILE B N 1
ATOM 3330 C CA . ILE B 1 32 ? 22.328 -18.828 -8.352 1 95.12 32 ILE B CA 1
ATOM 3331 C C . ILE B 1 32 ? 21 -18.344 -7.762 1 95.12 32 ILE B C 1
ATOM 3333 O O . ILE B 1 32 ? 20.984 -17.438 -6.93 1 95.12 32 ILE B O 1
ATOM 3337 N N . THR B 1 33 ? 19.922 -18.875 -8.281 1 96.25 33 THR B N 1
ATOM 3338 C CA . THR B 1 33 ? 18.594 -18.703 -7.68 1 96.25 33 THR B CA 1
ATOM 3339 C C . THR B 1 33 ? 17.891 -20.047 -7.574 1 96.25 33 THR B C 1
ATOM 3341 O O . THR B 1 33 ? 18.047 -20.922 -8.438 1 96.25 33 THR B O 1
ATOM 3344 N N . ILE B 1 34 ? 17.203 -20.219 -6.488 1 95.38 34 ILE B N 1
ATOM 3345 C CA . ILE B 1 34 ? 16.406 -21.422 -6.246 1 95.38 34 ILE B CA 1
ATOM 3346 C C . ILE B 1 34 ? 14.969 -21.016 -5.93 1 95.38 34 ILE B C 1
ATOM 3348 O O . ILE B 1 34 ? 14.727 -20.156 -5.082 1 95.38 34 ILE B O 1
ATOM 3352 N N . TRP B 1 35 ? 14.039 -21.594 -6.605 1 94.44 35 TRP B N 1
ATOM 3353 C CA . TRP B 1 35 ? 12.609 -21.359 -6.379 1 94.44 35 TRP B CA 1
ATOM 3354 C C . TRP B 1 35 ? 11.93 -22.625 -5.867 1 94.44 35 TRP B C 1
ATOM 3356 O O . TRP B 1 35 ? 11.922 -23.656 -6.551 1 94.44 35 TRP B O 1
ATOM 3366 N N . VAL B 1 36 ? 11.398 -22.547 -4.672 1 92 36 VAL B N 1
ATOM 3367 C CA . VAL B 1 36 ? 10.695 -23.672 -4.055 1 92 36 VAL B CA 1
ATOM 3368 C C . VAL B 1 36 ? 9.203 -23.375 -3.975 1 92 36 VAL B C 1
ATOM 3370 O O . VAL B 1 36 ? 8.789 -22.438 -3.279 1 92 36 VAL B O 1
ATOM 3373 N N . ASP B 1 37 ? 8.398 -24.094 -4.676 1 86 37 ASP B N 1
ATOM 3374 C CA . ASP B 1 37 ? 6.953 -23.938 -4.594 1 86 37 ASP B CA 1
ATOM 3375 C C . ASP B 1 37 ? 6.312 -25.141 -3.877 1 86 37 ASP B C 1
ATOM 3377 O O . ASP B 1 37 ? 6.969 -25.812 -3.092 1 86 37 ASP B O 1
ATOM 3381 N N . SER B 1 38 ? 5.027 -25.359 -3.967 1 81.88 38 SER B N 1
ATOM 3382 C CA . SER B 1 38 ? 4.305 -26.375 -3.197 1 81.88 38 SER B CA 1
ATOM 3383 C C . SER B 1 38 ? 4.656 -27.781 -3.666 1 81.88 38 SER B C 1
ATOM 3385 O O . SER B 1 38 ? 4.422 -28.75 -2.949 1 81.88 38 SER B O 1
ATOM 3387 N N . LYS B 1 39 ? 5.293 -27.875 -4.848 1 84.88 39 LYS B N 1
ATOM 3388 C CA . LYS B 1 39 ? 5.492 -29.203 -5.395 1 84.88 39 LYS B CA 1
ATOM 3389 C C . LYS B 1 39 ? 6.926 -29.391 -5.883 1 84.88 39 LYS B C 1
ATOM 3391 O O . LYS B 1 39 ? 7.41 -30.516 -5.988 1 84.88 39 LYS B O 1
ATOM 3396 N N . ASN B 1 40 ? 7.531 -28.297 -6.191 1 88.06 40 ASN B N 1
ATOM 3397 C CA . ASN B 1 40 ? 8.797 -28.422 -6.902 1 88.06 40 ASN B CA 1
ATOM 3398 C C . ASN B 1 40 ? 9.812 -27.391 -6.422 1 88.06 40 ASN B C 1
ATOM 3400 O O . ASN B 1 40 ? 9.453 -26.406 -5.789 1 88.06 40 ASN B O 1
ATOM 3404 N N . MET B 1 41 ? 10.969 -27.766 -6.699 1 91.62 41 MET B N 1
ATOM 3405 C CA . MET B 1 41 ? 12.086 -26.828 -6.605 1 91.62 41 MET B CA 1
ATOM 3406 C C . MET B 1 41 ? 12.742 -26.625 -7.969 1 91.62 41 MET B C 1
ATOM 3408 O O . MET B 1 41 ? 12.867 -27.578 -8.75 1 91.62 41 MET B O 1
ATOM 3412 N N . ARG B 1 42 ? 13.109 -25.422 -8.32 1 92.06 42 ARG B N 1
ATOM 3413 C CA . ARG B 1 42 ? 13.781 -25.078 -9.562 1 92.06 42 ARG B CA 1
ATOM 3414 C C . ARG B 1 42 ? 15.047 -24.266 -9.289 1 92.06 42 ARG B C 1
ATOM 3416 O O . ARG B 1 42 ? 15.102 -23.484 -8.328 1 92.06 42 ARG B O 1
ATOM 3423 N N . VAL B 1 43 ? 16.031 -24.484 -10.172 1 92.88 43 VAL B N 1
ATOM 3424 C CA . VAL B 1 43 ? 17.312 -23.828 -9.984 1 92.88 43 VAL B CA 1
ATOM 3425 C C . VAL B 1 43 ? 17.75 -23.172 -11.289 1 92.88 43 VAL B C 1
ATOM 3427 O O . VAL B 1 43 ? 17.562 -23.734 -12.367 1 92.88 43 VAL B O 1
ATOM 3430 N N . ALA B 1 44 ? 18.25 -22 -11.203 1 92.19 44 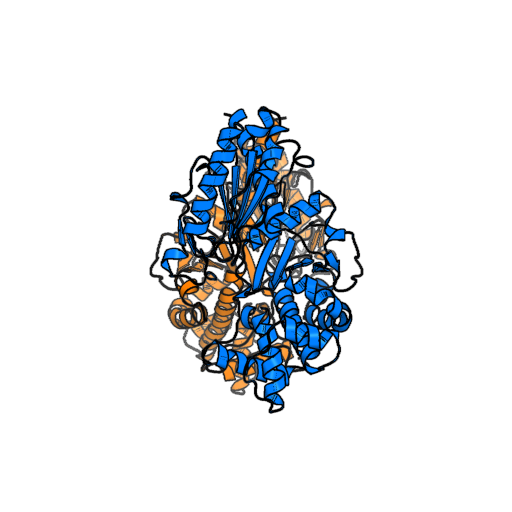ALA B N 1
ATOM 3431 C CA . ALA B 1 44 ? 18.891 -21.312 -12.328 1 92.19 44 ALA B CA 1
ATOM 3432 C C . ALA B 1 44 ? 20.203 -20.672 -11.906 1 92.19 44 ALA B C 1
ATOM 3434 O O . ALA B 1 44 ? 20.359 -20.266 -10.75 1 92.19 44 ALA B O 1
ATOM 3435 N N . LEU B 1 45 ? 21.188 -20.625 -12.797 1 92.94 45 LEU B N 1
ATOM 3436 C CA . LEU B 1 45 ? 22.5 -20.062 -12.508 1 92.94 45 LEU B CA 1
ATOM 3437 C C . LEU B 1 45 ? 23.016 -19.266 -13.695 1 92.94 45 LEU B C 1
ATOM 3439 O O . LEU B 1 45 ? 22.672 -19.547 -14.844 1 92.94 45 LEU B O 1
ATOM 3443 N N . CYS B 1 46 ? 23.797 -18.297 -13.43 1 92.44 46 CYS B N 1
ATOM 3444 C CA . CYS B 1 46 ? 24.453 -17.5 -14.461 1 92.44 46 CYS B CA 1
ATOM 3445 C C . CYS B 1 46 ? 25.734 -16.859 -13.914 1 92.44 46 CYS B C 1
ATOM 3447 O O . CYS B 1 46 ? 25.891 -16.734 -12.703 1 92.44 46 CYS B O 1
ATOM 3449 N N . PRO B 1 47 ? 26.609 -16.547 -14.828 1 91.88 47 PRO B N 1
ATOM 3450 C CA . PRO B 1 47 ? 27.75 -15.742 -14.375 1 91.88 47 PRO B CA 1
ATOM 3451 C C . PRO B 1 47 ? 27.359 -14.305 -14.008 1 91.88 47 PRO B C 1
ATOM 3453 O O . PRO B 1 47 ? 26.344 -13.797 -14.492 1 91.88 47 PRO B O 1
ATOM 3456 N N . THR B 1 48 ? 28.078 -13.695 -13.172 1 90.19 48 THR B N 1
ATOM 3457 C CA . THR B 1 48 ? 27.812 -12.328 -12.742 1 90.19 48 THR B CA 1
ATOM 3458 C C . THR B 1 48 ? 27.891 -11.367 -13.922 1 90.19 48 THR B C 1
ATOM 3460 O O . THR B 1 48 ? 27.078 -10.461 -14.055 1 90.19 48 THR B O 1
ATOM 3463 N N . LYS B 1 49 ? 28.859 -11.633 -14.719 1 82.31 49 LYS B N 1
ATOM 3464 C CA . LYS B 1 49 ? 29.062 -10.766 -15.875 1 82.31 49 LYS B CA 1
ATOM 3465 C C . LYS B 1 49 ? 28.5 -11.414 -17.141 1 82.31 49 LYS B C 1
ATOM 3467 O O . LYS B 1 49 ? 28.625 -12.625 -17.344 1 82.31 49 LYS B O 1
ATOM 3472 N N . GLU B 1 50 ? 27.875 -10.711 -18.016 1 69.69 50 GLU B N 1
ATOM 3473 C CA . GLU B 1 50 ? 27.391 -11.086 -19.344 1 69.69 50 GLU B CA 1
ATOM 3474 C C . GLU B 1 50 ? 26.484 -12.32 -19.266 1 69.69 50 GLU B C 1
ATOM 3476 O O . GLU B 1 50 ? 26.766 -13.336 -19.922 1 69.69 50 GLU B O 1
ATOM 3481 N N . PRO B 1 51 ? 25.406 -12.211 -18.516 1 66.75 51 PRO B N 1
ATOM 3482 C CA . PRO B 1 51 ? 24.578 -13.391 -18.234 1 66.75 51 PRO B CA 1
ATOM 3483 C C . PRO B 1 51 ? 23.812 -13.875 -19.453 1 66.75 51 PRO B C 1
ATOM 3485 O O . PRO B 1 51 ? 23.406 -15.039 -19.516 1 66.75 51 PRO B O 1
ATOM 3488 N N . LYS B 1 52 ? 23.547 -13.062 -20.391 1 65.5 52 LYS B N 1
ATOM 3489 C CA . LYS B 1 52 ? 22.547 -13.336 -21.406 1 65.5 52 LYS B CA 1
ATOM 3490 C C . LYS B 1 52 ? 22.844 -14.648 -22.141 1 65.5 52 LYS B C 1
ATOM 3492 O O . LYS B 1 52 ? 21.938 -15.445 -22.375 1 65.5 52 LYS B O 1
ATOM 3497 N N . LYS B 1 53 ? 24.078 -14.906 -22.359 1 66.12 53 LYS B N 1
ATOM 3498 C CA . LYS B 1 53 ? 24.312 -16.062 -23.203 1 66.12 53 LYS B CA 1
ATOM 3499 C C . LYS B 1 53 ? 24.688 -17.281 -22.375 1 66.12 53 LYS B C 1
ATOM 3501 O O . LYS B 1 53 ? 24.781 -18.406 -22.891 1 66.12 53 LYS B O 1
ATOM 3506 N N . LYS B 1 54 ? 24.516 -17.125 -21.094 1 80.12 54 LYS B N 1
ATOM 3507 C CA . LYS B 1 54 ? 25.109 -18.234 -20.359 1 80.12 54 LYS B CA 1
ATOM 3508 C C . LYS B 1 54 ? 24.234 -18.656 -19.188 1 80.12 54 LYS B C 1
ATOM 3510 O O . LYS B 1 54 ? 24.625 -19.5 -18.375 1 80.12 54 LYS B O 1
ATOM 3515 N N . THR B 1 55 ? 23.031 -18.172 -19.203 1 86.31 55 THR B N 1
ATOM 3516 C CA . THR B 1 55 ? 22.141 -18.562 -18.109 1 86.31 55 THR B CA 1
ATOM 3517 C C . THR B 1 55 ? 21.688 -20 -18.281 1 86.31 55 THR B C 1
ATOM 3519 O O . THR B 1 55 ? 21.328 -20.438 -19.375 1 86.31 55 THR B O 1
ATOM 3522 N N . ILE B 1 56 ? 21.719 -20.781 -17.219 1 86.56 56 ILE B N 1
ATOM 3523 C CA . ILE B 1 56 ? 21.297 -22.172 -17.188 1 86.56 56 ILE B CA 1
ATOM 3524 C C . ILE B 1 56 ? 20.031 -22.312 -16.328 1 86.56 56 ILE B C 1
ATOM 3526 O O . ILE B 1 56 ? 20 -21.859 -15.188 1 86.56 56 ILE B O 1
ATOM 3530 N N . TYR B 1 57 ? 19.031 -22.828 -16.906 1 84.81 57 TYR B N 1
ATOM 3531 C CA . TYR B 1 57 ? 17.828 -23.219 -16.172 1 84.81 57 TYR B CA 1
ATOM 3532 C C . TYR B 1 57 ? 17.781 -24.734 -15.961 1 84.81 57 TYR B C 1
ATOM 3534 O O . TYR B 1 57 ? 17.766 -25.5 -16.938 1 84.81 57 TYR B O 1
ATOM 3542 N N . MET B 1 58 ? 17.703 -25.094 -14.734 1 80.44 58 MET B N 1
ATOM 3543 C CA . MET B 1 58 ? 17.719 -26.531 -14.438 1 80.44 58 MET B CA 1
ATOM 3544 C C . MET B 1 58 ? 16.312 -27.109 -14.438 1 80.44 58 MET B C 1
ATOM 3546 O O . MET B 1 58 ? 15.336 -26.375 -14.383 1 80.44 58 MET B O 1
ATOM 3550 N N . GLN B 1 59 ? 16.266 -28.406 -14.555 1 76.44 59 GLN B N 1
ATOM 3551 C CA . GLN B 1 59 ? 14.984 -29.109 -14.523 1 76.44 59 GLN B CA 1
ATOM 3552 C C . GLN B 1 59 ? 14.328 -29 -13.148 1 76.44 59 GLN B C 1
ATOM 3554 O O . GLN B 1 59 ? 15.016 -28.938 -12.125 1 76.44 59 GLN B O 1
ATOM 3559 N N . LYS B 1 60 ? 13.07 -29.047 -13.172 1 85.62 60 LYS B N 1
ATOM 3560 C CA . LYS B 1 60 ? 12.336 -29 -11.914 1 85.62 60 LYS B CA 1
ATOM 3561 C C . LYS B 1 60 ? 12.508 -30.297 -11.125 1 85.62 60 LYS B C 1
ATOM 3563 O O . LYS B 1 60 ? 12.539 -31.375 -11.703 1 85.62 60 LYS B O 1
ATOM 3568 N N . ILE B 1 61 ? 12.648 -30.188 -9.875 1 88.56 61 ILE B N 1
ATOM 3569 C CA . ILE B 1 61 ? 12.789 -31.312 -8.953 1 88.56 61 ILE B CA 1
ATOM 3570 C C . ILE B 1 61 ? 11.609 -31.344 -7.992 1 88.56 61 ILE B C 1
ATOM 3572 O O . ILE B 1 61 ? 11.273 -30.328 -7.367 1 88.56 61 ILE B O 1
ATOM 3576 N N . ARG B 1 62 ? 11.031 -32.5 -7.879 1 90.31 62 ARG B N 1
ATOM 3577 C CA . ARG B 1 62 ? 9.914 -32.656 -6.953 1 90.31 62 ARG B CA 1
ATOM 3578 C C . ARG B 1 62 ? 10.391 -32.594 -5.508 1 90.31 62 ARG B C 1
ATOM 3580 O O . ARG B 1 62 ? 11.344 -33.281 -5.137 1 90.31 62 ARG B O 1
ATOM 3587 N N . VAL B 1 63 ? 9.797 -31.75 -4.746 1 91.19 63 VAL B N 1
ATOM 3588 C CA . VAL B 1 63 ? 10.078 -31.641 -3.32 1 91.19 63 VAL B CA 1
ATOM 3589 C C . VAL B 1 63 ? 8.766 -31.562 -2.539 1 91.19 63 VAL B C 1
ATOM 3591 O O . VAL B 1 63 ? 7.797 -30.953 -3 1 91.19 63 VAL B O 1
ATOM 3594 N N . SER B 1 64 ? 8.711 -32.219 -1.328 1 91.06 64 SER B N 1
ATOM 3595 C CA . SER B 1 64 ? 7.477 -32.25 -0.546 1 91.06 64 SER B CA 1
ATOM 3596 C C . SER B 1 64 ? 7.754 -31.953 0.926 1 91.06 64 SER B C 1
ATOM 3598 O O . SER B 1 64 ? 6.832 -31.922 1.744 1 91.06 64 SER B O 1
ATOM 3600 N N . LYS B 1 65 ? 8.938 -31.797 1.261 1 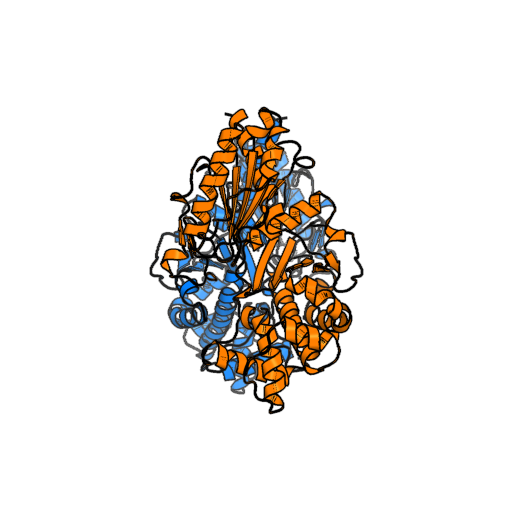92.5 65 LYS B N 1
ATOM 3601 C CA . LYS B 1 65 ? 9.344 -31.453 2.621 1 92.5 65 LYS B CA 1
ATOM 3602 C C . LYS B 1 65 ? 10.734 -30.828 2.639 1 92.5 65 LYS B C 1
ATOM 3604 O O . LYS B 1 65 ? 11.445 -30.859 1.636 1 92.5 65 LYS B O 1
ATOM 3609 N N . ALA B 1 66 ? 11.141 -30.297 3.771 1 91.62 66 ALA B N 1
ATOM 3610 C CA . ALA B 1 66 ? 12.398 -29.562 3.928 1 91.62 66 ALA B CA 1
ATOM 3611 C C . ALA B 1 66 ? 13.594 -30.438 3.609 1 91.62 66 ALA B C 1
ATOM 3613 O O . ALA B 1 66 ? 14.547 -30 2.955 1 91.62 66 ALA B O 1
ATOM 3614 N N . ASP B 1 67 ? 13.523 -31.656 3.975 1 90.62 67 ASP B N 1
ATOM 3615 C CA . ASP B 1 67 ? 14.633 -32.594 3.758 1 90.62 67 ASP B CA 1
ATOM 3616 C C . ASP B 1 67 ? 14.867 -32.812 2.266 1 90.62 67 ASP B C 1
ATOM 3618 O O . ASP B 1 67 ? 16 -33.031 1.833 1 90.62 67 ASP B O 1
ATOM 3622 N N . ASP B 1 68 ? 13.766 -32.844 1.511 1 90.38 68 ASP B N 1
ATOM 3623 C CA . ASP B 1 68 ? 13.891 -33 0.063 1 90.38 68 ASP B CA 1
ATOM 3624 C C . ASP B 1 68 ? 14.727 -31.859 -0.526 1 90.38 68 ASP B C 1
ATOM 3626 O O . ASP B 1 68 ? 15.562 -32.094 -1.404 1 90.38 68 ASP B O 1
ATOM 3630 N N . VAL B 1 69 ? 14.508 -30.734 -0.017 1 89.56 69 VAL B N 1
ATOM 3631 C CA . VAL B 1 69 ? 15.203 -29.547 -0.514 1 89.56 69 VAL B CA 1
ATOM 3632 C C . VAL B 1 69 ? 16.688 -29.641 -0.17 1 89.56 69 VAL B C 1
ATOM 3634 O O . VAL B 1 69 ? 17.547 -29.469 -1.043 1 89.56 69 VAL B O 1
ATOM 3637 N N . THR B 1 70 ? 17.031 -29.922 1.029 1 87.44 70 THR B N 1
ATOM 3638 C CA . THR B 1 70 ? 18.406 -29.953 1.517 1 87.44 70 THR B CA 1
ATOM 3639 C C . THR B 1 70 ? 19.203 -31.062 0.842 1 87.44 70 THR B C 1
ATOM 3641 O O . THR B 1 70 ? 20.391 -30.906 0.551 1 87.44 70 THR B O 1
ATOM 3644 N N . ASN B 1 71 ? 18.547 -32.188 0.647 1 86.94 71 ASN B N 1
ATOM 3645 C CA . ASN B 1 71 ? 19.203 -33.312 0.004 1 86.94 71 ASN B CA 1
ATOM 3646 C C . ASN B 1 71 ? 19.641 -32.969 -1.421 1 86.94 71 ASN B C 1
ATOM 3648 O O . ASN B 1 71 ? 20.641 -33.5 -1.915 1 86.94 71 ASN B O 1
ATOM 3652 N N . ASN B 1 72 ? 18.922 -32.188 -1.994 1 87.75 72 ASN B N 1
ATOM 3653 C CA . ASN B 1 72 ? 19.234 -31.797 -3.367 1 87.75 72 ASN B CA 1
ATOM 3654 C C . ASN B 1 72 ? 20.406 -30.812 -3.42 1 87.75 72 ASN B C 1
ATOM 3656 O O . ASN B 1 72 ? 21.031 -30.656 -4.461 1 87.75 72 ASN B O 1
ATOM 3660 N N . PHE B 1 73 ? 20.734 -30.172 -2.354 1 90.38 73 PHE B N 1
ATOM 3661 C CA . PHE B 1 73 ? 21.844 -29.234 -2.326 1 90.38 73 PHE B CA 1
ATOM 3662 C C . PHE B 1 73 ? 23.172 -29.953 -2.41 1 90.38 73 PHE B C 1
ATOM 3664 O O . PHE B 1 73 ? 24.141 -29.422 -2.975 1 90.38 73 PHE B O 1
ATOM 3671 N N . ASP B 1 74 ? 23.234 -31.141 -1.92 1 85.31 74 ASP B N 1
ATOM 3672 C CA . ASP B 1 74 ? 24.484 -31.891 -1.952 1 85.31 74 ASP B CA 1
ATOM 3673 C C . ASP B 1 74 ? 24.906 -32.188 -3.389 1 85.31 74 ASP B C 1
ATOM 3675 O O . ASP B 1 74 ? 26.094 -32.031 -3.732 1 85.31 74 ASP B O 1
ATOM 3679 N N . SER B 1 75 ? 23.906 -32.594 -4.125 1 81.88 75 SER B N 1
ATOM 3680 C CA . SER B 1 75 ? 24.203 -32.844 -5.531 1 81.88 75 SER B CA 1
ATOM 3681 C C . SER B 1 75 ? 24.703 -31.609 -6.246 1 81.88 75 SER B C 1
ATOM 3683 O O . SER B 1 75 ? 25.641 -31.672 -7.047 1 81.88 75 SER B O 1
ATOM 3685 N N . LEU B 1 76 ? 24.125 -30.562 -5.984 1 86.38 76 LEU B N 1
ATOM 3686 C CA . LEU B 1 76 ? 24.516 -29.297 -6.594 1 86.38 76 LEU B CA 1
ATOM 3687 C C . LEU B 1 76 ? 25.906 -28.875 -6.148 1 86.38 76 LEU B C 1
ATOM 3689 O O . LEU B 1 76 ? 26.719 -28.438 -6.969 1 86.38 76 LEU B O 1
ATOM 3693 N N . ARG B 1 77 ? 26.156 -29.016 -4.949 1 90.25 77 ARG B N 1
ATOM 3694 C CA . ARG B 1 77 ? 27.453 -28.672 -4.375 1 90.25 77 ARG B CA 1
ATOM 3695 C C . ARG B 1 77 ? 28.562 -29.516 -4.98 1 90.25 77 ARG B C 1
ATOM 3697 O O . ARG B 1 77 ? 29.641 -29 -5.293 1 90.25 77 ARG B O 1
ATOM 3704 N N . ASN B 1 78 ? 28.281 -30.75 -5.121 1 87 78 ASN B N 1
ATOM 3705 C CA . ASN B 1 78 ? 29.266 -31.656 -5.727 1 87 78 ASN B CA 1
ATOM 3706 C C . ASN B 1 78 ? 29.578 -31.25 -7.164 1 87 78 ASN B C 1
ATOM 3708 O O . ASN B 1 78 ? 30.734 -31.281 -7.578 1 87 78 ASN B O 1
ATOM 3712 N N . ALA B 1 79 ? 28.547 -30.938 -7.812 1 84.12 79 ALA B N 1
ATOM 3713 C CA . ALA B 1 79 ? 28.734 -30.484 -9.188 1 84.12 79 ALA B CA 1
ATOM 3714 C C . ALA B 1 79 ? 29.578 -29.203 -9.242 1 84.12 79 ALA B C 1
ATOM 3716 O O . ALA B 1 79 ? 30.453 -29.062 -10.094 1 84.12 79 ALA B O 1
ATOM 3717 N N . PHE B 1 80 ? 29.312 -28.297 -8.391 1 90.88 80 PHE B N 1
ATOM 3718 C CA . PHE B 1 80 ? 30.047 -27.031 -8.352 1 90.88 80 PHE B CA 1
ATOM 3719 C C . PHE B 1 80 ? 31.5 -27.266 -7.992 1 90.88 80 PHE B C 1
ATOM 3721 O O . PHE B 1 80 ? 32.406 -26.672 -8.586 1 90.88 80 PHE B O 1
ATOM 3728 N N . ALA B 1 81 ? 31.703 -28.156 -7.074 1 89.75 81 ALA B N 1
ATOM 3729 C CA . ALA B 1 81 ? 33.062 -28.5 -6.676 1 89.75 81 ALA B CA 1
ATOM 3730 C C . ALA B 1 81 ? 33.844 -29.141 -7.828 1 89.75 81 ALA B C 1
ATOM 3732 O O . ALA B 1 81 ? 35 -28.828 -8.047 1 89.75 81 ALA B O 1
ATOM 3733 N N . ALA B 1 82 ? 33.188 -29.969 -8.547 1 88.12 82 ALA B N 1
ATOM 3734 C CA . ALA B 1 82 ? 33.812 -30.688 -9.648 1 88.12 82 ALA B CA 1
ATOM 3735 C C . ALA B 1 82 ? 34.25 -29.734 -10.758 1 88.12 82 ALA B C 1
ATOM 3737 O O . ALA B 1 82 ? 35.219 -29.984 -11.445 1 88.12 82 ALA B O 1
ATOM 3738 N N . HIS B 1 83 ? 33.594 -28.641 -10.906 1 90.25 83 HIS B N 1
ATOM 3739 C CA . HIS B 1 83 ? 33.906 -27.703 -11.992 1 90.25 83 HIS B CA 1
ATOM 3740 C C . HIS B 1 83 ? 34.562 -26.438 -11.461 1 90.25 83 HIS B C 1
ATOM 3742 O O . HIS B 1 83 ? 34.75 -25.484 -12.211 1 90.25 83 HIS B O 1
ATOM 3748 N N . GLY B 1 84 ? 34.812 -26.438 -10.148 1 91.75 84 GLY B N 1
ATOM 3749 C CA . GLY B 1 84 ? 35.5 -25.297 -9.555 1 91.75 84 GLY B CA 1
ATOM 3750 C C . GLY B 1 84 ? 34.625 -24.047 -9.516 1 91.75 84 GLY B C 1
ATOM 3751 O O . GLY B 1 84 ? 35.125 -22.938 -9.773 1 91.75 84 GLY B O 1
ATOM 3752 N N . CYS B 1 85 ? 33.375 -24.234 -9.281 1 92.81 85 CYS B N 1
ATOM 3753 C CA . CYS B 1 85 ? 32.469 -23.094 -9.25 1 92.81 85 CYS B CA 1
ATOM 3754 C C . CYS B 1 85 ? 32.375 -22.5 -7.852 1 92.81 85 CYS B C 1
ATOM 3756 O O . CYS B 1 85 ? 32.469 -23.234 -6.859 1 92.81 85 CYS B O 1
ATOM 3758 N N . GLN B 1 86 ? 32.219 -21.203 -7.785 1 94.75 86 GLN B N 1
ATOM 3759 C CA . GLN B 1 86 ? 31.984 -20.484 -6.535 1 94.75 86 GLN B CA 1
ATOM 3760 C C . GLN B 1 86 ? 30.781 -19.562 -6.641 1 94.75 86 GLN B C 1
ATOM 3762 O O . GLN B 1 86 ? 30.688 -18.734 -7.551 1 94.75 86 GLN B O 1
ATOM 3767 N N . VAL B 1 87 ? 29.906 -19.719 -5.688 1 95.62 87 VAL B N 1
ATOM 3768 C CA . VAL B 1 87 ? 28.719 -18.875 -5.652 1 95.62 87 VAL B CA 1
ATOM 3769 C C . VAL B 1 87 ? 29.047 -17.547 -5 1 95.62 87 VAL B C 1
ATOM 3771 O O . VAL B 1 87 ? 29.547 -17.5 -3.873 1 95.62 87 VAL B O 1
ATOM 3774 N N . VAL B 1 88 ? 28.734 -16.469 -5.684 1 95.5 88 VAL B N 1
ATOM 3775 C CA . VAL B 1 88 ? 29.047 -15.148 -5.129 1 95.5 88 VAL B CA 1
ATOM 3776 C C . VAL B 1 88 ? 27.781 -14.531 -4.543 1 95.5 88 VAL B C 1
ATOM 3778 O O . VAL B 1 88 ? 27.844 -13.648 -3.684 1 95.5 88 VAL B O 1
ATOM 3781 N N . PHE B 1 89 ? 26.656 -14.969 -5.059 1 96.25 89 PHE B N 1
ATOM 3782 C CA . PHE B 1 89 ? 25.391 -14.531 -4.473 1 96.25 89 PHE B CA 1
ATOM 3783 C C . PHE B 1 89 ? 24.281 -15.539 -4.766 1 96.25 89 PHE B C 1
ATOM 3785 O O . PHE B 1 89 ? 24.203 -16.078 -5.875 1 96.25 89 PHE B O 1
ATOM 3792 N N . ALA B 1 90 ? 23.469 -15.75 -3.793 1 96.88 90 ALA B N 1
ATOM 3793 C CA . ALA B 1 90 ? 22.391 -16.719 -3.93 1 96.88 90 ALA B CA 1
ATOM 3794 C C . ALA B 1 90 ? 21.047 -16.125 -3.496 1 96.88 90 ALA B C 1
ATOM 3796 O O . ALA B 1 90 ? 20.984 -15.391 -2.504 1 96.88 90 ALA B O 1
ATOM 3797 N N . THR B 1 91 ? 20.047 -16.344 -4.258 1 96.38 91 THR B N 1
ATOM 3798 C CA . THR B 1 91 ? 18.688 -16.031 -3.84 1 96.38 91 THR B CA 1
ATOM 3799 C C . THR B 1 91 ? 17.828 -17.281 -3.77 1 96.38 91 THR B C 1
ATOM 3801 O O . THR B 1 91 ? 18.078 -18.25 -4.488 1 96.38 91 THR B O 1
ATOM 3804 N N . MET B 1 92 ? 16.922 -17.281 -2.904 1 95.81 92 MET B N 1
ATOM 3805 C CA . MET B 1 92 ? 15.945 -18.359 -2.791 1 95.81 92 MET B CA 1
ATOM 3806 C C . MET B 1 92 ? 14.547 -17.812 -2.539 1 95.81 92 MET B C 1
ATOM 3808 O O . MET B 1 92 ? 14.375 -16.859 -1.76 1 95.81 92 MET B O 1
ATOM 3812 N N . SER B 1 93 ? 13.602 -18.281 -3.262 1 95.25 93 SER B N 1
ATOM 3813 C CA . SER B 1 93 ? 12.219 -17.828 -3.111 1 95.25 93 SER B CA 1
ATOM 3814 C C . SER B 1 93 ? 11.289 -18.984 -2.781 1 95.25 93 SER B C 1
ATOM 3816 O O . SER B 1 93 ? 11.562 -20.125 -3.164 1 95.25 93 SER B O 1
ATOM 3818 N N . PHE B 1 94 ? 10.25 -18.703 -2.049 1 92.38 94 PHE B N 1
ATOM 3819 C CA . PHE B 1 94 ? 9.359 -19.719 -1.503 1 92.38 94 PHE B CA 1
ATOM 3820 C C . PHE B 1 94 ? 7.902 -19.312 -1.668 1 92.38 94 PHE B C 1
ATOM 3822 O O . PHE B 1 94 ? 7.582 -18.125 -1.688 1 92.38 94 PHE B O 1
ATOM 3829 N N . ALA B 1 95 ? 7.07 -20.375 -1.704 1 84.44 95 ALA B N 1
ATOM 3830 C CA . ALA B 1 95 ? 5.637 -20.125 -1.575 1 84.44 95 ALA B CA 1
ATOM 3831 C C . ALA B 1 95 ? 5.266 -19.781 -0.135 1 84.44 95 ALA B C 1
ATOM 3833 O O . ALA B 1 95 ? 5.727 -20.438 0.805 1 84.44 95 ALA B O 1
ATOM 3834 N N . GLY B 1 96 ? 4.629 -18.656 0.114 1 76.38 96 GLY B N 1
ATOM 3835 C CA . GLY B 1 96 ? 4.188 -18.281 1.449 1 76.38 96 GLY B CA 1
ATOM 3836 C C . GLY B 1 96 ? 5.031 -17.188 2.074 1 76.38 96 GLY B C 1
ATOM 3837 O O . GLY B 1 96 ? 5.996 -16.719 1.466 1 76.38 96 GLY B O 1
ATOM 3838 N N . PRO B 1 97 ? 4.742 -16.906 3.299 1 77.44 97 PRO B N 1
ATOM 3839 C CA . PRO B 1 97 ? 5.469 -15.844 4 1 77.44 97 PRO B CA 1
ATOM 3840 C C . PRO B 1 97 ? 6.875 -16.266 4.414 1 77.44 97 PRO B C 1
ATOM 3842 O O . PRO B 1 97 ? 7.082 -17.406 4.836 1 77.44 97 PRO B O 1
ATOM 3845 N N . VAL B 1 98 ? 7.812 -15.406 4.277 1 87.06 98 VAL B N 1
ATOM 3846 C CA . VAL B 1 98 ? 9.211 -15.68 4.598 1 87.06 98 VAL B CA 1
ATOM 3847 C C . VAL B 1 98 ? 9.625 -14.867 5.824 1 87.06 98 VAL B C 1
ATOM 3849 O O . VAL B 1 98 ? 9.461 -13.641 5.848 1 87.06 98 VAL B O 1
ATOM 3852 N N . SER B 1 99 ? 10.109 -15.539 6.824 1 84.31 99 SER B N 1
ATOM 3853 C CA . SER B 1 99 ? 10.656 -14.906 8.023 1 84.31 99 SER B CA 1
ATOM 3854 C C . SER B 1 99 ? 12.148 -14.617 7.863 1 84.31 99 SER B C 1
ATOM 3856 O O . SER B 1 99 ? 12.773 -15.078 6.91 1 84.31 99 SER B O 1
ATOM 3858 N N . PRO B 1 100 ? 12.703 -13.859 8.773 1 81.12 100 PRO B N 1
ATOM 3859 C CA . PRO B 1 100 ? 14.125 -13.523 8.688 1 81.12 100 PRO B CA 1
ATOM 3860 C C . PRO B 1 100 ? 15.023 -14.75 8.797 1 81.12 100 PRO B C 1
ATOM 3862 O O . PRO B 1 100 ? 16.094 -14.797 8.172 1 81.12 100 PRO B O 1
ATOM 3865 N N . ASP B 1 101 ? 14.539 -15.727 9.547 1 89.88 101 ASP B N 1
ATOM 3866 C CA . ASP B 1 101 ? 15.477 -16.812 9.828 1 89.88 101 ASP B CA 1
ATOM 3867 C C . ASP B 1 101 ? 14.969 -18.141 9.297 1 89.88 101 ASP B C 1
ATOM 3869 O O . ASP B 1 101 ? 15.695 -19.125 9.273 1 89.88 101 ASP B O 1
ATOM 3873 N N . HIS B 1 102 ? 13.734 -18.141 8.914 1 92 102 HIS B N 1
ATOM 3874 C CA . HIS B 1 102 ? 13.172 -19.391 8.445 1 92 102 HIS B CA 1
ATOM 3875 C C . HIS B 1 102 ? 11.969 -19.156 7.535 1 92 102 HIS B C 1
ATOM 3877 O O . HIS B 1 102 ? 11.523 -18.016 7.371 1 92 102 HIS B O 1
ATOM 3883 N N . VAL B 1 103 ? 11.547 -20.219 6.891 1 91.75 103 VAL B N 1
ATOM 3884 C CA . VAL B 1 103 ? 10.305 -20.219 6.129 1 91.75 103 VAL B CA 1
ATOM 3885 C C . VAL B 1 103 ? 9.508 -21.484 6.438 1 91.75 103 VAL B C 1
ATOM 3887 O O . VAL B 1 103 ? 10.086 -22.531 6.723 1 91.75 103 VAL B O 1
ATOM 3890 N N . VAL B 1 104 ? 8.258 -21.344 6.535 1 87.75 104 VAL B N 1
ATOM 3891 C CA . VAL B 1 104 ? 7.336 -22.469 6.629 1 87.75 104 VAL B CA 1
ATOM 3892 C C . VAL B 1 104 ? 6.57 -22.625 5.316 1 87.75 104 VAL B C 1
ATOM 3894 O O . VAL B 1 104 ? 5.766 -21.766 4.953 1 87.75 104 VAL B O 1
ATOM 3897 N N . VAL B 1 105 ? 6.824 -23.672 4.641 1 86.75 105 VAL B N 1
ATOM 3898 C CA . VAL B 1 105 ? 6.086 -23.938 3.412 1 86.75 105 VAL B CA 1
ATOM 3899 C C . VAL B 1 105 ? 4.773 -24.656 3.742 1 86.75 105 VAL B C 1
ATOM 3901 O O . VAL B 1 105 ? 4.746 -25.875 3.887 1 86.75 105 VAL B O 1
ATOM 3904 N N . THR B 1 106 ? 3.721 -23.922 3.729 1 76.25 106 THR B N 1
ATOM 3905 C CA . THR B 1 106 ? 2.463 -24.359 4.328 1 76.25 106 THR B CA 1
ATOM 3906 C C . THR B 1 106 ? 1.755 -25.375 3.422 1 76.25 106 THR B C 1
ATOM 3908 O O . THR B 1 106 ? 0.987 -26.203 3.898 1 76.25 106 THR B O 1
ATOM 3911 N N . ASN B 1 107 ? 2.061 -25.391 2.186 1 78.12 107 ASN B N 1
ATOM 3912 C CA . ASN B 1 107 ? 1.294 -26.203 1.248 1 78.12 107 ASN B CA 1
ATOM 3913 C C . ASN B 1 107 ? 1.84 -27.625 1.164 1 78.12 107 ASN B C 1
ATOM 3915 O O . ASN B 1 107 ? 1.24 -28.484 0.52 1 78.12 107 ASN B O 1
ATOM 3919 N N . TRP B 1 108 ? 2.963 -27.891 1.769 1 85.5 108 TRP B N 1
ATOM 3920 C CA . TRP B 1 108 ? 3.5 -29.25 1.774 1 85.5 108 TRP B CA 1
ATOM 3921 C C . TRP B 1 108 ? 2.67 -30.156 2.674 1 85.5 108 TRP B C 1
ATOM 3923 O O . TRP B 1 108 ? 2.32 -29.781 3.795 1 85.5 108 TRP B O 1
ATOM 3933 N N . LYS B 1 109 ? 2.289 -31.266 2.068 1 84 109 LYS B N 1
ATOM 3934 C CA . LYS B 1 109 ? 1.505 -32.25 2.816 1 84 109 LYS B CA 1
ATOM 3935 C C . LYS B 1 109 ? 2.406 -33.156 3.658 1 84 109 LYS B C 1
ATOM 3937 O O . LYS B 1 109 ? 2.568 -34.312 3.354 1 84 109 LYS B O 1
ATOM 3942 N N . CYS B 1 110 ? 3.041 -32.656 4.625 1 88.81 110 CYS B N 1
ATOM 3943 C CA . CYS B 1 110 ? 3.92 -33.375 5.551 1 88.81 110 CYS B CA 1
ATOM 3944 C C . CYS B 1 110 ? 3.744 -32.844 6.973 1 88.81 110 CYS B C 1
ATOM 3946 O O . CYS B 1 110 ? 2.852 -32.031 7.234 1 88.81 110 CYS B O 1
ATOM 3948 N N . GLU B 1 111 ? 4.5 -33.406 7.84 1 87.75 111 GLU B N 1
ATOM 3949 C CA . GLU B 1 111 ? 4.426 -32.969 9.227 1 87.75 111 GLU B CA 1
ATOM 3950 C C . GLU B 1 111 ? 4.875 -31.5 9.352 1 87.75 111 GLU B C 1
ATOM 3952 O O . GLU B 1 111 ? 5.719 -31.047 8.578 1 87.75 111 GLU B O 1
ATOM 3957 N N . ALA B 1 112 ? 4.285 -30.812 10.312 1 85.25 112 ALA B N 1
ATOM 3958 C CA . ALA B 1 112 ? 4.535 -29.391 10.5 1 85.25 112 ALA B CA 1
ATOM 3959 C C . ALA B 1 112 ? 6.027 -29.094 10.594 1 85.25 112 ALA B C 1
ATOM 3961 O O . ALA B 1 112 ? 6.52 -28.141 9.992 1 85.25 112 ALA B O 1
ATOM 3962 N N . ARG B 1 113 ? 6.738 -29.922 11.367 1 85.75 113 ARG B N 1
ATOM 3963 C CA . ARG B 1 113 ? 8.164 -29.703 11.586 1 85.75 113 ARG B CA 1
ATOM 3964 C C . ARG B 1 113 ? 8.945 -29.891 10.289 1 85.75 113 ARG B C 1
ATOM 3966 O O . ARG B 1 113 ? 10.039 -29.344 10.133 1 85.75 113 ARG B O 1
ATOM 3973 N N . GLU B 1 114 ? 8.359 -30.641 9.352 1 91.12 114 GLU B N 1
ATOM 3974 C CA . GLU B 1 114 ? 9.023 -30.969 8.094 1 91.12 114 GLU B CA 1
ATOM 3975 C C . GLU B 1 114 ? 8.781 -29.875 7.051 1 91.12 114 GLU B C 1
ATOM 3977 O O . GLU B 1 114 ? 9.359 -29.906 5.961 1 91.12 114 GLU B O 1
ATOM 3982 N N . ARG B 1 115 ? 8.008 -28.938 7.438 1 91.31 115 ARG B N 1
ATOM 3983 C CA . ARG B 1 115 ? 7.66 -27.859 6.508 1 91.31 115 ARG B CA 1
ATOM 3984 C C . ARG B 1 115 ? 8.578 -26.656 6.684 1 91.31 115 ARG B C 1
ATOM 3986 O O . ARG B 1 115 ? 8.5 -25.688 5.922 1 91.31 115 ARG B O 1
ATOM 3993 N N . VAL B 1 116 ? 9.469 -26.766 7.656 1 92.5 116 VAL B N 1
ATOM 3994 C CA . VAL B 1 116 ? 10.25 -25.578 8.031 1 92.5 116 VAL B CA 1
ATOM 3995 C C . VAL B 1 116 ? 11.664 -25.703 7.449 1 92.5 116 VAL B C 1
ATOM 3997 O O . VAL B 1 116 ? 12.336 -26.719 7.629 1 92.5 116 VAL B O 1
ATOM 4000 N N . ILE B 1 117 ? 12.102 -24.75 6.777 1 92.06 117 ILE B N 1
ATOM 4001 C CA . ILE B 1 117 ? 13.492 -24.609 6.34 1 92.06 117 ILE B CA 1
ATOM 4002 C C . ILE B 1 117 ? 14.164 -23.484 7.133 1 92.06 117 ILE B C 1
ATOM 4004 O O . ILE B 1 117 ? 13.773 -22.328 7.031 1 92.06 117 ILE B O 1
ATOM 4008 N N . HIS B 1 118 ? 15.102 -23.828 7.871 1 93.25 118 HIS B N 1
ATOM 4009 C CA . HIS B 1 118 ? 15.883 -22.844 8.609 1 93.25 118 HIS B CA 1
ATOM 4010 C C . HIS B 1 118 ? 17.062 -22.344 7.781 1 93.25 118 HIS B C 1
ATOM 4012 O O . HIS B 1 118 ? 17.906 -23.125 7.348 1 93.25 118 HIS B O 1
ATOM 4018 N N . PHE B 1 119 ? 17.219 -21.094 7.668 1 93.06 119 PHE B N 1
ATOM 4019 C CA . PHE B 1 119 ? 18.203 -20.5 6.77 1 93.06 119 PHE B CA 1
ATOM 4020 C C . PHE B 1 119 ? 19.609 -20.703 7.309 1 93.06 119 PHE B C 1
ATOM 4022 O O . PHE B 1 119 ? 20.578 -20.766 6.543 1 93.06 119 PHE B O 1
ATOM 4029 N N . THR B 1 120 ? 19.75 -20.828 8.617 1 90.81 120 THR B N 1
ATOM 4030 C CA . THR B 1 120 ? 21.047 -21.016 9.25 1 90.81 120 THR B CA 1
ATOM 4031 C C . THR B 1 120 ? 21.625 -22.391 8.93 1 90.81 120 THR B C 1
ATOM 4033 O O . THR B 1 120 ? 22.828 -22.609 9.078 1 90.81 120 THR B O 1
ATOM 4036 N N . THR B 1 121 ? 20.797 -23.281 8.492 1 90.62 121 THR B N 1
ATOM 4037 C CA . THR B 1 121 ? 21.25 -24.641 8.242 1 90.62 121 THR B CA 1
ATOM 4038 C C . THR B 1 121 ? 21.641 -24.812 6.781 1 90.62 121 THR B C 1
ATOM 4040 O O . THR B 1 121 ? 22.156 -25.875 6.395 1 90.62 121 THR B O 1
ATOM 4043 N N . LEU B 1 122 ? 21.391 -23.891 6.004 1 93.69 122 LEU B N 1
ATOM 4044 C CA . LEU B 1 122 ? 21.734 -23.984 4.586 1 93.69 122 LEU B CA 1
ATOM 4045 C C . LEU B 1 122 ? 23.234 -23.938 4.383 1 93.69 122 LEU B C 1
ATOM 4047 O O . LEU B 1 122 ? 23.953 -23.25 5.113 1 93.69 122 LEU B O 1
ATOM 4051 N N . PRO B 1 123 ? 23.703 -24.672 3.445 1 94.31 123 PRO B N 1
ATOM 4052 C CA . PRO B 1 123 ? 25.156 -24.734 3.256 1 94.31 123 PRO B CA 1
ATOM 4053 C C . PRO B 1 123 ? 25.75 -23.406 2.836 1 94.31 123 PRO B C 1
ATOM 4055 O O . PRO B 1 123 ? 25.312 -22.797 1.856 1 94.31 123 PRO B O 1
ATOM 4058 N N . PHE B 1 124 ? 26.875 -23.016 3.33 1 93 124 PHE B N 1
ATOM 4059 C CA . PHE B 1 124 ? 27.469 -21.703 3.158 1 93 124 PHE B CA 1
ATOM 4060 C C . PHE B 1 124 ? 28.125 -21.562 1.783 1 93 124 PHE B C 1
ATOM 4062 O O . PHE B 1 124 ? 28.312 -20.453 1.281 1 93 124 PHE B O 1
ATOM 4069 N N . ASP B 1 125 ? 28.547 -22.703 1.27 1 93.56 125 ASP B N 1
ATOM 4070 C CA . ASP B 1 125 ? 29.172 -22.641 -0.048 1 93.56 125 ASP B CA 1
ATOM 4071 C C . ASP B 1 125 ? 28.141 -22.359 -1.134 1 93.56 125 ASP B C 1
ATOM 4073 O O . ASP B 1 125 ? 28.469 -21.828 -2.195 1 93.56 125 ASP B O 1
ATOM 4077 N N . LEU B 1 126 ? 26.875 -22.672 -0.876 1 93.69 126 LEU B N 1
ATOM 4078 C CA . LEU B 1 126 ? 25.781 -22.391 -1.804 1 93.69 126 LEU B CA 1
ATOM 4079 C C . LEU B 1 126 ? 25.109 -21.062 -1.44 1 93.69 126 LEU B C 1
ATOM 4081 O O . LEU B 1 126 ? 24.688 -20.312 -2.324 1 93.69 126 LEU B O 1
ATOM 4085 N N . PHE B 1 127 ? 24.984 -20.875 -0.107 1 95.19 127 PHE B N 1
ATOM 4086 C CA . PHE B 1 127 ? 24.344 -19.688 0.428 1 95.19 127 PHE B CA 1
ATOM 4087 C C . PHE B 1 127 ? 25.266 -18.938 1.371 1 95.19 127 PHE B C 1
ATOM 4089 O O . PHE B 1 127 ? 25.109 -18.984 2.592 1 95.19 127 PHE B O 1
ATOM 4096 N N . PRO B 1 128 ? 26.125 -18.188 0.767 1 92.62 128 PRO B N 1
ATOM 4097 C CA . PRO B 1 128 ? 27.047 -17.469 1.637 1 92.62 128 PRO B CA 1
ATOM 4098 C C . PRO B 1 128 ? 26.344 -16.484 2.574 1 92.62 128 PRO B C 1
ATOM 4100 O O . PRO B 1 128 ? 25.375 -15.828 2.172 1 92.62 128 PRO B O 1
ATOM 4103 N N . LEU B 1 129 ? 26.656 -16.328 3.85 1 87.38 129 LEU B N 1
ATOM 4104 C CA . LEU B 1 129 ? 25.953 -15.625 4.926 1 87.38 129 LEU B CA 1
ATOM 4105 C C . LEU B 1 129 ? 25.703 -14.172 4.547 1 87.38 129 LEU B C 1
ATOM 4107 O O . LEU B 1 129 ? 24.594 -13.656 4.758 1 87.38 129 LEU B O 1
ATOM 4111 N N . ASP B 1 130 ? 26.594 -13.422 3.93 1 86.69 130 ASP B N 1
ATOM 4112 C CA . ASP B 1 130 ? 26.406 -12 3.66 1 86.69 130 ASP B CA 1
ATOM 4113 C C . ASP B 1 130 ? 26.094 -11.758 2.186 1 86.69 130 ASP B C 1
ATOM 4115 O O . ASP B 1 130 ? 26.094 -10.617 1.726 1 86.69 130 ASP B O 1
ATOM 4119 N N . ARG B 1 131 ? 25.75 -12.852 1.547 1 93.5 131 ARG B N 1
ATOM 4120 C CA . ARG B 1 131 ? 25.516 -12.758 0.111 1 93.5 131 ARG B CA 1
ATOM 4121 C C . ARG B 1 131 ? 24.391 -13.703 -0.312 1 93.5 131 ARG B C 1
ATOM 4123 O O . ARG B 1 131 ? 24.547 -14.469 -1.268 1 93.5 131 ARG B O 1
ATOM 4130 N N . ARG B 1 132 ? 23.344 -13.641 0.449 1 94.81 132 ARG B N 1
ATOM 4131 C CA . ARG B 1 132 ? 22.156 -14.438 0.207 1 94.81 132 ARG B CA 1
ATOM 4132 C C . ARG B 1 132 ? 20.891 -13.633 0.493 1 94.81 132 ARG B C 1
ATOM 4134 O O . ARG B 1 132 ? 20.906 -12.711 1.31 1 94.81 132 ARG B O 1
ATOM 4141 N N . LYS B 1 133 ? 19.859 -13.906 -0.18 1 93.25 133 LYS B N 1
ATOM 4142 C CA . LYS B 1 133 ? 18.562 -13.273 0.045 1 93.25 133 LYS B CA 1
ATOM 4143 C C . LYS B 1 133 ? 17.422 -14.281 -0.106 1 93.25 133 LYS B C 1
ATOM 4145 O O . LYS B 1 133 ? 17.375 -15.023 -1.085 1 93.25 133 LYS B O 1
ATOM 4150 N N . PHE B 1 134 ? 16.594 -14.32 0.87 1 93.94 134 PHE B N 1
ATOM 4151 C CA . PHE B 1 134 ? 15.398 -15.156 0.866 1 93.94 134 PHE B CA 1
ATOM 4152 C C . PHE B 1 134 ? 14.148 -14.297 0.708 1 93.94 134 PHE B C 1
ATOM 4154 O O . PHE B 1 134 ? 14.047 -13.219 1.296 1 93.94 134 PHE B O 1
ATOM 4161 N N . MET B 1 135 ? 13.227 -14.711 -0.133 1 92.06 135 MET B N 1
ATOM 4162 C CA . MET B 1 135 ? 12.055 -13.883 -0.385 1 92.06 135 MET B CA 1
ATOM 4163 C C . MET B 1 135 ? 10.852 -14.742 -0.766 1 92.06 135 MET B C 1
ATOM 4165 O O . MET B 1 135 ? 11 -15.93 -1.053 1 92.06 135 MET B O 1
ATOM 4169 N N . ASN B 1 136 ? 9.703 -14.188 -0.699 1 91.12 136 ASN B N 1
ATOM 4170 C CA . ASN B 1 136 ? 8.492 -14.805 -1.218 1 91.12 136 ASN B CA 1
ATOM 4171 C C . ASN B 1 136 ? 8.523 -14.922 -2.738 1 91.12 136 ASN B C 1
ATOM 4173 O O . ASN B 1 136 ? 9.086 -14.055 -3.418 1 91.12 136 ASN B O 1
ATOM 4177 N N . ASP B 1 137 ? 7.871 -15.938 -3.248 1 91.44 137 ASP B N 1
ATOM 4178 C CA . ASP B 1 137 ? 7.926 -16.234 -4.676 1 91.44 137 ASP B CA 1
ATOM 4179 C C . ASP B 1 137 ? 7.309 -15.102 -5.492 1 91.44 137 ASP B C 1
ATOM 4181 O O . ASP B 1 137 ? 7.738 -14.828 -6.617 1 91.44 137 ASP B O 1
ATOM 4185 N N . LEU B 1 138 ? 6.305 -14.438 -4.961 1 93.75 138 LEU B N 1
ATOM 4186 C CA . LEU B 1 138 ? 5.73 -13.336 -5.715 1 93.75 138 LEU B CA 1
ATOM 4187 C C . LEU B 1 138 ? 6.68 -12.141 -5.742 1 93.75 138 LEU B C 1
ATOM 4189 O O . LEU B 1 138 ? 6.73 -11.398 -6.727 1 93.75 138 LEU B O 1
ATOM 4193 N N . GLU B 1 139 ? 7.348 -11.93 -4.629 1 93 139 GLU B N 1
ATOM 4194 C CA . GLU B 1 139 ? 8.406 -10.93 -4.656 1 93 139 GLU B CA 1
ATOM 4195 C C . GLU B 1 139 ? 9.43 -11.227 -5.746 1 93 139 GLU B C 1
ATOM 4197 O O . GLU B 1 139 ? 9.789 -10.344 -6.527 1 93 139 GLU B O 1
ATOM 4202 N N . ALA B 1 140 ? 9.883 -12.445 -5.805 1 94.88 140 ALA B N 1
ATOM 4203 C CA . ALA B 1 140 ? 10.82 -12.859 -6.844 1 94.88 140 ALA B CA 1
ATOM 4204 C C . ALA B 1 140 ? 10.219 -12.672 -8.234 1 94.88 140 ALA B C 1
ATOM 4206 O O . ALA B 1 140 ? 10.898 -12.203 -9.148 1 94.88 140 ALA B O 1
ATOM 4207 N N . ALA B 1 141 ? 9.016 -13.055 -8.344 1 95.25 141 ALA B N 1
ATOM 4208 C CA . ALA B 1 141 ? 8.336 -12.906 -9.625 1 95.25 141 ALA B CA 1
ATOM 4209 C C . ALA B 1 141 ? 8.25 -11.438 -10.039 1 95.25 141 ALA B C 1
ATOM 4211 O O . ALA B 1 141 ? 8.383 -11.109 -11.219 1 95.25 141 ALA B O 1
ATOM 4212 N N . SER B 1 142 ? 7.992 -10.562 -9.117 1 96.44 142 SER B N 1
ATOM 4213 C CA . SER B 1 142 ? 7.941 -9.133 -9.406 1 96.44 142 SER B CA 1
ATOM 4214 C C . SER B 1 142 ? 9.289 -8.617 -9.898 1 96.44 142 SER B C 1
ATOM 4216 O O . SER B 1 142 ? 9.344 -7.781 -10.797 1 96.44 142 SER B O 1
ATOM 4218 N N . TYR B 1 143 ? 10.352 -9.094 -9.305 1 94.12 143 TYR B N 1
ATOM 4219 C CA . TYR B 1 143 ? 11.672 -8.766 -9.828 1 94.12 143 TYR B CA 1
ATOM 4220 C C . TYR B 1 143 ? 11.852 -9.328 -11.234 1 94.12 143 TYR B C 1
ATOM 4222 O O . TYR B 1 143 ? 12.57 -8.75 -12.055 1 94.12 143 TYR B O 1
ATOM 4230 N N . GLY B 1 144 ? 11.219 -10.484 -11.469 1 95 144 GLY B N 1
ATOM 4231 C CA . GLY B 1 144 ? 11.203 -11.008 -12.82 1 95 144 GLY B CA 1
ATOM 4232 C C . GLY B 1 144 ? 10.578 -10.055 -13.82 1 95 144 GLY B C 1
ATOM 4233 O O . GLY B 1 144 ? 11.07 -9.906 -14.945 1 95 144 GLY B O 1
ATOM 4234 N N . ILE B 1 145 ? 9.531 -9.453 -13.43 1 95.88 145 ILE B N 1
ATOM 4235 C CA . ILE B 1 145 ? 8.875 -8.461 -14.281 1 95.88 145 ILE B CA 1
ATOM 4236 C C . ILE B 1 145 ? 9.844 -7.305 -14.555 1 95.88 145 ILE B C 1
ATOM 4238 O O . ILE B 1 145 ? 9.953 -6.836 -15.688 1 95.88 145 ILE B O 1
ATOM 4242 N N . ILE B 1 146 ? 10.523 -6.84 -13.531 1 93.81 146 ILE B N 1
ATOM 4243 C CA . ILE B 1 146 ? 11.531 -5.793 -13.688 1 93.81 146 ILE B CA 1
ATOM 4244 C C . ILE B 1 146 ? 12.586 -6.238 -14.695 1 93.81 146 ILE B C 1
ATOM 4246 O O . ILE B 1 146 ? 12.938 -5.488 -15.609 1 93.81 146 ILE B O 1
ATOM 4250 N N . ALA B 1 147 ? 13.047 -7.488 -14.57 1 91.62 147 ALA B N 1
ATOM 4251 C CA . ALA B 1 147 ? 14.07 -8.031 -15.461 1 91.62 147 ALA B CA 1
ATOM 4252 C C . ALA B 1 147 ? 13.586 -8.062 -16.906 1 91.62 147 ALA B C 1
ATOM 4254 O O . ALA B 1 147 ? 14.32 -7.688 -17.828 1 91.62 147 ALA B O 1
ATOM 4255 N N . HIS B 1 148 ? 12.406 -8.492 -17.094 1 92.62 148 HIS B N 1
ATOM 4256 C CA . HIS B 1 148 ? 11.844 -8.57 -18.438 1 92.62 148 HIS B CA 1
ATOM 4257 C C . HIS B 1 148 ? 11.633 -7.18 -19.031 1 92.62 148 HIS B C 1
ATOM 4259 O O . HIS B 1 148 ? 11.75 -6.988 -20.234 1 92.62 148 HIS B O 1
ATOM 4265 N N . ASN B 1 149 ? 11.234 -6.262 -18.172 1 92.19 149 ASN B N 1
ATOM 4266 C CA . ASN B 1 149 ? 11.125 -4.883 -18.625 1 92.19 149 ASN B CA 1
ATOM 4267 C C . ASN B 1 149 ? 12.461 -4.363 -19.172 1 92.19 149 ASN B C 1
ATOM 4269 O O . ASN B 1 149 ? 12.508 -3.742 -20.234 1 92.19 149 ASN B O 1
ATOM 4273 N N . LEU B 1 150 ? 13.523 -4.586 -18.453 1 88.44 150 LEU B N 1
ATOM 4274 C CA . LEU B 1 150 ? 14.852 -4.133 -18.844 1 88.44 150 LEU B CA 1
ATOM 4275 C C . LEU B 1 150 ? 15.289 -4.777 -20.156 1 88.44 150 LEU B C 1
ATOM 4277 O O . LEU B 1 150 ? 16.047 -4.176 -20.922 1 88.44 150 LEU B O 1
ATOM 4281 N N . ARG B 1 151 ? 14.734 -5.961 -20.438 1 87.94 151 ARG B N 1
ATOM 4282 C CA . ARG B 1 151 ? 15.039 -6.664 -21.672 1 87.94 151 ARG B CA 1
ATOM 4283 C C . ARG B 1 151 ? 14.016 -6.344 -22.766 1 87.94 151 ARG B C 1
ATOM 4285 O O . ARG B 1 151 ? 14.055 -6.922 -23.844 1 87.94 151 ARG B O 1
ATOM 4292 N N . GLN B 1 152 ? 13.055 -5.547 -22.469 1 90.94 152 GLN B N 1
ATOM 4293 C CA . GLN B 1 152 ? 12.016 -5.105 -23.391 1 90.94 152 GLN B CA 1
ATOM 4294 C C . GLN B 1 152 ? 11.188 -6.285 -23.906 1 90.94 152 GLN B C 1
ATOM 4296 O O . GLN B 1 152 ? 10.797 -6.316 -25.062 1 90.94 152 GLN B O 1
ATOM 4301 N N . SER B 1 153 ? 10.93 -7.227 -22.984 1 91.75 153 SER B N 1
ATOM 4302 C CA . SER B 1 153 ? 10.234 -8.438 -23.406 1 91.75 153 SER B CA 1
ATOM 4303 C C . SER B 1 153 ? 8.844 -8.523 -22.797 1 91.75 153 SER B C 1
ATOM 4305 O O . SER B 1 153 ? 8.109 -9.484 -23.016 1 91.75 153 SER B O 1
ATOM 4307 N N . LEU B 1 154 ? 8.398 -7.555 -22.047 1 93.56 154 LEU B N 1
ATOM 4308 C CA . LEU B 1 154 ? 7.113 -7.59 -21.359 1 93.56 154 LEU B CA 1
ATOM 4309 C C . LEU B 1 154 ? 5.965 -7.719 -22.344 1 93.56 154 LEU B C 1
ATOM 4311 O O . LEU B 1 154 ? 5.004 -8.453 -22.109 1 93.56 154 LEU B O 1
ATOM 4315 N N . PRO B 1 155 ? 6.098 -7.074 -23.547 1 92.44 155 PRO B N 1
ATOM 4316 C CA . PRO B 1 155 ? 4.969 -7.141 -24.484 1 92.44 155 PRO B CA 1
ATOM 4317 C C . PRO B 1 155 ? 4.719 -8.555 -25.016 1 92.44 155 PRO B C 1
ATOM 4319 O O . PRO B 1 155 ? 3.629 -8.852 -25.5 1 92.44 155 PRO B O 1
ATOM 4322 N N . SER B 1 156 ? 5.746 -9.375 -24.922 1 92.75 156 SER B N 1
ATOM 4323 C CA . SER B 1 156 ? 5.582 -10.75 -25.375 1 92.75 156 SER B CA 1
ATOM 4324 C C . SER B 1 156 ? 4.906 -11.609 -24.312 1 92.75 156 SER B C 1
ATOM 4326 O O . SER B 1 156 ? 4.453 -12.719 -24.594 1 92.75 156 SER B O 1
ATOM 4328 N N . ILE B 1 157 ? 4.785 -11.125 -23.109 1 95.06 157 ILE B N 1
ATOM 4329 C CA . ILE B 1 157 ? 4.309 -11.914 -21.984 1 95.06 157 ILE B CA 1
ATOM 4330 C C . ILE B 1 157 ? 2.947 -11.406 -21.531 1 95.06 157 ILE B C 1
ATOM 4332 O O . ILE B 1 157 ? 2.115 -12.18 -21.047 1 95.06 157 ILE B O 1
ATOM 4336 N N . PHE B 1 158 ? 2.746 -10.094 -21.688 1 95.75 158 PHE B N 1
ATOM 4337 C CA . PHE B 1 158 ? 1.55 -9.453 -21.156 1 95.75 158 PHE B CA 1
ATOM 4338 C C . PHE B 1 158 ? 0.731 -8.812 -22.266 1 95.75 158 PHE B C 1
ATOM 4340 O O . PHE B 1 158 ? 1.286 -8.359 -23.266 1 95.75 158 PHE B O 1
ATOM 4347 N N . VAL B 1 159 ? -0.543 -8.789 -22.062 1 93.94 159 VAL B N 1
ATOM 4348 C CA . VAL B 1 159 ? -1.456 -8.062 -22.938 1 93.94 159 VAL B CA 1
ATOM 4349 C C . VAL B 1 159 ? -2.416 -7.219 -22.109 1 93.94 159 VAL B C 1
ATOM 4351 O O . VAL B 1 159 ? -2.752 -7.59 -20.984 1 93.94 159 VAL B O 1
ATOM 4354 N N . PRO B 1 160 ? -2.801 -6.074 -22.594 1 94.81 160 PRO B N 1
ATOM 4355 C CA . PRO B 1 160 ? -3.795 -5.293 -21.859 1 94.81 160 PRO B CA 1
ATOM 4356 C C . PRO B 1 160 ? -5.152 -5.992 -21.766 1 94.81 160 PRO B C 1
ATOM 4358 O O . PRO B 1 160 ? -5.602 -6.594 -22.75 1 94.81 160 PRO B O 1
ATOM 4361 N N . LEU B 1 161 ? -5.738 -6.035 -20.609 1 96 161 LEU B N 1
ATOM 4362 C CA . LEU B 1 161 ? -7.062 -6.613 -20.438 1 96 161 LEU B CA 1
ATOM 4363 C C . LEU B 1 161 ? -8.109 -5.84 -21.234 1 96 161 LEU B C 1
ATOM 4365 O O . LEU B 1 161 ? -9.055 -6.426 -21.766 1 96 161 LEU B O 1
ATOM 4369 N N . TRP B 1 162 ? -7.953 -4.539 -21.328 1 93.5 162 TRP B N 1
ATOM 4370 C CA . TRP B 1 162 ? -8.688 -3.648 -22.219 1 93.5 162 TRP B CA 1
ATOM 4371 C C . TRP B 1 162 ? -7.797 -2.502 -22.703 1 93.5 162 TRP B C 1
ATOM 4373 O O . TRP B 1 162 ? -6.746 -2.242 -22.109 1 93.5 162 TRP B O 1
ATOM 4383 N N . VAL B 1 163 ? -8.18 -1.899 -23.766 1 83.94 163 VAL B N 1
ATOM 4384 C CA . VAL B 1 163 ? -7.363 -0.842 -24.359 1 83.94 163 VAL B CA 1
ATOM 4385 C C . VAL B 1 163 ? -7.672 0.488 -23.672 1 83.94 163 VAL B C 1
ATOM 4387 O O . VAL B 1 163 ? -8.836 0.807 -23.406 1 83.94 163 VAL B O 1
ATOM 4390 N N . THR B 1 164 ? -6.582 1.126 -23.234 1 78.44 164 THR B N 1
ATOM 4391 C CA . THR B 1 164 ? -6.715 2.475 -22.703 1 78.44 164 THR B CA 1
ATOM 4392 C C . THR B 1 164 ? -6.25 3.514 -23.719 1 78.44 164 THR B C 1
ATOM 4394 O O . THR B 1 164 ? -5.523 3.188 -24.656 1 78.44 164 THR B O 1
ATOM 4397 N N . PRO B 1 165 ? -6.734 4.691 -23.594 1 66.94 165 PRO B N 1
ATOM 4398 C CA . PRO B 1 165 ? -6.316 5.746 -24.516 1 66.94 165 PRO B CA 1
ATOM 4399 C C . PRO B 1 165 ? -4.805 5.965 -24.516 1 66.94 165 PRO B C 1
ATOM 4401 O O . PRO B 1 165 ? -4.246 6.41 -25.531 1 66.94 165 PRO B O 1
ATOM 4404 N N . THR B 1 166 ? -4.18 5.758 -23.484 1 61.84 166 THR B N 1
ATOM 4405 C CA . THR B 1 166 ? -2.744 5.996 -23.359 1 61.84 166 THR B CA 1
ATOM 4406 C C . THR B 1 166 ? -1.952 4.758 -23.766 1 61.84 166 THR B C 1
ATOM 4408 O O . THR B 1 166 ? -0.789 4.605 -23.375 1 61.84 166 THR B O 1
ATOM 4411 N N . CYS B 1 167 ? -2.402 4.02 -24.641 1 60.66 167 CYS B N 1
ATOM 4412 C CA . CYS B 1 167 ? -1.818 2.709 -24.906 1 60.66 167 CYS B CA 1
ATOM 4413 C C . CYS B 1 167 ? -0.349 2.832 -25.281 1 60.66 167 CYS B C 1
ATOM 4415 O O . CYS B 1 167 ? -0.015 2.908 -26.469 1 60.66 167 CYS B O 1
ATOM 4417 N N . ALA B 1 168 ? 0.485 3.318 -24.422 1 63.81 168 ALA B N 1
ATOM 4418 C CA . ALA B 1 168 ? 1.942 3.367 -24.516 1 63.81 168 ALA B CA 1
ATOM 4419 C C . ALA B 1 168 ? 2.553 1.992 -24.25 1 63.81 168 ALA B C 1
ATOM 4421 O O . ALA B 1 168 ? 1.897 1.105 -23.703 1 63.81 168 ALA B O 1
ATOM 4422 N N . PRO B 1 169 ? 3.705 1.792 -24.906 1 78.19 169 PRO B N 1
ATOM 4423 C CA . PRO B 1 169 ? 4.422 0.56 -24.578 1 78.19 169 PRO B CA 1
ATOM 4424 C C . PRO B 1 169 ? 4.508 0.316 -23.062 1 78.19 169 PRO B C 1
ATOM 4426 O O . PRO B 1 169 ? 4.516 1.269 -22.281 1 78.19 169 PRO B O 1
ATOM 4429 N N . ILE B 1 170 ? 4.387 -0.94 -22.719 1 85.94 170 ILE B N 1
ATOM 4430 C CA . ILE B 1 170 ? 4.488 -1.295 -21.312 1 85.94 170 ILE B CA 1
ATOM 4431 C C . ILE B 1 170 ? 5.785 -0.735 -20.734 1 85.94 170 ILE B C 1
ATOM 4433 O O . ILE B 1 170 ? 6.867 -0.969 -21.281 1 85.94 170 ILE B O 1
ATOM 4437 N N . SER B 1 171 ? 5.656 0.178 -19.812 1 82.88 171 SER B N 1
ATOM 4438 C CA . SER B 1 171 ? 6.789 0.748 -19.094 1 82.88 171 SER B CA 1
ATOM 4439 C C . SER B 1 171 ? 6.57 0.686 -17.578 1 82.88 171 SER B C 1
ATOM 4441 O O . SER B 1 171 ? 5.441 0.812 -17.109 1 82.88 171 SER B O 1
ATOM 4443 N N . LEU B 1 172 ? 7.684 0.44 -16.891 1 89.19 172 LEU B N 1
ATOM 4444 C CA . LEU B 1 172 ? 7.57 0.365 -15.445 1 89.19 172 LEU B CA 1
ATOM 4445 C C . LEU B 1 172 ? 7.84 1.724 -14.805 1 89.19 172 LEU B C 1
ATOM 4447 O O . LEU B 1 172 ? 8.281 1.798 -13.656 1 89.19 172 LEU B O 1
ATOM 4451 N N . GLU B 1 173 ? 7.66 2.764 -15.602 1 83.75 173 GLU B N 1
ATOM 4452 C CA . GLU B 1 173 ? 7.691 4.086 -14.977 1 83.75 173 GLU B CA 1
ATOM 4453 C C . GLU B 1 173 ? 6.57 4.242 -13.961 1 83.75 173 GLU B C 1
ATOM 4455 O O . GLU B 1 173 ? 5.422 3.895 -14.234 1 83.75 173 GLU B O 1
ATOM 4460 N N . GLY B 1 174 ? 6.957 4.719 -12.789 1 86.12 174 GLY B N 1
ATOM 4461 C CA . GLY B 1 174 ? 5.977 4.777 -11.719 1 86.12 174 GLY B CA 1
ATOM 4462 C C . GLY B 1 174 ? 5.852 3.477 -10.953 1 86.12 174 GLY B C 1
ATOM 4463 O O . GLY B 1 174 ? 6.82 2.721 -10.836 1 86.12 174 GLY B O 1
ATOM 4464 N N . SER B 1 175 ? 4.75 3.293 -10.367 1 91.75 175 SER B N 1
ATOM 4465 C CA . SER B 1 175 ? 4.543 2.113 -9.531 1 91.75 175 SER B CA 1
ATOM 4466 C C . SER B 1 175 ? 3.58 1.132 -10.188 1 91.75 175 SER B C 1
ATOM 4468 O O . SER B 1 175 ? 2.76 1.521 -11.023 1 91.75 175 SER B O 1
ATOM 4470 N N . SER B 1 176 ? 3.742 -0.121 -9.875 1 96.12 176 SER B N 1
ATOM 4471 C CA . SER B 1 176 ? 2.891 -1.186 -10.398 1 96.12 176 SER B CA 1
ATOM 4472 C C . SER B 1 176 ? 2.389 -2.092 -9.273 1 96.12 176 SER B C 1
ATOM 4474 O O . SER B 1 176 ? 3.117 -2.367 -8.32 1 96.12 176 SER B O 1
ATOM 4476 N N . LEU B 1 177 ? 1.156 -2.482 -9.453 1 97.38 177 LEU B N 1
ATOM 4477 C CA . LEU B 1 177 ? 0.596 -3.543 -8.617 1 97.38 177 LEU B CA 1
ATOM 4478 C C . LEU B 1 177 ? 0.685 -4.891 -9.328 1 97.38 177 LEU B C 1
ATOM 4480 O O . LEU B 1 177 ? 0.352 -5 -10.508 1 97.38 177 LEU B O 1
ATOM 4484 N N . VAL B 1 178 ? 1.222 -5.898 -8.641 1 98 178 VAL B N 1
ATOM 4485 C CA . VAL B 1 178 ? 1.269 -7.258 -9.18 1 98 178 VAL B CA 1
ATOM 4486 C C . VAL B 1 178 ? 0.337 -8.164 -8.375 1 98 178 VAL B C 1
ATOM 4488 O O . VAL B 1 178 ? 0.465 -8.266 -7.152 1 98 178 VAL B O 1
ATOM 4491 N N . LEU B 1 179 ? -0.607 -8.75 -9.039 1 98.19 179 LEU B N 1
ATOM 4492 C CA . LEU B 1 179 ? -1.554 -9.688 -8.445 1 98.19 179 LEU B CA 1
ATOM 4493 C C . LEU B 1 179 ? -1.314 -11.102 -8.961 1 98.19 179 LEU B C 1
ATOM 4495 O O . LEU B 1 179 ? -1.157 -11.305 -10.172 1 98.19 179 LEU B O 1
ATOM 4499 N N . SER B 1 180 ? -1.223 -12.008 -8.078 1 96.44 180 SER B N 1
ATOM 4500 C CA . SER B 1 180 ? -1.042 -13.398 -8.461 1 96.44 180 SER B CA 1
ATOM 4501 C C . SER B 1 180 ? -2.213 -14.258 -7.992 1 96.44 180 SER B C 1
ATOM 4503 O O . SER B 1 180 ? -2.438 -14.414 -6.789 1 96.44 180 SER B O 1
ATOM 4505 N N . ILE B 1 181 ? -2.934 -14.852 -8.953 1 96.19 181 ILE B N 1
ATOM 4506 C CA . ILE B 1 181 ? -4.07 -15.719 -8.656 1 96.19 181 ILE B CA 1
ATOM 4507 C C . ILE B 1 181 ? -3.607 -17.172 -8.586 1 96.19 181 ILE B C 1
ATOM 4509 O O . ILE B 1 181 ? -3.154 -17.734 -9.586 1 96.19 181 ILE B O 1
ATOM 4513 N N . GLY B 1 182 ? -3.654 -17.781 -7.465 1 91.38 182 GLY B N 1
ATOM 4514 C CA . GLY B 1 182 ? -3.277 -19.172 -7.25 1 91.38 182 GLY B CA 1
ATOM 4515 C C . GLY B 1 182 ? -4.016 -19.812 -6.094 1 91.38 182 GLY B C 1
ATOM 4516 O O . GLY B 1 182 ? -5.203 -19.562 -5.883 1 91.38 182 GLY B O 1
ATOM 4517 N N . SER B 1 183 ? -3.254 -20.75 -5.406 1 87.81 183 SER B N 1
ATOM 4518 C CA . SER B 1 183 ? -3.844 -21.312 -4.191 1 87.81 183 SER B CA 1
ATOM 4519 C C . SER B 1 183 ? -4.262 -20.203 -3.23 1 87.81 183 SER B C 1
ATOM 4521 O O . SER B 1 183 ? -5.238 -20.344 -2.49 1 87.81 183 SER B O 1
ATOM 4523 N N . GLY B 1 184 ? -3.537 -19.203 -3.25 1 90.38 184 GLY B N 1
ATOM 4524 C CA . GLY B 1 184 ? -3.883 -17.969 -2.562 1 90.38 184 GLY B CA 1
ATOM 4525 C C . GLY B 1 184 ? -3.988 -16.766 -3.494 1 90.38 184 GLY B C 1
ATOM 4526 O O . GLY B 1 184 ? -4.195 -16.938 -4.699 1 90.38 184 GLY B O 1
ATOM 4527 N N . PHE B 1 185 ? -4.059 -15.648 -2.975 1 95 185 PHE B N 1
ATOM 4528 C CA . PHE B 1 185 ? -4.117 -14.391 -3.713 1 95 185 PHE B CA 1
ATOM 4529 C C . PHE B 1 185 ? -2.971 -13.477 -3.303 1 95 185 PHE B C 1
ATOM 4531 O O . PHE B 1 185 ? -3.107 -12.68 -2.369 1 95 185 PHE B O 1
ATOM 4538 N N . GLY B 1 186 ? -1.888 -13.578 -4.039 1 94.31 186 GLY B N 1
ATOM 4539 C CA . GLY B 1 186 ? -0.683 -12.828 -3.723 1 94.31 186 GLY B CA 1
ATOM 4540 C C . GLY B 1 186 ? -0.693 -11.414 -4.285 1 94.31 186 GLY B C 1
ATOM 4541 O O . GLY B 1 186 ? -1.223 -11.18 -5.371 1 94.31 186 GLY B O 1
ATOM 4542 N N . THR B 1 187 ? -0.068 -10.555 -3.545 1 96.25 187 THR B N 1
ATOM 4543 C CA . THR B 1 187 ? 0.049 -9.164 -3.977 1 96.25 187 THR B CA 1
ATOM 4544 C C . THR B 1 187 ? 1.456 -8.633 -3.719 1 96.25 187 THR B C 1
ATOM 4546 O O . THR B 1 187 ? 2.127 -9.07 -2.781 1 96.25 187 THR B O 1
ATOM 4549 N N . SER B 1 188 ? 1.945 -7.797 -4.539 1 95.5 188 SER B N 1
ATOM 4550 C CA . SER B 1 188 ? 3.211 -7.09 -4.367 1 95.5 188 SER B CA 1
ATOM 4551 C C . SER B 1 188 ? 3.223 -5.781 -5.145 1 95.5 188 SER B C 1
ATOM 4553 O O . SER B 1 188 ? 2.383 -5.562 -6.02 1 95.5 188 SER B O 1
ATOM 4555 N N . TYR B 1 189 ? 4.094 -4.902 -4.812 1 94.56 189 TYR B N 1
ATOM 4556 C CA . TYR B 1 189 ? 4.238 -3.625 -5.496 1 94.56 189 TYR B CA 1
ATOM 4557 C C . TYR B 1 189 ? 5.633 -3.48 -6.094 1 94.56 189 TYR B C 1
ATOM 4559 O O . TYR B 1 189 ? 6.625 -3.861 -5.469 1 94.56 189 TYR B O 1
ATOM 4567 N N . ILE B 1 190 ? 5.703 -3.029 -7.285 1 93.62 190 ILE B N 1
ATOM 4568 C CA . ILE B 1 190 ? 6.941 -2.549 -7.891 1 93.62 190 ILE B CA 1
ATOM 4569 C C . ILE B 1 190 ? 6.988 -1.023 -7.832 1 93.62 190 ILE B C 1
ATOM 4571 O O . ILE B 1 190 ? 6.074 -0.35 -8.32 1 93.62 190 ILE B O 1
ATOM 4575 N N . CYS B 1 191 ? 7.934 -0.479 -7.207 1 87.56 191 CYS B N 1
ATOM 4576 C CA . CYS B 1 191 ? 7.973 0.974 -7.078 1 87.56 191 CYS B CA 1
ATOM 4577 C C . CYS B 1 191 ? 9.391 1.502 -7.285 1 87.56 191 CYS B C 1
ATOM 4579 O O . CYS B 1 191 ? 10.344 0.729 -7.309 1 87.56 191 CYS B O 1
ATOM 4581 N N . ARG B 1 192 ? 9.414 2.801 -7.648 1 76.5 192 ARG B N 1
ATOM 4582 C CA . ARG B 1 192 ? 10.688 3.506 -7.75 1 76.5 192 ARG B CA 1
ATOM 4583 C C . ARG B 1 192 ? 10.953 4.355 -6.512 1 76.5 192 ARG B C 1
ATOM 4585 O O . ARG B 1 192 ? 10.047 5.031 -6.016 1 76.5 192 ARG B O 1
ATOM 4592 N N . VAL B 1 193 ? 12.062 4.148 -5.898 1 66.69 193 VAL B N 1
ATOM 4593 C CA . VAL B 1 193 ? 12.461 4.984 -4.77 1 66.69 193 VAL B CA 1
ATOM 4594 C C . VAL B 1 193 ? 13.609 5.902 -5.18 1 66.69 193 VAL B C 1
ATOM 4596 O O . VAL B 1 193 ? 14.469 5.516 -5.977 1 66.69 193 VAL B O 1
ATOM 4599 N N . ASP B 1 194 ? 13.555 7.105 -4.754 1 62.34 194 ASP B N 1
ATOM 4600 C CA . ASP B 1 194 ? 14.508 8.141 -5.152 1 62.34 194 ASP B CA 1
ATOM 4601 C C . ASP B 1 194 ? 15.945 7.664 -4.965 1 62.34 194 ASP B C 1
ATOM 4603 O O . ASP B 1 194 ? 16.828 7.984 -5.77 1 62.34 194 ASP B O 1
ATOM 4607 N N . SER B 1 195 ? 16.141 6.926 -4.008 1 60.53 195 SER B N 1
ATOM 4608 C CA . SER B 1 195 ? 17.516 6.566 -3.633 1 60.53 195 SER B CA 1
ATOM 4609 C C . SER B 1 195 ? 18.016 5.387 -4.453 1 60.53 195 SER B C 1
ATOM 4611 O O . SER B 1 195 ? 19.172 4.992 -4.336 1 60.53 195 SER B O 1
ATOM 4613 N N . SER B 1 196 ? 17.094 4.84 -5.316 1 64.5 196 SER B N 1
ATOM 4614 C CA . SER B 1 196 ? 17.5 3.643 -6.047 1 64.5 196 SER B CA 1
ATOM 4615 C C . SER B 1 196 ? 17.531 3.891 -7.551 1 64.5 196 SER B C 1
ATOM 4617 O O . SER B 1 196 ? 16.672 4.609 -8.078 1 64.5 196 SER B O 1
ATOM 4619 N N . GLU B 1 197 ? 18.547 3.314 -8.156 1 65.88 197 GLU B N 1
ATOM 4620 C CA . GLU B 1 197 ? 18.641 3.406 -9.609 1 65.88 197 GLU B CA 1
ATOM 4621 C C . GLU B 1 197 ? 17.609 2.506 -10.289 1 65.88 197 GLU B C 1
ATOM 4623 O O . GLU B 1 197 ? 17.266 2.717 -11.453 1 65.88 197 GLU B O 1
ATOM 4628 N N . HIS B 1 198 ? 17.25 1.51 -9.57 1 72.25 198 HIS B N 1
ATOM 4629 C CA . HIS B 1 198 ? 16.312 0.542 -10.141 1 72.25 198 HIS B CA 1
ATOM 4630 C C . HIS B 1 198 ? 15.008 0.5 -9.352 1 72.25 198 HIS B C 1
ATOM 4632 O O . HIS B 1 198 ? 14.945 0.981 -8.219 1 72.25 198 HIS B O 1
ATOM 4638 N N . ASN B 1 199 ? 14.055 -0.052 -10.039 1 84.94 199 ASN B N 1
ATOM 4639 C CA . ASN B 1 199 ? 12.805 -0.322 -9.336 1 84.94 199 ASN B CA 1
ATOM 4640 C C . ASN B 1 199 ? 13.008 -1.312 -8.195 1 84.94 199 ASN B C 1
ATOM 4642 O O . ASN B 1 199 ? 13.883 -2.172 -8.258 1 84.94 199 ASN B O 1
ATOM 4646 N N . CYS B 1 200 ? 12.305 -1.174 -7.211 1 85.44 200 CYS B N 1
ATOM 4647 C CA . CYS B 1 200 ? 12.328 -2.088 -6.074 1 85.44 200 CYS B CA 1
ATOM 4648 C C . CYS B 1 200 ? 10.969 -2.742 -5.871 1 85.44 200 CYS B C 1
ATOM 4650 O O . CYS B 1 200 ? 9.961 -2.268 -6.406 1 85.44 200 CYS B O 1
ATOM 4652 N N . VAL B 1 201 ? 11.016 -3.861 -5.188 1 90.94 201 VAL B N 1
ATOM 4653 C CA . VAL B 1 201 ? 9.789 -4.605 -4.914 1 90.94 201 VAL B CA 1
ATOM 4654 C C . VAL B 1 201 ? 9.461 -4.527 -3.424 1 90.94 201 VAL B C 1
ATOM 4656 O O . VAL B 1 201 ? 10.352 -4.637 -2.578 1 90.94 201 VAL B O 1
ATOM 4659 N N . VAL B 1 202 ? 8.234 -4.227 -3.16 1 88.5 202 VAL B N 1
ATOM 4660 C CA . VAL B 1 202 ? 7.734 -4.242 -1.789 1 88.5 202 VAL B CA 1
ATOM 4661 C C . VAL B 1 202 ? 6.715 -5.367 -1.624 1 88.5 202 VAL B C 1
ATOM 4663 O O . VAL B 1 202 ? 5.719 -5.418 -2.35 1 88.5 202 VAL B O 1
ATOM 4666 N N . SER B 1 203 ? 7.031 -6.27 -0.693 1 87.81 203 SER B N 1
ATOM 4667 C CA . SER B 1 203 ? 6.098 -7.352 -0.397 1 87.81 203 SER B CA 1
ATOM 4668 C C . SER B 1 203 ? 4.812 -6.82 0.23 1 87.81 203 SER B C 1
ATOM 4670 O O . SER B 1 203 ? 4.828 -5.797 0.917 1 87.81 203 SER B O 1
ATOM 4672 N N . SER B 1 204 ? 3.723 -7.52 -0.011 1 91.94 204 SER B N 1
ATOM 4673 C CA . SER B 1 204 ? 2.41 -7.059 0.427 1 91.94 204 SER B CA 1
ATOM 4674 C C . SER B 1 204 ? 1.568 -8.211 0.964 1 91.94 204 SER B C 1
ATOM 4676 O O . SER B 1 204 ? 1.723 -9.352 0.531 1 91.94 204 SER B O 1
ATOM 4678 N N . GLU B 1 205 ? 0.683 -7.922 1.906 1 91.06 205 GLU B N 1
ATOM 4679 C CA . GLU B 1 205 ? -0.321 -8.859 2.408 1 91.06 205 GLU B CA 1
ATOM 4680 C C . GLU B 1 205 ? -1.733 -8.336 2.154 1 91.06 205 GLU B C 1
ATOM 4682 O O . GLU B 1 205 ? -2.672 -8.703 2.863 1 91.06 205 GLU B O 1
ATOM 4687 N N . ALA B 1 206 ? -1.874 -7.492 1.15 1 95.25 206 ALA B N 1
ATOM 4688 C CA . ALA B 1 206 ? -3.145 -6.832 0.862 1 95.25 206 ALA B CA 1
ATOM 4689 C C . ALA B 1 206 ? -4.219 -7.852 0.483 1 95.25 206 ALA B C 1
ATOM 4691 O O . ALA B 1 206 ? -5.414 -7.566 0.575 1 95.25 206 ALA B O 1
ATOM 4692 N N . GLY B 1 207 ? -3.82 -9.016 0.059 1 95.62 207 GLY B N 1
ATOM 4693 C CA . GLY B 1 207 ? -4.785 -10.055 -0.247 1 95.62 207 GLY B CA 1
ATOM 4694 C C . GLY B 1 207 ? -5.621 -10.469 0.951 1 95.62 207 GLY B C 1
ATOM 4695 O O . GLY B 1 207 ? -6.715 -11.016 0.794 1 95.62 207 GLY B O 1
ATOM 4696 N N . HIS B 1 208 ? -5.141 -10.141 2.107 1 94.38 208 HIS B N 1
ATOM 4697 C CA . HIS B 1 208 ? -5.824 -10.516 3.34 1 94.38 208 HIS B CA 1
ATOM 4698 C C . HIS B 1 208 ? -6.645 -9.359 3.893 1 94.38 208 HIS B C 1
ATOM 4700 O O . HIS B 1 208 ? -7.227 -9.461 4.977 1 94.38 208 HIS B O 1
ATOM 4706 N N . ALA B 1 209 ? -6.75 -8.273 3.229 1 95.19 209 ALA B N 1
ATOM 4707 C CA . ALA B 1 209 ? -7.648 -7.191 3.629 1 95.19 209 ALA B CA 1
ATOM 4708 C C . ALA B 1 209 ? -9.109 -7.598 3.443 1 95.19 209 ALA B C 1
ATOM 4710 O O . ALA B 1 209 ? -9.406 -8.539 2.709 1 95.19 209 ALA B O 1
ATOM 4711 N N . GLN B 1 210 ? -9.984 -6.891 4.086 1 93.69 210 GLN B N 1
ATOM 4712 C CA . GLN B 1 210 ? -11.406 -7.195 4.035 1 93.69 210 GLN B CA 1
ATOM 4713 C C . GLN B 1 210 ? -11.984 -6.902 2.65 1 93.69 210 GLN B C 1
ATOM 4715 O O . GLN B 1 210 ? -11.766 -5.82 2.1 1 93.69 210 GLN B O 1
ATOM 4720 N N . ALA B 1 211 ? -12.633 -7.887 2.139 1 96 211 ALA B N 1
ATOM 4721 C CA . ALA B 1 211 ? -13.391 -7.668 0.91 1 96 211 ALA B CA 1
ATOM 4722 C C . ALA B 1 211 ? -14.695 -6.934 1.193 1 96 211 ALA B C 1
ATOM 4724 O O . ALA B 1 211 ? -15.172 -6.91 2.332 1 96 211 ALA B O 1
ATOM 4725 N N . TYR B 1 212 ? -15.234 -6.27 0.195 1 93.56 212 TYR B N 1
ATOM 4726 C CA . TYR B 1 212 ? -16.5 -5.574 0.361 1 93.56 212 TYR B CA 1
ATOM 4727 C C . TYR B 1 212 ? -17.375 -5.73 -0.878 1 93.56 212 TYR B C 1
ATOM 4729 O O . TYR B 1 212 ? -16.891 -6.094 -1.95 1 93.56 212 TYR B O 1
ATOM 4737 N N . LEU B 1 213 ? -18.641 -5.484 -0.71 1 93.19 213 LEU B N 1
ATOM 4738 C CA . LEU B 1 213 ? -19.656 -5.664 -1.738 1 93.19 213 LEU B CA 1
ATOM 4739 C C . LEU B 1 213 ? -19.656 -4.496 -2.717 1 93.19 213 LEU B C 1
ATOM 4741 O O . LEU B 1 213 ? -19.141 -3.422 -2.406 1 93.19 213 LEU B O 1
ATOM 4745 N N . CYS B 1 214 ? -20.172 -4.777 -3.877 1 92.19 214 CYS B N 1
ATOM 4746 C CA . CYS B 1 214 ? -20.438 -3.699 -4.824 1 92.19 214 CYS B CA 1
ATOM 4747 C C . CYS B 1 214 ? -21.531 -2.77 -4.301 1 92.19 214 CYS B C 1
ATOM 4749 O O . CYS B 1 214 ? -22.156 -3.055 -3.279 1 92.19 214 CYS B O 1
ATOM 4751 N N . ASP B 1 215 ? -21.672 -1.687 -5.027 1 86.19 215 ASP B N 1
ATOM 4752 C CA . ASP B 1 215 ? -22.688 -0.704 -4.664 1 86.19 215 ASP B CA 1
ATOM 4753 C C . ASP B 1 215 ? -24.094 -1.327 -4.672 1 86.19 215 ASP B C 1
ATOM 4755 O O . ASP B 1 215 ? -24.422 -2.113 -5.562 1 86.19 215 ASP B O 1
ATOM 4759 N N . PRO B 1 216 ? -24.953 -0.953 -3.707 1 85.75 216 PRO B N 1
ATOM 4760 C CA . PRO B 1 216 ? -26.297 -1.521 -3.623 1 85.75 216 PRO B CA 1
ATOM 4761 C C . PRO B 1 216 ? -27.109 -1.308 -4.898 1 85.75 216 PRO B C 1
ATOM 4763 O O . PRO B 1 216 ? -28.031 -2.064 -5.176 1 85.75 216 PRO B O 1
ATOM 4766 N N . SER B 1 217 ? -26.75 -0.279 -5.672 1 85.44 217 SER B N 1
ATOM 4767 C CA . SER B 1 217 ? -27.484 0.003 -6.906 1 85.44 217 SER B CA 1
ATOM 4768 C C . SER B 1 217 ? -27 -0.892 -8.047 1 85.44 217 SER B C 1
ATOM 4770 O O . SER B 1 217 ? -27.641 -0.956 -9.102 1 85.44 217 SER B O 1
ATOM 4772 N N . ASP B 1 218 ? -25.875 -1.631 -7.82 1 90.62 218 ASP B N 1
ATOM 4773 C CA . ASP B 1 218 ? -25.359 -2.551 -8.828 1 90.62 218 ASP B CA 1
ATOM 4774 C C . ASP B 1 218 ? -26.328 -3.721 -9.047 1 90.62 218 ASP B C 1
ATOM 4776 O O . ASP B 1 218 ? -26.875 -4.266 -8.086 1 90.62 218 ASP B O 1
ATOM 4780 N N . PRO B 1 219 ? -26.562 -4.074 -10.328 1 92.69 219 PRO B N 1
ATOM 4781 C CA . PRO B 1 219 ? -27.484 -5.172 -10.617 1 92.69 219 PRO B CA 1
ATOM 4782 C C . PRO B 1 219 ? -27.047 -6.492 -9.992 1 92.69 219 PRO B C 1
ATOM 4784 O O . PRO B 1 219 ? -27.875 -7.391 -9.797 1 92.69 219 PRO B O 1
ATOM 4787 N N . ASN B 1 220 ? -25.797 -6.621 -9.641 1 93.69 220 ASN B N 1
ATOM 4788 C CA . ASN B 1 220 ? -25.281 -7.863 -9.086 1 93.69 220 ASN B CA 1
ATOM 4789 C C . ASN B 1 220 ? -25.312 -7.859 -7.559 1 93.69 220 ASN B C 1
ATOM 4791 O O . ASN B 1 220 ? -24.906 -8.836 -6.922 1 93.69 220 ASN B O 1
ATOM 4795 N N . TYR B 1 221 ? -25.812 -6.84 -6.922 1 93.69 221 TYR B N 1
ATOM 4796 C CA . TYR B 1 221 ? -25.672 -6.648 -5.48 1 93.69 221 TYR B CA 1
ATOM 4797 C C . TYR B 1 221 ? -26.344 -7.789 -4.719 1 93.69 221 TYR B C 1
ATOM 4799 O O . TYR B 1 221 ? -25.734 -8.352 -3.799 1 93.69 221 TYR B O 1
ATOM 4807 N N . ASP B 1 222 ? -27.562 -8.195 -5.117 1 96 222 ASP B N 1
ATOM 4808 C CA . ASP B 1 222 ? -28.312 -9.219 -4.391 1 96 222 ASP B CA 1
ATOM 4809 C C . ASP B 1 222 ? -27.562 -10.555 -4.414 1 96 222 ASP B C 1
ATOM 4811 O O . ASP B 1 222 ? -27.438 -11.211 -3.379 1 96 222 ASP B O 1
ATOM 4815 N N . PHE B 1 223 ? -27.188 -10.883 -5.539 1 96.81 223 PHE B N 1
ATOM 4816 C CA . PHE B 1 223 ? -26.422 -12.117 -5.656 1 96.81 223 PHE B CA 1
ATOM 4817 C C . PHE B 1 223 ? -25.156 -12.047 -4.812 1 96.81 223 PHE B C 1
ATOM 4819 O O . PHE B 1 223 ? -24.844 -12.984 -4.074 1 96.81 223 PHE B O 1
ATOM 4826 N N . GLU B 1 224 ? -24.344 -10.984 -4.949 1 96.06 224 GLU B N 1
ATOM 4827 C CA . GLU B 1 224 ? -23.078 -10.836 -4.254 1 96.06 224 GLU B CA 1
ATOM 4828 C C . G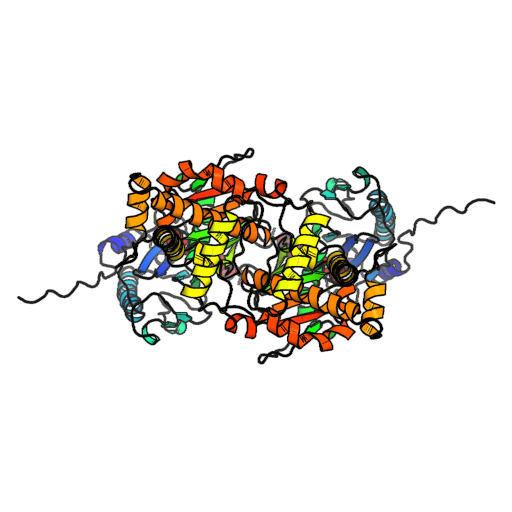LU B 1 224 ? -23.266 -10.852 -2.742 1 96.06 224 GLU B C 1
ATOM 4830 O O . GLU B 1 224 ? -22.422 -11.391 -2.012 1 96.06 224 GLU B O 1
ATOM 4835 N N . TYR B 1 225 ? -24.375 -10.242 -2.354 1 94.56 225 TYR B N 1
ATOM 4836 C CA . TYR B 1 225 ? -24.672 -10.234 -0.925 1 94.56 225 TYR B CA 1
ATOM 4837 C C . TYR B 1 225 ? -24.844 -11.656 -0.397 1 94.56 225 TYR B C 1
ATOM 4839 O O . TYR B 1 225 ? -24.266 -12.016 0.627 1 94.56 225 TYR B O 1
ATOM 4847 N N . ARG B 1 226 ? -25.609 -12.43 -1.117 1 96.31 226 ARG B N 1
ATOM 4848 C CA . ARG B 1 226 ? -25.828 -13.812 -0.71 1 96.31 226 ARG B CA 1
ATOM 4849 C C . ARG B 1 226 ? -24.547 -14.617 -0.786 1 96.31 226 ARG B C 1
ATOM 4851 O O . ARG B 1 226 ? -24.266 -15.438 0.096 1 96.31 226 ARG B O 1
ATOM 4858 N N . PHE B 1 227 ? -23.828 -14.391 -1.818 1 97.38 227 PHE B N 1
ATOM 4859 C CA . PHE B 1 227 ? -22.562 -15.086 -1.986 1 97.38 227 PHE B CA 1
ATOM 4860 C C . PHE B 1 227 ? -21.594 -14.719 -0.864 1 97.38 227 PHE B C 1
ATOM 4862 O O . PHE B 1 227 ? -20.875 -15.586 -0.348 1 97.38 227 PHE B O 1
ATOM 4869 N N . PHE B 1 228 ? -21.578 -13.422 -0.507 1 95.38 228 PHE B N 1
ATOM 4870 C CA . PHE B 1 228 ? -20.75 -12.914 0.578 1 95.38 228 PHE B CA 1
ATOM 4871 C C . PHE B 1 228 ? -21.094 -13.602 1.892 1 95.38 228 PHE B C 1
ATOM 4873 O O . PHE B 1 228 ? -20.188 -14.023 2.627 1 95.38 228 PHE B O 1
ATOM 4880 N N . GLN B 1 229 ? -22.344 -13.789 2.168 1 93.69 229 GLN B N 1
ATOM 4881 C CA . GLN B 1 229 ? -22.797 -14.461 3.381 1 93.69 229 GLN B CA 1
ATOM 4882 C C . GLN B 1 229 ? -22.422 -15.938 3.365 1 93.69 229 GLN B C 1
ATOM 4884 O O . GLN B 1 229 ? -21.984 -16.484 4.383 1 93.69 229 GLN B O 1
ATOM 4889 N N . HIS B 1 230 ? -22.594 -16.516 2.244 1 95.56 230 HIS B N 1
ATOM 4890 C CA . HIS B 1 230 ? -22.234 -17.922 2.084 1 95.56 230 HIS B CA 1
ATOM 4891 C C . HIS B 1 230 ? -20.75 -18.141 2.354 1 95.56 230 HIS B C 1
ATOM 4893 O O . HIS B 1 230 ? -20.375 -19.062 3.076 1 95.56 230 HIS B O 1
ATOM 4899 N N . ALA B 1 231 ? -19.938 -17.281 1.747 1 95.88 231 ALA B N 1
ATOM 4900 C CA . ALA B 1 231 ? -18.484 -17.391 1.926 1 95.88 231 ALA B CA 1
ATOM 4901 C C . ALA B 1 231 ? -18.094 -17.188 3.389 1 95.88 231 ALA B C 1
ATOM 4903 O O . ALA B 1 231 ? -17.281 -17.938 3.926 1 95.88 231 ALA B O 1
ATOM 4904 N N . SER B 1 232 ? -18.688 -16.172 4.02 1 93.62 232 SER B N 1
ATOM 4905 C CA . SER B 1 232 ? -18.422 -15.914 5.426 1 93.62 232 SER B CA 1
ATOM 4906 C C . SER B 1 232 ? -18.75 -17.125 6.293 1 93.62 232 SER B C 1
ATOM 4908 O O . SER B 1 232 ? -17.953 -17.516 7.152 1 93.62 232 SER B O 1
ATOM 4910 N N . GLN B 1 233 ? -19.875 -17.703 6.051 1 93.38 233 GLN B N 1
ATOM 4911 C CA . GLN B 1 233 ? -20.328 -18.859 6.824 1 93.38 233 GLN B CA 1
ATOM 4912 C C . GLN B 1 233 ? -19.422 -20.062 6.574 1 93.38 233 GLN B C 1
ATOM 4914 O O . GLN B 1 233 ? -18.984 -20.719 7.52 1 93.38 233 GLN B O 1
ATOM 4919 N N . LYS B 1 234 ? -19.172 -20.344 5.398 1 93.25 234 LYS B N 1
ATOM 4920 C CA . LYS B 1 234 ? -18.438 -21.547 5.008 1 93.25 234 LYS B CA 1
ATOM 4921 C C . LYS B 1 234 ? -16.969 -21.453 5.445 1 93.25 234 LYS B C 1
ATOM 4923 O O . LYS B 1 234 ? -16.391 -22.438 5.887 1 93.25 234 LYS B O 1
ATOM 4928 N N . LEU B 1 235 ? -16.391 -20.266 5.297 1 92.38 235 LEU B N 1
ATOM 4929 C CA . LEU B 1 235 ? -14.945 -20.141 5.461 1 92.38 235 LEU B CA 1
ATOM 4930 C C . LEU B 1 235 ? -14.602 -19.625 6.855 1 92.38 235 LEU B C 1
ATOM 4932 O O . LEU B 1 235 ? -13.516 -19.891 7.371 1 92.38 235 LEU B O 1
ATOM 4936 N N . HIS B 1 236 ? -15.508 -18.875 7.453 1 88.94 236 HIS B N 1
ATOM 4937 C CA . HIS B 1 236 ? -15.156 -18.203 8.703 1 88.94 236 HIS B CA 1
ATOM 4938 C C . HIS B 1 236 ? -16.203 -18.484 9.781 1 88.94 236 HIS B C 1
ATOM 4940 O O . HIS B 1 236 ? -16.203 -17.828 10.828 1 88.94 236 HIS B O 1
ATOM 4946 N N . GLY B 1 237 ? -17.125 -19.391 9.547 1 88.5 237 GLY B N 1
ATOM 4947 C CA . GLY B 1 237 ? -18.141 -19.75 10.523 1 88.5 237 GLY B CA 1
ATOM 4948 C C . GLY B 1 237 ? -19.109 -18.609 10.82 1 88.5 237 GLY B C 1
ATOM 4949 O O . GLY B 1 237 ? -19.75 -18.594 11.875 1 88.5 237 GLY B O 1
ATOM 4950 N N . GLY B 1 238 ? -19.109 -17.578 9.977 1 85.25 238 GLY B N 1
ATOM 4951 C CA . GLY B 1 238 ? -20.016 -16.453 10.156 1 85.25 238 GLY B CA 1
ATOM 4952 C C . GLY B 1 238 ? -19.484 -15.406 11.117 1 85.25 238 GLY B C 1
ATOM 4953 O O . GLY B 1 238 ? -20.156 -14.414 11.391 1 85.25 238 GLY B O 1
ATOM 4954 N N . SER B 1 239 ? -18.312 -15.516 11.562 1 81.44 239 SER B N 1
ATOM 4955 C CA . SER B 1 239 ? -17.766 -14.664 12.625 1 81.44 239 SER B CA 1
ATOM 4956 C C . SER B 1 239 ? -17.047 -13.453 12.055 1 81.44 239 SER B C 1
ATOM 4958 O O . SER B 1 239 ? -16.891 -12.438 12.734 1 81.44 239 SER B O 1
ATOM 4960 N N . HIS B 1 240 ? -16.562 -13.594 10.852 1 84.25 240 HIS B N 1
ATOM 4961 C CA . HIS B 1 240 ? -15.812 -12.516 10.219 1 84.25 240 HIS B CA 1
ATOM 4962 C C . HIS B 1 240 ? -16.25 -12.328 8.766 1 84.25 240 HIS B C 1
ATOM 4964 O O . HIS B 1 240 ? -16.703 -13.273 8.125 1 84.25 240 HIS B O 1
ATOM 4970 N N . GLN B 1 241 ? -16.047 -11.109 8.375 1 88.88 241 GLN B N 1
ATOM 4971 C CA . GLN B 1 241 ? -16.25 -10.836 6.957 1 88.88 241 GLN B CA 1
ATOM 4972 C C . GLN B 1 241 ? -15.117 -11.43 6.117 1 88.88 241 GLN B C 1
ATOM 4974 O O . GLN B 1 241 ? -13.977 -11.531 6.582 1 88.88 241 GLN B O 1
ATOM 4979 N N . PRO B 1 242 ? -15.445 -11.828 4.887 1 94.44 242 PRO B N 1
ATOM 4980 C CA . PRO B 1 242 ? -14.438 -12.438 4.02 1 94.44 242 PRO B CA 1
ATOM 4981 C C . PRO B 1 242 ? -13.32 -11.469 3.637 1 94.44 242 PRO B C 1
ATOM 4983 O O . PRO B 1 242 ? -13.531 -10.25 3.639 1 94.44 242 PRO B O 1
ATOM 4986 N N . GLU B 1 243 ? -12.195 -12.023 3.385 1 96 243 GLU B N 1
ATOM 4987 C CA . GLU B 1 243 ? -11.055 -11.297 2.838 1 96 243 GLU B CA 1
ATOM 4988 C C . GLU B 1 243 ? -11.016 -11.391 1.315 1 96 243 GLU B C 1
ATOM 4990 O O . GLU B 1 243 ? -11.711 -12.211 0.722 1 96 243 GLU B O 1
ATOM 4995 N N . TRP B 1 244 ? -10.18 -10.578 0.677 1 97.62 244 TRP B N 1
ATOM 4996 C CA . TRP B 1 244 ? -10.055 -10.617 -0.777 1 97.62 244 TRP B CA 1
ATOM 4997 C C . TRP B 1 244 ? -9.672 -12.016 -1.255 1 97.62 244 TRP B C 1
ATOM 4999 O O . TRP B 1 244 ? -10.211 -12.508 -2.25 1 97.62 244 TRP B O 1
ATOM 5009 N N . GLU B 1 245 ? -8.75 -12.672 -0.561 1 96.19 245 GLU B N 1
ATOM 5010 C CA . GLU B 1 245 ? -8.258 -13.992 -0.949 1 96.19 245 GLU B CA 1
ATOM 5011 C C . GLU B 1 245 ? -9.398 -15 -1.03 1 96.19 245 GLU B C 1
ATOM 5013 O O . GLU B 1 245 ? -9.367 -15.922 -1.854 1 96.19 245 GLU B O 1
ATOM 5018 N N . ASP B 1 246 ? -10.445 -14.852 -0.243 1 97.25 246 ASP B N 1
ATOM 5019 C CA . ASP B 1 246 ? -11.578 -15.773 -0.209 1 97.25 246 ASP B CA 1
ATOM 5020 C C . ASP B 1 246 ? -12.32 -15.789 -1.544 1 97.25 246 ASP B C 1
ATOM 5022 O O . ASP B 1 246 ? -13 -16.766 -1.87 1 97.25 246 ASP B O 1
ATOM 5026 N N . PHE B 1 247 ? -12.211 -14.727 -2.303 1 98.31 247 PHE B N 1
ATOM 5027 C CA . PHE B 1 247 ? -12.945 -14.602 -3.553 1 98.31 247 PHE B CA 1
ATOM 5028 C C . PHE B 1 247 ? -12 -14.609 -4.746 1 98.31 247 PHE B C 1
ATOM 5030 O O . PHE B 1 247 ? -12.375 -15.016 -5.848 1 98.31 247 PHE B O 1
ATOM 5037 N N . CYS B 1 248 ? -10.742 -14.148 -4.523 1 98.56 248 CYS B N 1
ATOM 5038 C CA . CYS B 1 248 ? -9.859 -13.852 -5.645 1 98.56 248 CYS B CA 1
ATOM 5039 C C . CYS B 1 248 ? -8.883 -14.992 -5.895 1 98.56 248 CYS B C 1
ATOM 5041 O O . CYS B 1 248 ? -8.172 -15 -6.898 1 98.56 248 CYS B O 1
ATOM 5043 N N . SER B 1 249 ? -8.867 -16 -5.016 1 97.19 249 SER B N 1
ATOM 5044 C CA . SER B 1 249 ? -8.062 -17.203 -5.215 1 97.19 249 SER B CA 1
ATOM 5045 C C . SER B 1 249 ? -8.781 -18.203 -6.098 1 97.19 249 SER B C 1
ATOM 5047 O O . SER B 1 249 ? -9.945 -18.016 -6.457 1 97.19 249 SER B O 1
ATOM 5049 N N . ILE B 1 250 ? -8.078 -19.281 -6.422 1 96.69 250 ILE B N 1
ATOM 5050 C CA . ILE B 1 250 ? -8.68 -20.344 -7.215 1 96.69 250 ILE B CA 1
ATOM 5051 C C . ILE B 1 250 ? -9.828 -20.984 -6.434 1 96.69 250 ILE B C 1
ATOM 5053 O O . ILE B 1 250 ? -10.883 -21.266 -7 1 96.69 250 ILE B O 1
ATOM 5057 N N . SER B 1 251 ? -9.609 -21.188 -5.168 1 96.12 251 SER B N 1
ATOM 5058 C CA . SER B 1 251 ? -10.688 -21.719 -4.336 1 96.12 251 SER B CA 1
ATOM 5059 C C . SER B 1 251 ? -11.891 -20.781 -4.328 1 96.12 251 SER B C 1
ATOM 5061 O O . SER B 1 251 ? -13.031 -21.234 -4.207 1 96.12 251 SER B O 1
ATOM 5063 N N . GLY B 1 252 ? -11.641 -19.484 -4.414 1 97.75 252 GLY B N 1
ATOM 5064 C CA . GLY B 1 252 ? -12.727 -18.531 -4.52 1 97.75 252 GLY B CA 1
ATOM 5065 C C . GLY B 1 252 ? -13.562 -18.703 -5.777 1 97.75 252 GLY B C 1
ATOM 5066 O O . GLY B 1 252 ? -14.789 -18.609 -5.734 1 97.75 252 GLY B O 1
ATOM 5067 N N . LEU B 1 253 ? -12.898 -18.938 -6.895 1 98.38 253 LEU B N 1
ATOM 5068 C CA . LEU B 1 253 ? -13.602 -19.219 -8.141 1 98.38 253 LEU B CA 1
ATOM 5069 C C . LEU B 1 253 ? -14.438 -20.5 -8.023 1 98.38 253 LEU B C 1
ATOM 5071 O O . LEU B 1 253 ? -15.586 -20.531 -8.469 1 98.38 253 LEU B O 1
ATOM 5075 N N . GLU B 1 254 ? -13.836 -21.484 -7.438 1 97.75 254 GLU B N 1
ATOM 5076 C CA . GLU B 1 254 ? -14.539 -22.75 -7.242 1 97.75 254 GLU B CA 1
ATOM 5077 C C . GLU B 1 254 ? -15.75 -22.562 -6.332 1 97.75 254 GLU B C 1
ATOM 5079 O O . GLU B 1 254 ? -16.812 -23.156 -6.574 1 97.75 254 GLU B O 1
ATOM 5084 N N . LEU B 1 255 ? -15.586 -21.781 -5.312 1 97 255 LEU B N 1
ATOM 5085 C CA . LEU B 1 255 ? -16.688 -21.484 -4.398 1 97 255 LEU B CA 1
ATOM 5086 C C . LEU B 1 255 ? -17.812 -20.766 -5.125 1 97 255 LEU B C 1
ATOM 5088 O O . LEU B 1 255 ? -19 -21.047 -4.875 1 97 255 LEU B O 1
ATOM 5092 N N . ALA B 1 256 ? -17.469 -19.812 -5.98 1 97.94 256 ALA B N 1
ATOM 5093 C CA . ALA B 1 256 ? -18.469 -19.078 -6.75 1 97.94 256 ALA B CA 1
ATOM 5094 C C . ALA B 1 256 ? -19.281 -20.031 -7.621 1 97.94 256 ALA B C 1
ATOM 5096 O O . ALA B 1 256 ? -20.516 -19.953 -7.656 1 97.94 256 ALA B O 1
ATOM 5097 N N . TYR B 1 257 ? -18.594 -20.906 -8.305 1 97.88 257 TYR B N 1
ATOM 5098 C CA . TYR B 1 257 ? -19.281 -21.875 -9.148 1 97.88 257 TYR B CA 1
ATOM 5099 C C . TYR B 1 257 ? -20.219 -22.75 -8.328 1 97.88 257 TYR B C 1
ATOM 5101 O O . TYR B 1 257 ? -21.391 -22.938 -8.695 1 97.88 257 TYR B O 1
ATOM 5109 N N . SER B 1 258 ? -19.719 -23.281 -7.27 1 96.31 258 SER B N 1
ATOM 5110 C CA . SER B 1 258 ? -20.531 -24.125 -6.402 1 96.31 258 SER B CA 1
ATOM 5111 C C . SER B 1 258 ? -21.75 -23.375 -5.879 1 96.31 258 SER B C 1
ATOM 5113 O O . SER B 1 258 ? -22.844 -23.953 -5.801 1 96.31 258 SER B O 1
ATOM 5115 N N . PHE B 1 259 ? -21.609 -22.172 -5.488 1 96.81 259 PHE B N 1
ATOM 5116 C CA . PHE B 1 259 ? -22.703 -21.375 -4.953 1 96.81 259 PHE B CA 1
ATOM 5117 C C . PHE B 1 259 ? -23.781 -21.156 -6.008 1 96.81 259 PHE B C 1
ATOM 5119 O O . PHE B 1 259 ? -24.969 -21.234 -5.711 1 96.81 259 PHE B O 1
ATOM 5126 N N . LEU B 1 260 ? -23.312 -20.828 -7.25 1 96.81 260 LEU B N 1
ATOM 5127 C CA . LEU B 1 260 ? -24.25 -20.656 -8.352 1 96.81 260 LEU B CA 1
ATOM 5128 C C . LEU B 1 260 ? -25.094 -21.906 -8.555 1 96.81 260 LEU B C 1
ATOM 5130 O O . LEU B 1 260 ? -26.297 -21.812 -8.828 1 96.81 260 LEU B O 1
ATOM 5134 N N . LYS B 1 261 ? -24.484 -23.031 -8.359 1 95.69 261 LYS B N 1
ATOM 5135 C CA . LYS B 1 261 ? -25.188 -24.297 -8.523 1 95.69 261 LYS B CA 1
ATOM 5136 C C . LYS B 1 261 ? -26.125 -24.562 -7.344 1 95.69 261 LYS B C 1
ATOM 5138 O O . LYS B 1 261 ? -27.25 -25.016 -7.535 1 95.69 261 LYS B O 1
ATOM 5143 N N . ILE B 1 262 ? -25.672 -24.281 -6.191 1 93.56 262 ILE B N 1
ATOM 5144 C CA . ILE B 1 262 ? -26.453 -24.484 -4.977 1 93.56 262 ILE B CA 1
ATOM 5145 C C . ILE B 1 262 ? -27.719 -23.625 -5.027 1 93.56 262 ILE B C 1
ATOM 5147 O O . ILE B 1 262 ? -28.797 -24.078 -4.625 1 93.56 262 ILE B O 1
ATOM 5151 N N . GLU B 1 263 ? -27.531 -22.422 -5.473 1 94.5 263 GLU B N 1
ATOM 5152 C CA . GLU B 1 263 ? -28.672 -21.516 -5.574 1 94.5 263 GLU B CA 1
ATOM 5153 C C . GLU B 1 263 ? -29.75 -22.094 -6.496 1 94.5 263 GLU B C 1
ATOM 5155 O O . GLU B 1 263 ? -30.938 -21.781 -6.348 1 94.5 263 GLU B O 1
ATOM 5160 N N . LYS B 1 264 ? -29.406 -22.953 -7.363 1 93.75 264 LYS B N 1
ATOM 5161 C CA . LYS B 1 264 ? -30.328 -23.562 -8.312 1 93.75 264 LYS B CA 1
ATOM 5162 C C . LYS B 1 264 ? -30.781 -24.938 -7.84 1 93.75 264 LYS B C 1
ATOM 5164 O O . LYS B 1 264 ? -31.422 -25.688 -8.586 1 93.75 264 LYS B O 1
ATOM 5169 N N . GLY B 1 265 ? -30.328 -25.328 -6.734 1 92.69 265 GLY B N 1
ATOM 5170 C CA . GLY B 1 265 ? -30.797 -26.562 -6.129 1 92.69 265 GLY B CA 1
ATOM 5171 C C . GLY B 1 265 ? -29.906 -27.75 -6.449 1 92.69 265 GLY B C 1
ATOM 5172 O O . GLY B 1 265 ? -30.281 -28.891 -6.18 1 92.69 265 GLY B O 1
ATOM 5173 N N . GLU B 1 266 ? -28.812 -27.5 -7.059 1 89.88 266 GLU B N 1
ATOM 5174 C CA . GLU B 1 266 ? -27.906 -28.594 -7.402 1 89.88 266 GLU B CA 1
ATOM 5175 C C . GLU B 1 266 ? -27.016 -28.969 -6.215 1 89.88 266 GLU B C 1
ATOM 5177 O O . GLU B 1 266 ? -26.656 -28.109 -5.41 1 89.88 266 GLU B O 1
ATOM 5182 N N . LYS B 1 267 ? -26.844 -30.25 -6.02 1 84.19 267 LYS B N 1
ATOM 5183 C CA . LYS B 1 267 ? -25.938 -30.766 -4.984 1 84.19 267 LYS B CA 1
ATOM 5184 C C . LYS B 1 267 ? -24.688 -31.359 -5.594 1 84.19 267 LYS B C 1
ATOM 5186 O O . LYS B 1 267 ? -24.719 -31.922 -6.688 1 84.19 267 LYS B O 1
ATOM 5191 N N . PHE B 1 268 ? -23.562 -31 -4.891 1 79.56 268 PHE B N 1
ATOM 5192 C CA . PHE B 1 268 ? -22.297 -31.562 -5.359 1 79.56 268 PHE B CA 1
ATOM 5193 C C . PHE B 1 268 ? -21.828 -32.688 -4.438 1 79.56 268 PHE B C 1
ATOM 5195 O O . PHE B 1 268 ? -21.906 -32.562 -3.215 1 79.56 268 PHE B O 1
ATOM 5202 N N . GLU B 1 269 ? -21.609 -33.812 -5.039 1 76.38 269 GLU B N 1
ATOM 5203 C CA . GLU B 1 269 ? -20.875 -34.812 -4.246 1 76.38 269 GLU B CA 1
ATOM 5204 C C . GLU B 1 269 ? -19.422 -34.344 -4.043 1 76.38 269 GLU B C 1
ATOM 5206 O O . GLU B 1 269 ? -18.891 -34.438 -2.932 1 76.38 269 GLU B O 1
ATOM 5211 N N . HIS B 1 270 ? -18.828 -33.906 -5.18 1 84 270 HIS B N 1
ATOM 5212 C CA . HIS B 1 270 ? -17.469 -33.344 -5.16 1 84 270 HIS B CA 1
ATOM 5213 C C . HIS B 1 270 ? -17.422 -31.984 -5.836 1 84 270 HIS B C 1
ATOM 5215 O O . HIS B 1 270 ? -17.906 -31.828 -6.953 1 84 270 HIS B O 1
ATOM 5221 N N . GLN B 1 271 ? -16.844 -31.047 -5.176 1 86.94 271 GLN B N 1
ATOM 5222 C CA . GLN B 1 271 ? -16.703 -29.719 -5.754 1 86.94 271 GLN B CA 1
ATOM 5223 C C . GLN B 1 271 ? -15.781 -29.75 -6.973 1 86.94 271 GLN B C 1
ATOM 5225 O O . GLN B 1 271 ? -14.664 -30.266 -6.906 1 86.94 271 GLN B O 1
ATOM 5230 N N . PRO B 1 272 ? -16.281 -29.328 -8.133 1 92.19 272 PRO B N 1
ATOM 5231 C CA . PRO B 1 272 ? -15.406 -29.266 -9.305 1 92.19 272 PRO B CA 1
ATOM 5232 C C . PRO B 1 272 ? -14.195 -28.359 -9.086 1 92.19 272 PRO B C 1
ATOM 5234 O O . PRO B 1 272 ? -14.297 -27.344 -8.406 1 92.19 272 PRO B O 1
ATOM 5237 N N . ASP B 1 273 ? -13.102 -28.766 -9.695 1 95.62 273 ASP B N 1
ATOM 5238 C CA . ASP B 1 273 ? -11.883 -27.969 -9.562 1 95.62 273 ASP B CA 1
ATOM 5239 C C . ASP B 1 273 ? -11.773 -26.938 -10.672 1 95.62 273 ASP B C 1
ATOM 5241 O O . ASP B 1 273 ? -12.641 -26.859 -11.547 1 95.62 273 ASP B O 1
ATOM 5245 N N . TYR B 1 274 ? -10.773 -26.172 -10.602 1 96.88 274 TYR B N 1
ATOM 5246 C CA . TYR B 1 274 ? -10.555 -25.047 -11.508 1 96.88 274 TYR B CA 1
ATOM 5247 C C . TYR B 1 274 ? -10.586 -25.516 -12.961 1 96.88 274 TYR B C 1
ATOM 5249 O O . TYR B 1 274 ? -11.281 -24.922 -13.789 1 96.88 274 TYR B O 1
ATOM 5257 N N . GLU B 1 275 ? -9.867 -26.578 -13.258 1 96.56 275 GLU B N 1
ATOM 5258 C CA . GLU B 1 275 ? -9.734 -27.031 -14.633 1 96.56 275 GLU B CA 1
ATOM 5259 C C . GLU B 1 275 ? -11.078 -27.5 -15.195 1 96.56 275 GLU B C 1
ATOM 5261 O O . GLU B 1 275 ? -11.398 -27.234 -16.359 1 96.56 275 GLU B O 1
ATOM 5266 N N . THR B 1 276 ? -11.812 -28.188 -14.367 1 96.62 276 THR B N 1
ATOM 5267 C CA . THR B 1 276 ? -13.141 -28.625 -14.781 1 96.62 276 THR B CA 1
ATOM 5268 C C . THR B 1 276 ? -14.039 -27.438 -15.086 1 96.62 276 THR B C 1
ATOM 5270 O O . THR B 1 276 ? -14.695 -27.391 -16.125 1 96.62 276 THR B O 1
ATOM 5273 N N . ILE B 1 277 ? -14.055 -26.422 -14.219 1 97.88 277 ILE B N 1
ATOM 5274 C CA . ILE B 1 277 ? -14.891 -25.25 -14.383 1 97.88 277 ILE B CA 1
ATOM 5275 C C . ILE B 1 277 ? -14.445 -24.469 -15.617 1 97.88 277 ILE B C 1
ATOM 5277 O O . ILE B 1 277 ? -15.281 -24 -16.406 1 97.88 277 ILE B O 1
ATOM 5281 N N . ARG B 1 278 ? -13.148 -24.344 -15.812 1 97.69 278 ARG B N 1
ATOM 5282 C CA . ARG B 1 278 ? -12.602 -23.641 -16.953 1 97.69 278 ARG B CA 1
ATOM 5283 C C . ARG B 1 278 ? -13.039 -24.297 -18.266 1 97.69 278 ARG B C 1
ATOM 5285 O O . ARG B 1 278 ? -13.484 -23.609 -19.188 1 97.69 278 ARG B O 1
ATOM 5292 N N . GLN B 1 279 ? -12.953 -25.578 -18.312 1 97.12 279 GLN B N 1
ATOM 5293 C CA . GLN B 1 279 ? -13.352 -26.312 -19.516 1 97.12 279 GLN B CA 1
ATOM 5294 C C . GLN B 1 279 ? -14.836 -26.125 -19.797 1 97.12 279 GLN B C 1
ATOM 5296 O O . GLN B 1 279 ? -15.234 -25.969 -20.953 1 97.12 279 GLN B O 1
ATOM 5301 N N . LEU B 1 280 ? -15.609 -26.172 -18.781 1 96.69 280 LEU B N 1
ATOM 5302 C CA . LEU B 1 280 ? -17.047 -25.953 -18.938 1 96.69 280 LEU B CA 1
ATOM 5303 C C . LEU B 1 280 ? -17.328 -24.562 -19.484 1 96.69 280 LEU B C 1
ATOM 5305 O O . LEU B 1 280 ? -18.234 -24.391 -20.297 1 96.69 280 LEU B O 1
ATOM 5309 N N . ALA B 1 281 ? -16.578 -23.547 -19.062 1 97.06 281 ALA B N 1
ATOM 5310 C CA . ALA B 1 281 ? -16.766 -22.172 -19.516 1 97.06 281 ALA B CA 1
ATOM 5311 C C . ALA B 1 281 ? -16.312 -22 -20.953 1 97.06 281 ALA B C 1
ATOM 5313 O O . ALA B 1 281 ? -17.031 -21.406 -21.766 1 97.06 281 ALA B O 1
ATOM 5314 N N . ILE B 1 282 ? -15.18 -22.547 -21.297 1 95.75 282 ILE B N 1
ATOM 5315 C CA . ILE B 1 282 ? -14.586 -22.391 -22.625 1 95.75 282 ILE B CA 1
ATOM 5316 C C . ILE B 1 282 ? -15.461 -23.078 -23.672 1 95.75 282 ILE B C 1
ATOM 5318 O O . ILE B 1 282 ? -15.672 -22.547 -24.766 1 95.75 282 ILE B O 1
ATOM 5322 N N . ASN B 1 283 ? -16 -24.203 -23.25 1 94.06 283 ASN B N 1
ATOM 5323 C CA . ASN B 1 283 ? -16.797 -24.984 -24.188 1 94.06 283 ASN B CA 1
ATOM 5324 C C . ASN B 1 283 ? -18.25 -24.547 -24.203 1 94.06 283 ASN B C 1
ATOM 5326 O O . ASN B 1 283 ? -19.078 -25.109 -24.922 1 94.06 283 ASN B O 1
ATOM 5330 N N . SER B 1 284 ? -18.594 -23.578 -23.406 1 88.94 284 SER B N 1
ATOM 5331 C CA . SER B 1 284 ? -19.953 -23.062 -23.297 1 88.94 284 SER B CA 1
ATOM 5332 C C . SER B 1 284 ? -20.938 -24.172 -22.953 1 88.94 284 SER B C 1
ATOM 5334 O O . SER B 1 284 ? -22.062 -24.203 -23.469 1 88.94 284 SER B O 1
ATOM 5336 N N . ASN B 1 285 ? -20.438 -25 -22.203 1 89.12 285 ASN B N 1
ATOM 5337 C CA . ASN B 1 285 ? -21.25 -26.141 -21.828 1 89.12 285 ASN B CA 1
ATOM 5338 C C . ASN B 1 285 ? -22.094 -25.859 -20.594 1 89.12 285 ASN B C 1
ATOM 5340 O O 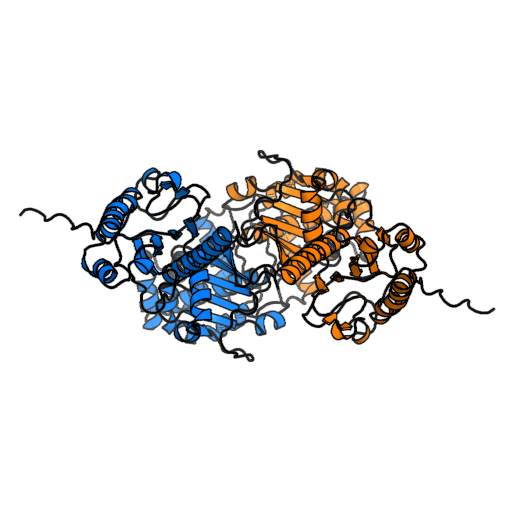. ASN B 1 285 ? -23.047 -26.578 -20.297 1 89.12 285 ASN B O 1
ATOM 5344 N N . ASP B 1 286 ? -21.672 -24.875 -19.906 1 91.06 286 ASP B N 1
ATOM 5345 C CA . ASP B 1 286 ? -22.359 -24.516 -18.672 1 91.06 286 ASP B CA 1
ATOM 5346 C C . ASP B 1 286 ? -22.297 -23 -18.438 1 91.06 286 ASP B C 1
ATOM 5348 O O . ASP B 1 286 ? -21.25 -22.469 -18.094 1 91.06 286 ASP B O 1
ATOM 5352 N N . PRO B 1 287 ? -23.391 -22.391 -18.562 1 94.5 287 PRO B N 1
ATOM 5353 C CA . PRO B 1 287 ? -23.391 -20.922 -18.391 1 94.5 287 PRO B CA 1
ATOM 5354 C C . PRO B 1 287 ? -22.938 -20.484 -17 1 94.5 287 PRO B C 1
ATOM 5356 O O . PRO B 1 287 ? -22.391 -19.391 -16.844 1 94.5 287 PRO B O 1
ATOM 5359 N N . ASP B 1 288 ? -23.109 -21.375 -16.031 1 96.25 288 ASP B N 1
ATOM 5360 C CA . ASP B 1 288 ? -22.703 -21.031 -14.664 1 96.25 288 ASP B CA 1
ATOM 5361 C C . ASP B 1 288 ? -21.188 -20.984 -14.539 1 96.25 288 ASP B C 1
ATOM 5363 O O . ASP B 1 288 ? -20.641 -20.297 -13.672 1 96.25 288 ASP B O 1
ATOM 5367 N N . ALA B 1 289 ? -20.531 -21.781 -15.352 1 97.19 289 ALA B N 1
ATOM 5368 C CA . ALA B 1 289 ? -19.062 -21.766 -15.328 1 97.19 289 ALA B CA 1
ATOM 5369 C C . ALA B 1 289 ? -18.516 -20.422 -15.758 1 97.19 289 ALA B C 1
ATOM 5371 O O . ALA B 1 289 ? -17.641 -19.859 -15.102 1 97.19 289 ALA B O 1
ATOM 5372 N N . LEU B 1 290 ? -19.047 -19.891 -16.812 1 97.12 290 LEU B N 1
ATOM 5373 C CA . LEU B 1 290 ? -18.641 -18.562 -17.266 1 97.12 290 LEU B CA 1
ATOM 5374 C C . LEU B 1 290 ? -19.016 -17.5 -16.234 1 97.12 290 LEU B C 1
ATOM 5376 O O . LEU B 1 290 ? -18.25 -16.578 -15.984 1 97.12 290 LEU B O 1
ATOM 5380 N N . GLN B 1 291 ? -20.219 -17.656 -15.68 1 97.25 291 GLN B N 1
ATOM 5381 C CA . GLN B 1 291 ? -20.672 -16.719 -14.648 1 97.25 291 GLN B CA 1
ATOM 5382 C C . GLN B 1 291 ? -19.734 -16.75 -13.445 1 97.25 291 GLN B C 1
ATOM 5384 O O . GLN B 1 291 ? -19.484 -15.711 -12.828 1 97.25 291 GLN B O 1
ATOM 5389 N N . ALA B 1 292 ? -19.234 -17.891 -13.078 1 97.94 292 ALA B N 1
ATOM 5390 C CA . ALA B 1 292 ? -18.297 -18.016 -11.969 1 97.94 292 ALA B CA 1
ATOM 5391 C C . ALA B 1 292 ? -17.016 -17.219 -12.242 1 97.94 292 ALA B C 1
ATOM 5393 O O . ALA B 1 292 ? -16.5 -16.547 -11.352 1 97.94 292 ALA B O 1
ATOM 5394 N N . PHE B 1 293 ? -16.562 -17.297 -13.461 1 98.25 293 PHE B N 1
ATOM 5395 C CA . PHE B 1 293 ? -15.383 -16.516 -13.852 1 98.25 293 PHE B CA 1
ATOM 5396 C C . PHE B 1 293 ? -15.664 -15.023 -13.773 1 98.25 293 PHE B C 1
ATOM 5398 O O . PHE B 1 293 ? -14.828 -14.25 -13.32 1 98.25 293 PHE B O 1
ATOM 5405 N N . LYS B 1 294 ? -16.828 -14.625 -14.195 1 97.81 294 LYS B N 1
ATOM 5406 C CA . LYS B 1 294 ? -17.203 -13.211 -14.125 1 97.81 294 LYS B CA 1
ATOM 5407 C C . LYS B 1 294 ? -17.219 -12.719 -12.68 1 97.81 294 LYS B C 1
ATOM 5409 O O . LYS B 1 294 ? -16.656 -11.656 -12.383 1 97.81 294 LYS B O 1
ATOM 5414 N N . VAL B 1 295 ? -17.812 -13.516 -11.812 1 98.12 295 VAL B N 1
ATOM 5415 C CA . VAL B 1 295 ? -17.875 -13.164 -10.398 1 98.12 295 VAL B CA 1
ATOM 5416 C C . VAL B 1 295 ? -16.469 -13.062 -9.82 1 98.12 295 VAL B C 1
ATOM 5418 O O . VAL B 1 295 ? -16.125 -12.078 -9.156 1 98.12 295 VAL B O 1
ATOM 5421 N N . HIS B 1 296 ? -15.688 -14.07 -10.102 1 98.56 296 HIS B N 1
ATOM 5422 C CA . HIS B 1 296 ? -14.32 -14.156 -9.602 1 98.56 296 HIS B CA 1
ATOM 5423 C C . HIS B 1 296 ? -13.5 -12.938 -10.016 1 98.56 296 HIS B C 1
ATOM 5425 O O . HIS B 1 296 ? -12.898 -12.273 -9.172 1 98.56 296 HIS B O 1
ATOM 5431 N N . TYR B 1 297 ? -13.539 -12.57 -11.219 1 98.56 297 TYR B N 1
ATOM 5432 C CA . TYR B 1 297 ? -12.68 -11.5 -11.727 1 98.56 297 TYR B CA 1
ATOM 5433 C C . TYR B 1 297 ? -13.25 -10.133 -11.375 1 98.56 297 TYR B C 1
ATOM 5435 O O . TYR B 1 297 ? -12.523 -9.141 -11.336 1 98.56 297 TYR B O 1
ATOM 5443 N N . ARG B 1 298 ? -14.539 -10.023 -11.164 1 98.12 298 ARG B N 1
ATOM 5444 C CA . ARG B 1 298 ? -15.086 -8.773 -10.625 1 98.12 298 ARG B CA 1
ATOM 5445 C C . ARG B 1 298 ? -14.492 -8.461 -9.258 1 98.12 298 ARG B C 1
ATOM 5447 O O . ARG B 1 298 ? -14.148 -7.316 -8.969 1 98.12 298 ARG B O 1
ATOM 5454 N N . PHE B 1 299 ? -14.414 -9.492 -8.445 1 98.44 299 PHE B N 1
ATOM 5455 C CA . PHE B 1 299 ? -13.781 -9.297 -7.141 1 98.44 299 PHE B CA 1
ATOM 5456 C C . PHE B 1 299 ? -12.312 -8.953 -7.305 1 98.44 299 PHE B C 1
ATOM 5458 O O . PHE B 1 299 ? -11.773 -8.125 -6.562 1 98.44 299 PHE B O 1
ATOM 5465 N N . VAL B 1 300 ? -11.633 -9.578 -8.281 1 98.69 300 VAL B N 1
ATOM 5466 C CA . VAL B 1 300 ? -10.227 -9.273 -8.547 1 98.69 300 VAL B CA 1
ATOM 5467 C C . VAL B 1 300 ? -10.078 -7.809 -8.945 1 98.69 300 VAL B C 1
ATOM 5469 O O . VAL B 1 300 ? -9.18 -7.113 -8.461 1 98.69 300 VAL B O 1
ATOM 5472 N N . MET B 1 301 ? -11 -7.305 -9.766 1 98.38 301 MET B N 1
ATOM 5473 C CA . MET B 1 301 ? -10.938 -5.918 -10.211 1 98.38 301 MET B CA 1
ATOM 5474 C C . MET B 1 301 ? -11.211 -4.957 -9.062 1 98.38 301 MET B C 1
ATOM 5476 O O . MET B 1 301 ? -10.586 -3.898 -8.969 1 98.38 301 MET B O 1
ATOM 5480 N N . ARG B 1 302 ? -12.133 -5.277 -8.258 1 96.94 302 ARG B N 1
ATOM 5481 C CA . ARG B 1 302 ? -12.445 -4.434 -7.105 1 96.94 302 ARG B CA 1
ATOM 5482 C C . ARG B 1 302 ? -11.273 -4.387 -6.133 1 96.94 302 ARG B C 1
ATOM 5484 O O . ARG B 1 302 ? -10.953 -3.33 -5.582 1 96.94 302 ARG B O 1
ATOM 5491 N N . ALA B 1 303 ? -10.688 -5.57 -5.891 1 98.06 303 ALA B N 1
ATOM 5492 C CA . ALA B 1 303 ? -9.477 -5.617 -5.074 1 98.06 303 ALA B CA 1
ATOM 5493 C C . ALA B 1 303 ? -8.375 -4.742 -5.672 1 98.06 303 ALA B C 1
ATOM 5495 O O . ALA B 1 303 ? -7.742 -3.959 -4.961 1 98.06 303 ALA B O 1
ATOM 5496 N N . ALA B 1 304 ? -8.164 -4.91 -6.949 1 98.38 304 ALA B N 1
ATOM 5497 C CA . ALA B 1 304 ? -7.148 -4.121 -7.645 1 98.38 304 ALA B CA 1
ATOM 5498 C C . ALA B 1 304 ? -7.418 -2.625 -7.488 1 98.38 304 ALA B C 1
ATOM 5500 O O . ALA B 1 304 ? -6.492 -1.845 -7.246 1 98.38 304 ALA B O 1
ATOM 5501 N N . GLN B 1 305 ? -8.664 -2.238 -7.664 1 96.88 305 GLN B N 1
ATOM 5502 C CA . GLN B 1 305 ? -9.07 -0.842 -7.539 1 96.88 305 GLN B CA 1
ATOM 5503 C C . GLN B 1 305 ? -8.656 -0.268 -6.188 1 96.88 305 GLN B C 1
ATOM 5505 O O . GLN B 1 305 ? -8.141 0.85 -6.109 1 96.88 305 GLN B O 1
ATOM 5510 N N . SER B 1 306 ? -8.867 -1.017 -5.203 1 95.56 306 SER B N 1
ATOM 5511 C CA . SER B 1 306 ? -8.523 -0.587 -3.852 1 95.56 306 SER B CA 1
ATOM 5512 C C . SER B 1 306 ? -7.008 -0.558 -3.652 1 95.56 306 SER B C 1
ATOM 5514 O O . SER B 1 306 ? -6.465 0.417 -3.127 1 95.56 306 SER B O 1
ATOM 5516 N N . MET B 1 307 ? -6.324 -1.544 -4.105 1 97.12 307 MET B N 1
ATOM 5517 C CA . MET B 1 307 ? -4.914 -1.763 -3.787 1 97.12 307 MET B CA 1
ATOM 5518 C C . MET B 1 307 ? -4.027 -0.792 -4.559 1 97.12 307 MET B C 1
ATOM 5520 O O . MET B 1 307 ? -2.967 -0.396 -4.07 1 97.12 307 MET B O 1
ATOM 5524 N N . VAL B 1 308 ? -4.445 -0.376 -5.746 1 96.25 308 VAL B N 1
ATOM 5525 C CA . VAL B 1 308 ? -3.617 0.512 -6.559 1 96.25 308 VAL B CA 1
ATOM 5526 C C . VAL B 1 308 ? -3.467 1.86 -5.859 1 96.25 308 VAL B C 1
ATOM 5528 O O . VAL B 1 308 ? -2.51 2.596 -6.113 1 96.25 308 VAL B O 1
ATOM 5531 N N . LEU B 1 309 ? -4.371 2.18 -4.996 1 93.75 309 LEU B N 1
ATOM 5532 C CA . LEU B 1 309 ? -4.375 3.479 -4.328 1 93.75 309 LEU B CA 1
ATOM 5533 C C . LEU B 1 309 ? -3.379 3.498 -3.174 1 93.75 309 LEU B C 1
ATOM 5535 O O . LEU B 1 309 ? -3.029 4.566 -2.668 1 93.75 309 LEU B O 1
ATOM 5539 N N . ALA B 1 310 ? -2.926 2.301 -2.709 1 91.12 310 ALA B N 1
ATOM 5540 C CA . ALA B 1 310 ? -1.983 2.238 -1.595 1 91.12 310 ALA B CA 1
ATOM 5541 C C . ALA B 1 310 ? -0.722 3.043 -1.899 1 91.12 310 ALA B C 1
ATOM 5543 O O . ALA B 1 310 ? -0.284 3.855 -1.081 1 91.12 310 ALA B O 1
ATOM 5544 N N . ILE B 1 311 ? -0.131 2.838 -3.117 1 85.88 311 ILE B N 1
ATOM 5545 C CA . ILE B 1 311 ? 1.069 3.59 -3.463 1 85.88 311 ILE B CA 1
ATOM 5546 C C . ILE B 1 311 ? 0.875 4.285 -4.809 1 85.88 311 ILE B C 1
ATOM 5548 O O . ILE B 1 311 ? 1.844 4.555 -5.52 1 85.88 311 ILE B O 1
ATOM 5552 N N . HIS B 1 312 ? -0.339 4.5 -5.184 1 85.81 312 HIS B N 1
ATOM 5553 C CA . HIS B 1 312 ? -0.733 5.199 -6.402 1 85.81 312 HIS B CA 1
ATOM 5554 C C . HIS B 1 312 ? -0.09 4.566 -7.633 1 85.81 312 HIS B C 1
ATOM 5556 O O . HIS B 1 312 ? 0.696 5.211 -8.328 1 85.81 312 HIS B O 1
ATOM 5562 N N . CYS B 1 313 ? -0.483 3.441 -7.977 1 92.38 313 CYS B N 1
ATOM 5563 C CA . CYS B 1 313 ? 0.052 2.668 -9.094 1 92.38 313 CYS B CA 1
ATOM 5564 C C . CYS B 1 313 ? -0.489 3.184 -10.422 1 92.38 313 CYS B C 1
ATOM 5566 O O . CYS B 1 313 ? -1.617 3.674 -10.492 1 92.38 313 CYS B O 1
ATOM 5568 N N . GLN B 1 314 ? 0.301 3.029 -11.461 1 91.5 314 GLN B N 1
ATOM 5569 C CA . GLN B 1 314 ? -0.122 3.389 -12.812 1 91.5 314 GLN B CA 1
ATOM 5570 C C . GLN B 1 314 ? -0.593 2.16 -13.586 1 91.5 314 GLN B C 1
ATOM 5572 O O . GLN B 1 314 ? -1.243 2.287 -14.625 1 91.5 314 GLN B O 1
ATOM 5577 N N . ARG B 1 315 ? -0.295 0.994 -13.062 1 94.94 315 ARG B N 1
ATOM 5578 C CA . ARG B 1 315 ? -0.669 -0.216 -13.781 1 94.94 315 ARG B CA 1
ATOM 5579 C C . ARG B 1 315 ? -0.805 -1.402 -12.836 1 94.94 315 ARG B C 1
ATOM 5581 O O . ARG B 1 315 ? -0.268 -1.382 -11.727 1 94.94 315 ARG B O 1
ATOM 5588 N N . VAL B 1 316 ? -1.519 -2.414 -13.32 1 97.38 316 VAL B N 1
ATOM 5589 C CA . VAL B 1 316 ? -1.724 -3.689 -12.648 1 97.38 316 VAL B CA 1
ATOM 5590 C C . VAL B 1 316 ? -1.275 -4.836 -13.555 1 97.38 316 VAL B C 1
ATOM 5592 O O . VAL B 1 316 ? -1.581 -4.844 -14.75 1 97.38 316 VAL B O 1
ATOM 5595 N N . PHE B 1 317 ? -0.451 -5.711 -13.031 1 97.81 317 PHE B N 1
ATOM 5596 C CA . PHE B 1 317 ? -0.145 -6.98 -13.688 1 97.81 317 PHE B CA 1
ATOM 5597 C C . PHE B 1 317 ? -0.847 -8.133 -12.977 1 97.81 317 PHE B C 1
ATOM 5599 O O . PHE B 1 317 ? -0.654 -8.344 -11.781 1 97.81 317 PHE B O 1
ATOM 5606 N N . ILE B 1 318 ? -1.658 -8.82 -13.672 1 98 318 ILE B N 1
ATOM 5607 C CA . ILE B 1 318 ? -2.242 -10.055 -13.156 1 98 318 ILE B CA 1
ATOM 5608 C C . ILE B 1 318 ? -1.49 -11.258 -13.719 1 98 318 ILE B C 1
ATOM 5610 O O . ILE B 1 318 ? -1.487 -11.484 -14.93 1 98 318 ILE B O 1
ATOM 5614 N N . VAL B 1 319 ? -0.896 -12.031 -12.781 1 96.44 319 VAL B N 1
ATOM 5615 C CA . VAL B 1 319 ? 0.02 -13.07 -13.242 1 96.44 319 VAL B CA 1
ATOM 5616 C C . VAL B 1 319 ? -0.38 -14.414 -12.641 1 96.44 319 VAL B C 1
ATOM 5618 O O . VAL B 1 319 ? -1.179 -14.469 -11.703 1 96.44 319 VAL B O 1
ATOM 5621 N N . SER B 1 320 ? 0.076 -15.5 -13.219 1 93.62 320 SER B N 1
ATOM 5622 C CA . SER B 1 320 ? 0.026 -16.891 -12.773 1 93.62 320 SER B CA 1
ATOM 5623 C C . SER B 1 320 ? -0.298 -17.828 -13.93 1 93.62 320 SER B C 1
ATOM 5625 O O . SER B 1 320 ? -0.812 -17.391 -14.969 1 93.62 320 SER B O 1
ATOM 5627 N N . GLU B 1 321 ? 0.046 -19.047 -13.688 1 90.62 321 GLU B N 1
ATOM 5628 C CA . GLU B 1 321 ? -0.32 -20.062 -14.664 1 90.62 321 GLU B CA 1
ATOM 5629 C C . GLU B 1 321 ? -1.834 -20.156 -14.836 1 90.62 321 GLU B C 1
ATOM 5631 O O . GLU B 1 321 ? -2.328 -20.406 -15.938 1 90.62 321 GLU B O 1
ATOM 5636 N N . TYR B 1 322 ? -2.539 -19.938 -13.805 1 94.06 322 TYR B N 1
ATOM 5637 C CA . TYR B 1 322 ? -3.996 -19.984 -13.859 1 94.06 322 TYR B CA 1
ATOM 5638 C C . TYR B 1 322 ? -4.535 -18.844 -14.719 1 94.06 322 TYR B C 1
ATOM 5640 O O . TYR B 1 322 ? -5.492 -19.031 -15.477 1 94.06 322 TYR B O 1
ATOM 5648 N N . GLN B 1 323 ? -3.918 -17.672 -14.562 1 95.69 323 GLN B N 1
ATOM 5649 C CA . GLN B 1 323 ? -4.309 -16.531 -15.398 1 95.69 323 GLN B CA 1
ATOM 5650 C C . GLN B 1 323 ? -4.059 -16.828 -16.875 1 95.69 323 GLN B C 1
ATOM 5652 O O . GLN B 1 323 ? -4.891 -16.516 -17.719 1 95.69 323 GLN B O 1
ATOM 5657 N N . VAL B 1 324 ? -2.916 -17.469 -17.188 1 95.88 324 VAL B N 1
ATOM 5658 C CA . VAL B 1 324 ? -2.596 -17.828 -18.562 1 95.88 324 VAL B CA 1
ATOM 5659 C C . VAL B 1 324 ? -3.672 -18.75 -19.125 1 95.88 324 VAL B C 1
ATOM 5661 O O . VAL B 1 324 ? -4.18 -18.531 -20.219 1 95.88 324 VAL B O 1
ATOM 5664 N N . ARG B 1 325 ? -4.062 -19.688 -18.359 1 95.44 325 ARG B N 1
ATOM 5665 C CA . ARG B 1 325 ? -5.047 -20.672 -18.797 1 95.44 325 ARG B CA 1
ATOM 5666 C C . ARG B 1 325 ? -6.422 -20.031 -18.953 1 95.44 325 ARG B C 1
ATOM 5668 O O . ARG B 1 325 ? -7.227 -20.469 -19.781 1 95.44 325 ARG B O 1
ATOM 5675 N N . ALA B 1 326 ? -6.691 -19 -18.188 1 96.31 326 ALA B N 1
ATOM 5676 C CA . ALA B 1 326 ? -7.977 -18.312 -18.266 1 96.31 326 ALA B CA 1
ATOM 5677 C C . ALA B 1 326 ? -8 -17.312 -19.422 1 96.31 326 ALA B C 1
ATOM 5679 O O . ALA B 1 326 ? -9.031 -16.688 -19.688 1 96.31 326 ALA B O 1
ATOM 5680 N N . GLY B 1 327 ? -6.902 -17.172 -20.125 1 95.12 327 GLY B N 1
ATOM 5681 C CA . GLY B 1 327 ? -6.719 -16.141 -21.141 1 95.12 327 GLY B CA 1
ATOM 5682 C C . GLY B 1 327 ? -7.816 -16.141 -22.188 1 95.12 327 GLY B C 1
ATOM 5683 O O . GLY B 1 327 ? -8.273 -15.07 -22.609 1 95.12 327 GLY B O 1
ATOM 5684 N N . GLU B 1 328 ? -8.273 -17.297 -22.578 1 94.38 328 GLU B N 1
ATOM 5685 C CA . GLU B 1 328 ? -9.258 -17.406 -23.656 1 94.38 328 GLU B CA 1
ATOM 5686 C C . GLU B 1 328 ? -10.602 -16.812 -23.234 1 94.38 328 GLU B C 1
ATOM 5688 O O . GLU B 1 328 ? -11.398 -16.406 -24.078 1 94.38 328 GLU B O 1
ATOM 5693 N N . LEU B 1 329 ? -10.859 -16.75 -21.984 1 96.5 329 LEU B N 1
ATOM 5694 C CA . LEU B 1 329 ? -12.148 -16.281 -21.484 1 96.5 329 LEU B CA 1
ATOM 5695 C C . LEU B 1 329 ? -12.156 -14.773 -21.312 1 96.5 329 LEU B C 1
ATOM 5697 O O . LEU B 1 329 ? -13.227 -14.164 -21.203 1 96.5 329 LEU B O 1
ATOM 5701 N N . MET B 1 330 ? -10.992 -14.125 -21.25 1 96.75 330 MET B N 1
ATOM 5702 C CA . MET B 1 330 ? -10.836 -12.742 -20.781 1 96.75 330 MET B CA 1
ATOM 5703 C C . MET B 1 330 ? -11.5 -11.773 -21.75 1 96.75 330 MET B C 1
ATOM 5705 O O . MET B 1 330 ? -12.227 -10.867 -21.344 1 96.75 330 MET B O 1
ATOM 5709 N N . PRO B 1 331 ? -11.352 -11.969 -23.109 1 94.94 331 PRO B N 1
ATOM 5710 C CA . PRO B 1 331 ? -11.984 -11.023 -24.047 1 94.94 331 PRO B CA 1
ATOM 5711 C C . PRO B 1 331 ? -13.5 -10.953 -23.859 1 94.94 331 PRO B C 1
ATOM 5713 O O . PRO B 1 331 ? -14.086 -9.875 -24 1 94.94 331 PRO B O 1
ATOM 5716 N N . GLY B 1 332 ? -14.078 -11.984 -23.5 1 94.12 332 GLY B N 1
ATOM 5717 C CA . GLY B 1 332 ? -15.523 -12.039 -23.375 1 94.12 332 GLY B CA 1
ATOM 5718 C C . GLY B 1 332 ? -16.047 -11.344 -22.141 1 94.12 332 GLY B C 1
ATOM 5719 O O . GLY B 1 332 ? -17.219 -10.984 -22.062 1 94.12 332 GLY B O 1
ATOM 5720 N N . ILE B 1 333 ? -15.156 -11.148 -21.203 1 96.12 333 ILE B N 1
ATOM 5721 C CA . ILE B 1 333 ? -15.656 -10.562 -19.969 1 96.12 333 ILE B CA 1
ATOM 5722 C C . ILE B 1 333 ? -14.93 -9.25 -19.688 1 96.12 333 ILE B C 1
ATOM 5724 O O . ILE B 1 333 ? -15.156 -8.609 -18.656 1 96.12 333 ILE B O 1
ATOM 5728 N N . ALA B 1 334 ? -14.102 -8.734 -20.531 1 97.31 334 ALA B N 1
ATOM 5729 C CA . ALA B 1 334 ? -13.219 -7.59 -20.328 1 97.31 334 ALA B CA 1
ATOM 5730 C C . ALA B 1 334 ? -14.016 -6.312 -20.094 1 97.31 334 ALA B C 1
ATOM 5732 O O . ALA B 1 334 ? -13.664 -5.5 -19.234 1 97.31 334 ALA B O 1
ATOM 5733 N N . GLU B 1 335 ? -15.039 -6.125 -20.781 1 96.12 335 GLU B N 1
ATOM 5734 C CA . GLU B 1 335 ? -15.828 -4.902 -20.656 1 96.12 335 GLU B CA 1
ATOM 5735 C C . GLU B 1 335 ? -16.484 -4.801 -19.281 1 96.12 335 GLU B C 1
ATOM 5737 O O . GLU B 1 335 ? -16.547 -3.719 -18.703 1 96.12 335 GLU B O 1
ATOM 5742 N N . ASP B 1 336 ? -16.984 -5.898 -18.844 1 95.31 336 ASP B N 1
ATOM 5743 C CA . ASP B 1 336 ? -17.562 -5.938 -17.5 1 95.31 336 ASP B CA 1
ATOM 5744 C C . ASP B 1 336 ? -16.516 -5.645 -16.438 1 95.31 336 ASP B C 1
ATOM 5746 O O . ASP B 1 336 ? -16.797 -4.941 -15.461 1 95.31 336 ASP B O 1
ATOM 5750 N N . LEU B 1 337 ? -15.406 -6.203 -16.625 1 97.56 337 LEU B N 1
ATOM 5751 C CA . LEU B 1 337 ? -14.312 -6.008 -15.68 1 97.56 337 LEU B CA 1
ATOM 5752 C C . LEU B 1 337 ? -13.836 -4.559 -15.688 1 97.56 337 LEU B C 1
ATOM 5754 O O . LEU B 1 337 ? -13.531 -3.998 -14.633 1 97.56 337 LEU B O 1
ATOM 5758 N N . LYS B 1 338 ? -13.836 -3.955 -16.859 1 97.06 338 LYS B N 1
ATOM 5759 C CA . LYS B 1 338 ? -13.492 -2.541 -17 1 97.06 338 LYS B CA 1
ATOM 5760 C C . LYS B 1 338 ? -14.477 -1.664 -16.219 1 97.06 338 LYS B C 1
ATOM 5762 O O . LYS B 1 338 ? -14.07 -0.754 -15.5 1 97.06 338 LYS B O 1
ATOM 5767 N N . LYS B 1 339 ? -15.711 -1.951 -16.359 1 95.06 339 LYS B N 1
ATOM 5768 C CA . LYS B 1 339 ? -16.75 -1.2 -15.656 1 95.06 339 LYS B CA 1
ATOM 5769 C C . LYS B 1 339 ? -16.547 -1.29 -14.148 1 95.06 339 LYS B C 1
ATOM 5771 O O . LYS B 1 339 ? -16.688 -0.291 -13.438 1 95.06 339 LYS B O 1
ATOM 5776 N N . GLU B 1 340 ? -16.25 -2.469 -13.711 1 95.56 340 GLU B N 1
ATOM 5777 C CA . GLU B 1 340 ? -16 -2.678 -12.289 1 95.56 340 GLU B CA 1
ATOM 5778 C C . GLU B 1 340 ? -14.797 -1.872 -11.812 1 95.56 340 GLU B C 1
ATOM 5780 O O . GLU B 1 340 ? -14.859 -1.214 -10.773 1 95.56 340 GLU B O 1
ATOM 5785 N N . PHE B 1 341 ? -13.742 -1.893 -12.578 1 96.56 341 PHE B N 1
ATOM 5786 C CA . PHE B 1 341 ? -12.492 -1.235 -12.211 1 96.56 341 PHE B CA 1
ATOM 5787 C C . PHE B 1 341 ? -12.656 0.279 -12.195 1 96.56 341 PHE B C 1
ATOM 5789 O O . PHE B 1 341 ? -12.039 0.97 -11.383 1 96.56 341 PHE B O 1
ATOM 5796 N N . LEU B 1 342 ? -13.531 0.8 -13.023 1 94.5 342 LEU B N 1
ATOM 5797 C CA . LEU B 1 342 ? -13.703 2.24 -13.18 1 94.5 342 LEU B CA 1
ATOM 5798 C C . LEU B 1 342 ? -14.789 2.762 -12.25 1 94.5 342 LEU B C 1
ATOM 5800 O O . LEU B 1 342 ? -14.961 3.975 -12.102 1 94.5 342 LEU B O 1
ATOM 5804 N N . ASN B 1 343 ? -15.516 1.844 -11.586 1 92.19 343 ASN B N 1
ATOM 5805 C CA . ASN B 1 343 ? -16.625 2.227 -10.727 1 92.19 343 ASN B CA 1
ATOM 5806 C C . ASN B 1 343 ? -16.141 2.824 -9.414 1 92.19 343 ASN B C 1
ATOM 5808 O O . ASN B 1 343 ? -16.156 2.156 -8.375 1 92.19 343 ASN B O 1
ATOM 5812 N N . HIS B 1 344 ? -15.844 4.027 -9.438 1 91.19 344 HIS B N 1
ATOM 5813 C CA . HIS B 1 344 ? -15.281 4.781 -8.32 1 91.19 344 HIS B CA 1
ATOM 5814 C C . HIS B 1 344 ? -15.539 6.277 -8.477 1 91.19 344 HIS B C 1
ATOM 5816 O O . HIS B 1 344 ? -15.609 6.785 -9.594 1 91.19 344 HIS B O 1
ATOM 5822 N N . PRO B 1 345 ? -15.672 7.004 -7.324 1 87.31 345 PRO B N 1
ATOM 5823 C CA . PRO B 1 345 ? -15.867 8.453 -7.422 1 87.31 345 PRO B CA 1
ATOM 5824 C C . PRO B 1 345 ? -14.727 9.156 -8.164 1 87.31 345 PRO B C 1
ATOM 5826 O O . PRO B 1 345 ? -14.938 10.219 -8.75 1 87.31 345 PRO B O 1
ATOM 5829 N N . ARG B 1 346 ? -13.594 8.609 -8.18 1 88.88 346 ARG B N 1
ATOM 5830 C CA . ARG B 1 346 ? -12.422 9.156 -8.867 1 88.88 346 ARG B CA 1
ATOM 5831 C C . ARG B 1 346 ? -12.117 8.367 -10.141 1 88.88 346 ARG B C 1
ATOM 5833 O O . ARG B 1 346 ? -10.969 8 -10.383 1 88.88 346 ARG B O 1
ATOM 5840 N N . SER B 1 347 ? -13.078 8.102 -10.859 1 91.12 347 SER B N 1
ATOM 5841 C CA . SER B 1 347 ? -12.961 7.273 -12.055 1 91.12 347 SER B CA 1
ATOM 5842 C C . SER B 1 347 ? -11.867 7.793 -12.984 1 91.12 347 SER B C 1
ATOM 5844 O O . SER B 1 347 ? -11.219 7.016 -13.688 1 91.12 347 SER B O 1
ATOM 5846 N N . ASP B 1 348 ? -11.602 9.102 -12.969 1 90.19 348 ASP B N 1
ATOM 5847 C CA . ASP B 1 348 ? -10.602 9.703 -13.844 1 90.19 348 ASP B CA 1
ATOM 5848 C C . ASP B 1 348 ? -9.203 9.188 -13.523 1 90.19 348 ASP B C 1
ATOM 5850 O O . ASP B 1 348 ? -8.352 9.086 -14.414 1 90.19 348 ASP B O 1
ATOM 5854 N N . TRP B 1 349 ? -8.945 8.867 -12.297 1 89.69 349 TRP B N 1
ATOM 5855 C CA . TRP B 1 349 ? -7.656 8.281 -11.914 1 89.69 349 TRP B CA 1
ATOM 5856 C C . TRP B 1 349 ? -7.48 6.902 -12.539 1 89.69 349 TRP B C 1
ATOM 5858 O O . TRP B 1 349 ? -6.41 6.578 -13.047 1 89.69 349 TRP B O 1
ATOM 5868 N N . PHE B 1 350 ? -8.555 6.121 -12.555 1 93.38 350 PHE B N 1
ATOM 5869 C CA . PHE B 1 350 ? -8.492 4.719 -12.961 1 93.38 350 PHE B CA 1
ATOM 5870 C C . PHE B 1 350 ? -8.484 4.594 -14.477 1 93.38 350 PHE B C 1
ATOM 5872 O O . PHE B 1 350 ? -7.926 3.643 -15.023 1 93.38 350 PHE B O 1
ATOM 5879 N N . LYS B 1 351 ? -9.016 5.59 -15.141 1 92.62 351 LYS B N 1
ATOM 5880 C CA . LYS B 1 351 ? -9.023 5.598 -16.609 1 92.62 351 LYS B CA 1
ATOM 5881 C C . LYS B 1 351 ? -7.609 5.695 -17.156 1 92.62 351 LYS B C 1
ATOM 5883 O O . LYS B 1 351 ? -7.355 5.297 -18.297 1 92.62 351 LYS B O 1
ATOM 5888 N N . LYS B 1 352 ? -6.734 6.176 -16.328 1 88.56 352 LYS B N 1
ATOM 5889 C CA . LYS B 1 352 ? -5.355 6.375 -16.781 1 88.56 352 LYS B CA 1
ATOM 5890 C C . LYS B 1 352 ? -4.492 5.16 -16.438 1 88.56 352 LYS B C 1
ATOM 5892 O O . LYS B 1 352 ? -3.324 5.098 -16.828 1 88.56 352 LYS B O 1
ATOM 5897 N N . MET B 1 353 ? -5.07 4.215 -15.805 1 91.94 353 MET B N 1
ATOM 5898 C CA . MET B 1 353 ? -4.312 3.043 -15.367 1 91.94 353 MET B CA 1
ATOM 5899 C C . MET B 1 353 ? -4.473 1.896 -16.359 1 91.94 353 MET B C 1
ATOM 5901 O O . MET B 1 353 ? -5.543 1.717 -16.938 1 91.94 353 MET B O 1
ATOM 5905 N N . ASN B 1 354 ? -3.434 1.162 -16.531 1 94.31 354 ASN B N 1
ATOM 5906 C CA . ASN B 1 354 ? -3.469 -0.018 -17.391 1 94.31 354 ASN B CA 1
ATOM 5907 C C . ASN B 1 354 ? -3.557 -1.303 -16.578 1 94.31 354 ASN B C 1
ATOM 5909 O O . ASN B 1 354 ? -2.938 -1.412 -15.516 1 94.31 354 ASN B O 1
ATOM 5913 N N . VAL B 1 355 ? -4.375 -2.213 -17.062 1 96.62 355 VAL B N 1
ATOM 5914 C CA . VAL B 1 355 ? -4.449 -3.543 -16.469 1 96.62 355 VAL B CA 1
ATOM 5915 C C . VAL B 1 355 ? -3.971 -4.59 -17.484 1 96.62 355 VAL B C 1
ATOM 5917 O O . VAL B 1 355 ? -4.57 -4.754 -18.547 1 96.62 355 VAL B O 1
ATOM 5920 N N . TYR B 1 356 ? -2.896 -5.27 -17.109 1 96.56 356 TYR B N 1
ATOM 5921 C CA . TYR B 1 356 ? -2.301 -6.277 -17.984 1 96.56 356 TYR B CA 1
ATOM 5922 C C . TYR B 1 356 ? -2.512 -7.676 -17.422 1 96.56 356 TYR B C 1
ATOM 5924 O O . TYR B 1 356 ? -2.461 -7.879 -16.203 1 96.56 356 TYR B O 1
ATOM 5932 N N . ILE B 1 357 ? -2.73 -8.602 -18.281 1 97.06 357 ILE B N 1
ATOM 5933 C CA . ILE B 1 357 ? -2.844 -10 -17.891 1 97.06 357 ILE B CA 1
ATOM 5934 C C . ILE B 1 357 ? -1.748 -10.82 -18.562 1 97.06 357 ILE B C 1
ATOM 5936 O O . ILE B 1 357 ? -1.387 -10.555 -19.719 1 97.06 357 ILE B O 1
ATOM 5940 N N . GLN B 1 358 ? -1.255 -11.742 -17.859 1 96.81 358 GLN B N 1
ATOM 5941 C CA . GLN B 1 358 ? -0.242 -12.641 -18.406 1 96.81 358 GLN B CA 1
ATOM 5942 C C . GLN B 1 358 ? -0.84 -13.578 -19.453 1 96.81 358 GLN B C 1
ATOM 5944 O O . GLN B 1 358 ? -1.901 -14.164 -19.234 1 96.81 358 GLN B O 1
ATOM 5949 N N . GLN B 1 359 ? -0.144 -13.719 -20.547 1 94 359 GLN B N 1
ATOM 5950 C CA . GLN B 1 359 ? -0.68 -14.539 -21.625 1 94 359 GLN B CA 1
ATOM 5951 C C . GLN B 1 359 ? 0.243 -15.719 -21.922 1 94 359 GLN B C 1
ATOM 5953 O O . GLN B 1 359 ? -0.153 -16.656 -22.609 1 94 359 GLN B O 1
ATOM 5958 N N . SER B 1 360 ? 1.426 -15.617 -21.547 1 91 360 SER B N 1
ATOM 5959 C CA . SER B 1 360 ? 2.357 -16.719 -21.797 1 91 360 SER B CA 1
ATOM 5960 C C . SER B 1 360 ? 3.059 -17.141 -20.516 1 91 360 SER B C 1
ATOM 5962 O O . SER B 1 360 ? 3.24 -16.344 -19.594 1 91 360 SER B O 1
ATOM 5964 N N . THR B 1 361 ? 3.332 -18.453 -20.547 1 82.44 361 THR B N 1
ATOM 5965 C CA . THR B 1 361 ? 4.016 -18.984 -19.359 1 82.44 361 THR B CA 1
ATOM 5966 C C . THR B 1 361 ? 5.418 -18.391 -19.25 1 82.44 361 THR B C 1
ATOM 5968 O O . THR B 1 361 ? 6.09 -18.172 -20.25 1 82.44 361 THR B O 1
ATOM 5971 N N . SER B 1 362 ? 5.691 -18 -18.078 1 76.19 362 SER B N 1
ATOM 5972 C CA . SER B 1 362 ? 7.02 -17.469 -17.781 1 76.19 362 SER B CA 1
ATOM 5973 C C . SER B 1 362 ? 7.5 -17.891 -16.406 1 76.19 362 SER B C 1
ATOM 5975 O O . SER B 1 362 ? 6.688 -18.234 -15.539 1 76.19 362 SER B O 1
ATOM 5977 N N . THR B 1 363 ? 8.773 -17.984 -16.281 1 82.88 363 THR B N 1
ATOM 5978 C CA . THR B 1 363 ? 9.375 -18.297 -15 1 82.88 363 THR B CA 1
ATOM 5979 C C . THR B 1 363 ? 9.82 -17.031 -14.273 1 82.88 363 THR B C 1
ATOM 5981 O O . THR B 1 363 ? 10.992 -16.906 -13.906 1 82.88 363 THR B O 1
ATOM 5984 N N . PHE B 1 364 ? 8.898 -16.234 -13.883 1 88.94 364 PHE B N 1
ATOM 5985 C CA . PHE B 1 364 ? 9.203 -14.938 -13.312 1 88.94 364 PHE B CA 1
ATOM 5986 C C . PHE B 1 364 ? 10.016 -15.078 -12.031 1 88.94 364 PHE B C 1
ATOM 5988 O O . PHE B 1 364 ? 10.953 -14.312 -11.797 1 88.94 364 PHE B O 1
ATOM 5995 N N . ALA B 1 365 ? 9.656 -16.094 -11.273 1 90.38 365 ALA B N 1
ATOM 5996 C CA . ALA B 1 365 ? 10.344 -16.25 -10 1 90.38 365 ALA B CA 1
ATOM 5997 C C . ALA B 1 365 ? 11.828 -16.547 -10.203 1 90.38 365 ALA B C 1
ATOM 5999 O O . ALA B 1 365 ? 12.68 -16 -9.508 1 90.38 365 ALA B O 1
ATOM 6000 N N . LEU B 1 366 ? 12.125 -17.328 -11.203 1 92.31 366 LEU B N 1
ATOM 6001 C CA . LEU B 1 366 ? 13.508 -17.672 -11.492 1 92.31 366 LEU B CA 1
ATOM 6002 C C . LEU B 1 366 ? 14.258 -16.484 -12.086 1 92.31 366 LEU B C 1
ATOM 6004 O O . LEU B 1 366 ? 15.367 -16.172 -11.656 1 92.31 366 LEU B O 1
ATOM 6008 N N . SER B 1 367 ? 13.625 -15.898 -13.07 1 91.94 367 SER B N 1
ATOM 6009 C CA . SER B 1 367 ? 14.273 -14.758 -13.703 1 91.94 367 SER B CA 1
ATOM 6010 C C . SER B 1 367 ? 14.5 -13.625 -12.703 1 91.94 367 SER B C 1
ATOM 6012 O O . SER B 1 367 ? 15.531 -12.953 -12.742 1 91.94 367 SER B O 1
ATOM 6014 N N . GLY B 1 368 ? 13.508 -13.438 -11.852 1 93.94 368 GLY B N 1
ATOM 6015 C CA . GLY B 1 368 ? 13.641 -12.398 -10.844 1 93.94 368 GLY B CA 1
ATOM 6016 C C . GLY B 1 368 ? 14.719 -12.695 -9.82 1 93.94 368 GLY B C 1
ATOM 6017 O O . GLY B 1 368 ? 15.5 -11.812 -9.461 1 93.94 368 GLY B O 1
ATOM 6018 N N . GLY B 1 369 ? 14.688 -13.883 -9.32 1 94.38 369 GLY B N 1
ATOM 6019 C CA . GLY B 1 369 ? 15.734 -14.281 -8.391 1 94.38 369 GLY B CA 1
ATOM 6020 C C . GLY B 1 369 ? 17.141 -14.125 -8.969 1 94.38 369 GLY B C 1
ATOM 6021 O O . GLY B 1 369 ? 18.047 -13.648 -8.289 1 94.38 369 GLY B O 1
ATOM 6022 N N . LEU B 1 370 ? 17.297 -14.555 -10.188 1 92.94 370 LEU B N 1
ATOM 6023 C CA . LEU B 1 370 ? 18.609 -14.453 -10.836 1 92.94 370 LEU B CA 1
ATOM 6024 C C . LEU B 1 370 ? 19 -12.992 -11.039 1 92.94 370 LEU B C 1
ATOM 6026 O O . LEU B 1 370 ? 20.156 -12.633 -10.867 1 92.94 370 LEU B O 1
ATOM 6030 N N . PHE B 1 371 ? 18.109 -12.25 -11.445 1 91.75 371 PHE B N 1
ATOM 6031 C CA . PHE B 1 371 ? 18.328 -10.812 -11.602 1 91.75 371 PHE B CA 1
ATOM 6032 C C . PHE B 1 371 ? 18.828 -10.203 -10.297 1 91.75 371 PHE B C 1
ATOM 6034 O O . PHE B 1 371 ? 19.828 -9.484 -10.289 1 91.75 371 PHE B O 1
ATOM 6041 N N . LEU B 1 372 ? 18.172 -10.477 -9.25 1 91.31 372 LEU B N 1
ATOM 6042 C CA . LEU B 1 372 ? 18.531 -9.93 -7.949 1 91.31 372 LEU B CA 1
ATOM 6043 C C . LEU B 1 372 ? 19.906 -10.438 -7.516 1 91.31 372 LEU B C 1
ATOM 6045 O O . LEU B 1 372 ? 20.703 -9.68 -6.957 1 91.31 372 LEU B O 1
ATOM 6049 N N . SER B 1 373 ? 20.047 -11.711 -7.734 1 93.19 373 SER B N 1
ATOM 6050 C CA . SER B 1 373 ? 21.359 -12.281 -7.402 1 93.19 373 SER B CA 1
ATOM 6051 C C . SER B 1 373 ? 22.484 -11.531 -8.102 1 93.19 373 SER B C 1
ATOM 6053 O O . SER B 1 373 ? 23.5 -11.219 -7.488 1 93.19 373 SER B O 1
ATOM 6055 N N . ARG B 1 374 ? 22.312 -11.195 -9.242 1 91.12 374 ARG B N 1
ATOM 6056 C CA . ARG B 1 374 ? 23.328 -10.492 -10.023 1 91.12 374 ARG B CA 1
ATOM 6057 C C . ARG B 1 374 ? 23.484 -9.055 -9.555 1 91.12 374 ARG B C 1
ATOM 6059 O O . ARG B 1 374 ? 24.609 -8.562 -9.438 1 91.12 374 ARG B O 1
ATOM 6066 N N . VAL B 1 375 ? 22.391 -8.453 -9.344 1 86.56 375 VAL B N 1
ATOM 6067 C CA . VAL B 1 375 ? 22.422 -7.059 -8.906 1 86.56 375 VAL B CA 1
ATOM 6068 C C . VAL B 1 375 ? 23.219 -6.938 -7.609 1 86.56 375 VAL B C 1
ATOM 6070 O O . VAL B 1 375 ? 24.078 -6.066 -7.48 1 86.56 375 VAL B O 1
ATOM 6073 N N . PHE B 1 376 ? 22.984 -7.805 -6.73 1 87.31 376 PHE B N 1
ATOM 6074 C CA . PHE B 1 376 ? 23.641 -7.723 -5.43 1 87.31 376 PHE B CA 1
ATOM 6075 C C . PHE B 1 376 ? 25.078 -8.188 -5.527 1 87.31 376 PHE B C 1
ATOM 6077 O O . PHE B 1 376 ? 25.953 -7.684 -4.812 1 87.31 376 PHE B O 1
ATOM 6084 N N . ALA B 1 377 ? 25.312 -9.125 -6.418 1 90 377 ALA B N 1
ATOM 6085 C CA . ALA B 1 377 ? 26.688 -9.562 -6.633 1 90 377 ALA B CA 1
ATOM 6086 C C . ALA B 1 377 ? 27.562 -8.414 -7.141 1 90 377 ALA B C 1
ATOM 6088 O O . ALA B 1 377 ? 28.688 -8.219 -6.668 1 90 377 ALA B O 1
ATOM 6089 N N . VAL B 1 378 ? 27.016 -7.695 -8.039 1 84.25 378 VAL B N 1
ATOM 6090 C CA . VAL B 1 378 ? 27.75 -6.57 -8.617 1 84.25 378 VAL B CA 1
ATOM 6091 C C . VAL B 1 378 ? 27.938 -5.48 -7.562 1 84.25 378 VAL B C 1
ATOM 6093 O O . VAL B 1 378 ? 29.016 -4.887 -7.465 1 84.25 378 VAL B O 1
ATOM 6096 N N . ALA B 1 379 ? 26.922 -5.191 -6.836 1 78.81 379 ALA B N 1
ATOM 6097 C CA . ALA B 1 379 ? 27.016 -4.18 -5.785 1 78.81 379 ALA B CA 1
ATOM 6098 C C . ALA B 1 379 ? 28.062 -4.547 -4.75 1 78.81 379 ALA B C 1
ATOM 6100 O O . ALA B 1 379 ? 28.797 -3.682 -4.258 1 78.81 379 ALA B O 1
ATOM 6101 N N . HIS B 1 380 ? 28.109 -5.781 -4.406 1 79.94 380 HIS B N 1
ATOM 6102 C CA . HIS B 1 380 ? 29.062 -6.266 -3.422 1 79.94 380 HIS B CA 1
ATOM 6103 C C . HIS B 1 380 ? 30.484 -6.156 -3.943 1 79.94 380 HIS B C 1
ATOM 6105 O O . HIS B 1 380 ? 31.406 -5.836 -3.186 1 79.94 380 HIS B O 1
ATOM 6111 N N . ALA B 1 381 ? 30.672 -6.438 -5.148 1 77.06 381 ALA B N 1
ATOM 6112 C CA . ALA B 1 381 ? 31.984 -6.344 -5.758 1 77.06 381 ALA B CA 1
ATOM 6113 C C . ALA B 1 381 ? 32.5 -4.902 -5.773 1 77.06 381 ALA B C 1
ATOM 6115 O O . ALA B 1 381 ? 33.688 -4.648 -5.562 1 77.06 381 ALA B O 1
ATOM 6116 N N . LYS B 1 382 ? 31.609 -3.943 -5.992 1 69.69 382 LYS B N 1
ATOM 6117 C CA . LYS B 1 382 ? 31.969 -2.527 -6.012 1 69.69 382 LYS B CA 1
ATOM 6118 C C . LYS B 1 382 ? 32.344 -2.041 -4.617 1 69.69 382 LYS B C 1
ATOM 6120 O O . LYS B 1 382 ? 33.25 -1.212 -4.473 1 69.69 382 LYS B O 1
ATOM 6125 N N . GLN B 1 383 ? 31.719 -2.523 -3.633 1 66.12 383 GLN B N 1
ATOM 6126 C CA . GLN B 1 383 ? 32.031 -2.146 -2.256 1 66.12 383 GLN B CA 1
ATOM 6127 C C . GLN B 1 383 ? 33.375 -2.691 -1.826 1 66.12 383 GLN B C 1
ATOM 6129 O O . GLN B 1 383 ? 34.156 -2.014 -1.123 1 66.12 383 GLN B O 1
ATOM 6134 N N . SER B 1 384 ? 33.656 -3.867 -2.303 1 60.09 384 SER B N 1
ATOM 6135 C CA . SER B 1 384 ? 34.906 -4.496 -1.944 1 60.09 384 SER B CA 1
ATOM 6136 C C . SER B 1 384 ? 36.094 -3.787 -2.605 1 60.09 384 SER B C 1
ATOM 6138 O O . SER B 1 384 ? 37.188 -3.787 -2.07 1 60.09 384 SER B O 1
ATOM 6140 N N . HIS B 1 385 ? 35.781 -3.197 -3.693 1 54.75 385 HIS B N 1
ATOM 6141 C CA . HIS B 1 385 ? 36.844 -2.477 -4.387 1 54.75 385 HIS B CA 1
ATOM 6142 C C . HIS B 1 385 ? 37.062 -1.098 -3.775 1 54.75 385 HIS B C 1
ATOM 6144 O O . HIS B 1 385 ? 38.094 -0.476 -3.994 1 54.75 385 HIS B O 1
ATOM 6150 N N . MET B 1 386 ? 36.062 -0.636 -3.127 1 43.88 386 MET B N 1
ATOM 6151 C CA . MET B 1 386 ? 36.188 0.661 -2.469 1 43.88 386 MET B CA 1
ATOM 6152 C C . MET B 1 386 ? 36.844 0.515 -1.101 1 43.88 386 MET B C 1
ATOM 6154 O O . MET B 1 386 ? 37.375 1.485 -0.554 1 43.88 386 MET B O 1
ATOM 6158 N N . GLU B 1 387 ? 36.781 -0.589 -0.507 1 42.25 387 GLU B N 1
ATOM 6159 C CA . GLU B 1 387 ? 37.531 -0.841 0.717 1 42.25 387 GLU B CA 1
ATOM 6160 C C . GLU B 1 387 ? 38.969 -1.251 0.406 1 42.25 387 GLU B C 1
ATOM 6162 O O . GLU B 1 387 ? 39.219 -1.961 -0.569 1 42.25 387 GLU B O 1
#

pLDDT: mean 87.99, std 13.34, range [24.08, 98.69]

Foldseek 3Di:
DPPPPDPQPALDDDQLVLLLVDDLQQQAQKEKEWEEEQFWIWIKMAGLPPGVVRITTTDIGTDQFQVSVQVNVVSVVVSSVVSVGFHLAYEYAYADDADPFKDFRPNRPDDRVRRIDGPVPHDCRRHPPVHYYYYYLVQLLVLLCQLCVVVLNVVVWKDFLDDFPVNDRDDCPAKEWEWEAEQWIFIKMWGDDPVDPGIHIGGDPQQFAAFDADDPVDPCRVVVVVLQQVLCCVPVVVPDGGGLRSQQYQVNLLSQLVVVQVVVVDDDPDRDGNVVLLVCCLVVVDPSSLVSVLSNLLSVLLSVLVVCVVRVGQEYEYDDPSQQSSVSSSNVNSVVSLCSNQPDPPSVSSSRHTYMYTNDDDSSSRSSRSSVSSVVSVVVVVVVVVD/DPPPPPPLVALPDPQLVLLLVDDLQQQAQKEKEWEEEQFWIWIKMAGLPPGVVRIDTGDIGTDQFQVSVQVNVVSVVVSSVVNVGFHLAYEYAYADDADPFKDFRPNRPDDRVRRIDGPVPHDCRRHPPVHYYYYYLVQLLVLLCQLCVVVLNVVVWKDFLDDFPVNDRDDCPAKEWEWEAEQWIFIKMWGDDPVDPGIHIGGDPQQFAAFDADDPVDPCRVVVVVLQQVLCCVPVVVPDGGGLRCQQYQVNLLSQLVVVQVVVVDDDPDRDGNVVLLVCCLVVVDPSSLVSVLSNLLSVLLSVLVVCVVRVGQEYEYDDPSQQSSVSSSNVNSVVSLCSNQPDPPSVSSSRHTYMYTNDDDSSSRSSRSSVSSVVSVVVVVVVVVD

Organism: Trichomonas vaginalis (strain ATCC PRA-98 / G3) (NCBI:txid412133)

Sequence (774 aa):
MNFGGARTASFCDTKVDALKDWTEEERKNLCITIWVDSKNMRVALCPTKEPKKKTIYMQKIRVSKADDVTNNFDSLRNAFAAHGCQVVFATMSFAGPVSPDHVVVTNWKCEARERVIHFTTLPFDLFPLDRRKFMNDLEAASYGIIAHNLRQSLPSIFVPLWVTPTCAPISLEGSSLVLSIGSGFGTSYICRVDS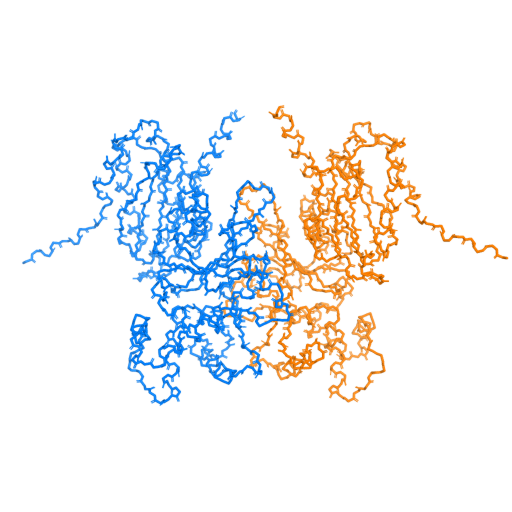SEHNCVVSSEAGHAQAYLCDPSDPNYDFEYRFFQHASQKLHGGSHQPEWEDFCSISGLELAYSFLKIEKGEKFEHQPDYETIRQLAINSNDPDALQAFKVHYRFVMRAAQSMVLAIHCQRVFIVSEYQVRAGELMPGIAEDLKKEFLNHPRSDWFKKMNVYIQQSTSTFALSGGLFLSRVFAVAHAKQSHMEMNFGGARTASFCDTKVDALKDWTEEERKNLCITIWVDSKNMRVALCPTKEPKKKTIYMQKIRVSKADDVTNNFDSLRNAFAAHGCQVVFATMSFAGPVSPDHVVVTNWKCEARERVIHFTTLPFDLFPLDRRKFMNDLEAASYGIIAHNLRQSLPSIFVPLWVTPTCAPISLEGSSLVLSIGSGFGTSYICRVDSSEHNCVVSSEAGHAQAYLCDPSDPNYDFEYRFFQHASQKLHGGSHQPEWEDFCSISGLELAYSFLKIEKGEKFEHQPDYETIRQLAINSNDPDALQAFKVHYRFVMRAAQSMVLAIHCQRVFIVSEYQVRAGELMPGIAEDLKKEFLNHPRSDWFKKMNVYIQQSTSTFALSGGLFLSRVFAVAHAKQSHME

Nearest PDB structures (foldseek):
  6vzz-assembly1_A-2  TM=8.807E-01  e=1.103E-34  Balamuthia mandrillaris
  6da0-assembly1_A  TM=8.497E-01  e=4.427E-33  Naegleria fowleri
  8dtc-assembly1_B  TM=8.825E-01  e=5.092E-32  Acanthamoeba castellanii
  6edi-assembly1_B  TM=8.132E-01  e=2.536E-24  Leishmania braziliensis MHOM/BR/75/M2904
  1sz2-assembly1_A  TM=8.533E-01  e=1.102E-19  Escherichia coli

Secondary structure (DSSP, 8-state):
----------S-HHHHGGGGGS-HHHHHTEEEEEEE-SSEEEEEEEESSSGGGT-EEPPPEE--SHHHHHHHHHHHHHHHHHTT--EEEEEEEESS-B-SSEEE-TT-SS-GGGGEEEGGGS-TTTS-TTSEEEEEHHHHHHHHHHHHHHTT-HHHHEEESS--TT-------S-EEEEEESSSEEEEEEEE-TT-SSEEEEEE-GGGSBP-PPPTTSTTHHHHHHHHHHHHHHHHTTSSPPBTHHHHSHHHHHHHHHHHHHHTT---SS---HHHHHHHHHTTS-HHHHHHHHHHHHHHHHHHHHHTTTTT-SEEEEESHHHHHGGGGHHHHHHHHHHHHH-STTHHHHHT-EEEEE-S---HHHHHHHHHHHHHHHHHHHHHHH-/----------S--GGGGGGGGS-HHHHHTEEEEEEE-SSEEEEEEEESSSGGGT-EEPPPEE--SHHHHHHHHHHHHHHHHHTT--EEEEEEEESS-B-SSEEE-TT-SS-GGGGEEEGGGS-TTTS-TTSEEEEEHHHHHHHHHHHHHHTT-HHHHEEESS--TT-------S-EEEEEESSSEEEEEEEE-TT-SSEEEEEE-GGGSBP-PPPTTSTTHHHHHHHHHHHHHHHHTTSSPPBTHHHHSHHHHHHHHHHHHHHTT---SS---HHHHHHHHHTTS-HHHHHHHHHHHHHHHHHHHHHTTTTT-SEEEEESHHHHHGGGGHHHHHHHHHHHHH-STTHHHHHT-EEEEE-S---HHHHHHHHHHHHHHHHHHHHHHH-

InterPro domains:
  IPR003836 Glucokinase [PF02685] (40-314)
  IPR043129 ATPase, nucleotide binding domain [SSF53067] (31-339)

Radius of gyration: 28.51 Å; Cα contacts (8 Å, |Δi|>4): 1437; chains: 2; bounding box: 73×116×54 Å